Protein AF-A0AAV7C5L0-F1 (afdb_monomer)

Solvent-accessible surface area (backbone atoms only — not comparable to full-atom values): 34296 Å² total; per-residue (Å²): 134,89,84,82,89,88,91,85,91,87,83,90,82,90,89,85,90,82,88,92,82,82,78,80,75,79,73,50,72,71,56,56,51,50,52,49,52,52,53,50,51,52,50,52,51,54,50,50,52,51,52,50,52,52,50,54,51,51,48,54,53,49,52,53,52,52,49,55,50,49,54,52,52,52,50,52,51,50,52,54,48,50,55,49,48,52,50,50,48,52,51,46,48,54,52,48,50,60,56,43,76,73,73,70,88,85,82,88,86,84,89,83,89,82,80,91,88,85,83,82,86,85,86,84,81,93,80,91,86,88,83,89,88,83,82,90,79,90,81,90,81,83,87,90,85,91,89,83,92,78,81,96,67,82,75,75,75,50,64,67,57,56,49,50,49,53,51,51,49,51,52,50,52,51,50,55,50,52,53,50,52,51,50,52,52,52,52,50,51,51,49,52,50,54,51,48,52,52,51,52,51,54,50,53,54,50,51,51,52,52,48,54,50,51,52,52,51,52,51,51,50,52,53,50,59,56,49,64,70,60,64,84,78,76,87,88,86,82,89,75,92,78,80,87,76,85,63,92,59,53,66,62,52,49,52,52,52,49,51,53,51,52,50,50,52,51,51,53,51,51,50,53,50,52,51,50,51,54,50,49,52,52,49,52,54,50,52,53,51,50,51,53,49,54,52,51,49,52,52,50,52,53,50,51,54,51,50,52,50,51,49,51,55,52,49,53,51,49,54,50,51,52,51,52,50,51,52,51,50,52,51,51,50,51,53,49,51,55,49,50,52,54,43,53,50,50,50,49,52,43,44,52,52,36,51,52,40,46,50,56,23,55,79,64,76,43,84,65,60,64,70,53,53,50,49,41,51,48,47,52,48,57,64,34,64,77,61,78,85,85,88,85,89,92,78,87,82,81,90,82,84,85,83,88,80,89,86,86,86,90,86,89,85,85,89,84,87,85,88,88,85,89,80,90,84,86,91,84,88,84,86,84,88,89,88,84,89,82,91,81,82,86,81,82,82,79,83,82,80,84,87,82,84,83,95,81,76,100,71,86,72,79,78,48,64,71,56,48,52,53,49,42,55,50,52,49,54,55,35,50,54,52,50,54,50,47,50,51,52,50,51,51,53,50,54,51,60,64,47,48,64,53,55,52,49,52,50,51,52,53,49,51,49,52,51,52,51,52,50,52,49,49,53,50,52,48,51,49,51,51,49,50,49,51,50,52,51,50,55,62,70,72,61,78,134

pLDDT: mean 71.71, std 26.03, range [23.72, 98.44]

Sequence (545 aa):
MRKRMPLAARRVSRNSVSCHEGRRCRRGPGQVEYEGLKHEIKRFEEETVLLNSQLEDAIRLKEIAEHQLEEALDTLKNEREQKNNLRKELSQYININDSMYNNHINIAVDGLKFTEDGESNNEDKMNGHIHPPIVKLNGDYRTVPAVRKGESLHPVSDLFSELNISEMQKLKQQLIQVEREKAILLTNLQESQTQLEHTKGALTEQHERVHRLTEHVNTMRRLHTSKELECDKAKVSGEESHDYEVDINGLEILECKYKVAVTEVIDLKAELKALKEKYNKHIESYTEEKSKLDSRIQMYDEQVTCLERASTESGEKLLLMEKELHIMTAIANETHNTLNSAQDELVTFSEELAQLYHHVCLCNNETPNRVMLDYYRQSKVTRSGSLKGPDDPRGLLSPRLARRGMASPVEARSPCEPVPKDSIDSSKEASPQKPVSDTVSPVITAPPSSPVSDSSDIRKEPMNIYNLNAIIRDQIKHLQKAVDRSLQLSRQRAAARELVPMIDKDKEALMEEILKLKSLLSTKREQIATLRAVLKANKQVISPM

Mean predicted aligned error: 24.5 Å

InterPro domains:
  IPR018477 Bicaudal-D protein [PF09730] (31-541)
  IPR018477 Bicaudal-D protein [PTHR31233] (31-541)

Organism: Engystomops pustulosus (NCBI:txid76066)

Radius of gyration: 64.17 Å; Cα contacts (8 Å, |Δi|>4): 57; chains: 1; bounding box: 158×102×227 Å

Structure (mmCIF, N/CA/C/O backbone):
data_AF-A0AAV7C5L0-F1
#
_entry.id   AF-A0AAV7C5L0-F1
#
loop_
_atom_site.group_PDB
_atom_site.id
_atom_site.type_symbol
_atom_site.label_atom_id
_atom_site.label_alt_id
_atom_site.label_comp_id
_atom_site.label_asym_id
_atom_site.label_entity_id
_atom_site.label_seq_id
_atom_site.pdbx_PDB_ins_code
_atom_site.Cartn_x
_atom_site.Cartn_y
_atom_site.Cartn_z
_atom_site.occupancy
_atom_site.B_iso_or_equiv
_atom_site.auth_seq_id
_atom_site.auth_comp_id
_atom_site.auth_asym_id
_atom_site.auth_atom_id
_atom_site.pdbx_PDB_model_num
ATOM 1 N N . MET A 1 1 ? -76.491 46.043 35.716 1.00 37.28 1 MET A N 1
ATOM 2 C CA . MET A 1 1 ? -77.335 46.114 36.933 1.00 37.28 1 MET A CA 1
ATOM 3 C C . MET A 1 1 ? -76.477 45.852 38.173 1.00 37.28 1 MET A C 1
ATOM 5 O O . MET A 1 1 ? -75.451 45.199 38.064 1.00 37.28 1 MET A O 1
ATOM 9 N N . ARG A 1 2 ? -76.851 46.482 39.293 1.00 35.12 2 ARG A N 1
ATOM 10 C CA . ARG A 1 2 ? -76.133 46.724 40.573 1.00 35.12 2 ARG A CA 1
ATOM 11 C C . ARG A 1 2 ? -75.546 45.444 41.218 1.00 35.12 2 ARG A C 1
ATOM 13 O O . ARG A 1 2 ? -76.222 44.431 41.229 1.00 35.12 2 ARG A O 1
ATOM 20 N N . LYS A 1 3 ? -74.245 45.381 41.554 1.00 34.94 3 LYS A N 1
ATOM 21 C CA . LYS A 1 3 ? -73.492 45.834 42.768 1.00 34.94 3 LYS A CA 1
ATOM 22 C C . LYS A 1 3 ? -73.710 45.007 44.067 1.00 34.94 3 LYS A C 1
ATOM 24 O O . LYS A 1 3 ? -74.700 45.203 44.750 1.00 34.94 3 LYS A O 1
ATOM 29 N N . ARG A 1 4 ? -72.693 44.171 44.369 1.00 34.44 4 ARG A N 1
ATOM 30 C CA . ARG A 1 4 ? -71.947 43.898 45.638 1.00 34.44 4 ARG A CA 1
ATOM 31 C C . ARG A 1 4 ? -72.686 43.846 47.005 1.00 34.44 4 ARG A C 1
ATOM 33 O O . ARG A 1 4 ? -73.199 44.869 47.427 1.00 34.44 4 ARG A O 1
ATOM 40 N N . MET A 1 5 ? -72.600 42.675 47.682 1.00 31.56 5 MET A N 1
ATOM 41 C CA . MET A 1 5 ? -71.899 42.325 48.969 1.00 31.56 5 MET A CA 1
ATOM 42 C C . MET A 1 5 ? -71.792 43.365 50.126 1.00 31.56 5 MET A C 1
ATOM 44 O O . MET A 1 5 ? -71.825 44.550 49.815 1.00 31.56 5 MET A O 1
ATOM 48 N N . PRO A 1 6 ? -71.393 43.027 51.394 1.00 55.66 6 PRO A N 1
ATOM 49 C CA . PRO A 1 6 ? -71.388 41.778 52.217 1.00 55.66 6 PRO A CA 1
ATOM 50 C C . PRO A 1 6 ? -71.710 42.008 53.749 1.00 55.66 6 PRO A C 1
ATOM 52 O O . PRO A 1 6 ? -72.102 43.106 54.124 1.00 55.66 6 PRO A O 1
ATOM 55 N N . LEU A 1 7 ? -71.450 40.993 54.615 1.00 35.12 7 LEU A N 1
ATOM 56 C CA . LEU A 1 7 ? -70.804 41.031 55.972 1.00 35.12 7 LEU A CA 1
ATOM 57 C C . LEU A 1 7 ? -71.540 40.540 57.257 1.00 35.12 7 LEU A C 1
ATOM 59 O O . LEU A 1 7 ? -72.581 41.050 57.646 1.00 35.12 7 LEU A O 1
ATOM 63 N N . ALA A 1 8 ? -70.788 39.683 57.982 1.00 34.66 8 ALA A N 1
ATOM 64 C CA . ALA A 1 8 ? -70.477 39.676 59.434 1.00 34.66 8 ALA A CA 1
ATOM 65 C C . ALA A 1 8 ? -71.251 38.790 60.456 1.00 34.66 8 ALA A C 1
ATOM 67 O O . ALA A 1 8 ? -72.272 39.168 61.011 1.00 34.66 8 ALA A O 1
ATOM 68 N N . ALA A 1 9 ? -70.623 37.648 60.787 1.00 34.16 9 ALA A N 1
ATOM 69 C CA . ALA A 1 9 ? -70.111 37.178 62.097 1.00 34.16 9 ALA A CA 1
ATOM 70 C C . ALA A 1 9 ? -70.795 37.509 63.454 1.00 34.16 9 ALA A C 1
ATOM 72 O O . ALA A 1 9 ? -70.923 38.674 63.819 1.00 34.16 9 ALA A O 1
ATOM 73 N N . ARG A 1 10 ? -70.979 36.457 64.290 1.00 35.72 10 ARG A N 1
ATOM 74 C CA . ARG A 1 10 ? -70.722 36.304 65.764 1.00 35.72 10 ARG A CA 1
ATOM 75 C C . ARG A 1 10 ? -71.442 35.016 66.267 1.00 35.72 10 ARG A C 1
ATOM 77 O O . ARG A 1 10 ? -72.481 34.708 65.715 1.00 35.72 10 ARG A O 1
ATOM 84 N N . ARG A 1 11 ? -71.085 34.241 67.310 1.00 36.06 11 ARG A N 1
ATOM 85 C CA . ARG A 1 11 ? -69.929 34.030 68.221 1.00 36.06 11 ARG A CA 1
ATOM 86 C C . ARG A 1 11 ? -70.372 32.953 69.266 1.00 36.06 11 ARG A C 1
ATOM 88 O O . ARG A 1 11 ? -71.559 32.906 69.556 1.00 36.06 11 ARG A O 1
ATOM 95 N N . VAL A 1 12 ? -69.416 32.266 69.924 1.00 34.94 12 VAL A N 1
ATOM 96 C CA . VAL A 1 12 ? -69.506 31.555 71.248 1.00 34.94 12 VAL A CA 1
ATOM 97 C C . VAL A 1 12 ? -70.168 30.154 71.251 1.00 34.94 12 VAL A C 1
ATOM 99 O O . VAL A 1 12 ? -71.155 29.971 70.564 1.00 34.94 12 VAL A O 1
ATOM 102 N N . SER A 1 13 ? -69.840 29.137 72.066 1.00 33.97 13 SER A N 1
ATOM 103 C CA . SER A 1 13 ? -68.668 28.567 72.780 1.00 33.97 13 SER A CA 1
ATOM 104 C C . SER A 1 13 ? -69.242 27.527 73.775 1.00 33.97 13 SER A C 1
ATOM 106 O O . SER A 1 13 ? -70.252 27.827 74.403 1.00 33.97 13 SER A O 1
ATOM 108 N N . ARG A 1 14 ? -68.533 26.401 73.994 1.00 36.94 14 ARG A N 1
ATOM 109 C CA . ARG A 1 14 ? -68.543 25.514 75.193 1.00 36.94 14 ARG A CA 1
ATOM 110 C C . ARG A 1 14 ? -69.749 24.595 75.487 1.00 36.94 14 ARG A C 1
ATOM 112 O O . ARG A 1 14 ? -70.761 25.044 76.001 1.00 36.94 14 ARG A O 1
ATOM 119 N N . ASN A 1 15 ? -69.547 23.276 75.339 1.00 30.73 15 ASN A N 1
ATOM 120 C CA . ASN A 1 15 ? -69.232 22.314 76.426 1.00 30.73 15 ASN A CA 1
ATOM 121 C C . ASN A 1 15 ? -69.765 20.899 76.124 1.00 30.73 15 ASN A C 1
ATOM 123 O O . ASN A 1 15 ? -70.971 20.699 76.149 1.00 30.73 15 ASN A O 1
ATOM 127 N N . SER A 1 16 ? -68.868 19.916 75.975 1.00 31.84 16 SER A N 1
ATOM 128 C CA . SER A 1 16 ? -68.960 18.604 76.649 1.00 31.84 16 SER A CA 1
ATOM 129 C C . SER A 1 16 ? -67.762 17.733 76.257 1.00 31.84 16 SER A C 1
ATOM 131 O O . SER A 1 16 ? -67.703 17.172 75.164 1.00 31.84 16 SER A O 1
ATOM 133 N N . VAL A 1 17 ? -66.795 17.649 77.165 1.00 40.50 17 VAL A N 1
ATOM 134 C CA . VAL A 1 17 ? -65.739 16.633 77.189 1.00 40.50 17 VAL A CA 1
ATOM 135 C C . VAL A 1 17 ? -66.325 15.392 77.859 1.00 40.50 17 VAL A C 1
ATOM 137 O O . VAL A 1 17 ? -66.831 15.521 78.968 1.00 40.50 17 VAL A O 1
ATOM 140 N N . SER A 1 18 ? -66.264 14.228 77.209 1.00 38.09 18 SER A N 1
ATOM 141 C CA . SER A 1 18 ? -65.942 12.922 77.818 1.00 38.09 18 SER A CA 1
ATOM 142 C C . SER A 1 18 ? -66.137 11.799 76.787 1.00 38.09 18 SER A C 1
ATOM 144 O O . SER A 1 18 ? -67.023 11.886 75.942 1.00 38.09 18 SER A O 1
ATOM 146 N N . CYS A 1 19 ? -65.328 10.743 76.896 1.00 36.12 19 CYS A N 1
ATOM 147 C CA . CYS A 1 19 ? -65.342 9.491 76.122 1.00 36.12 19 CYS A CA 1
ATOM 148 C C . CYS A 1 19 ? -64.531 9.459 74.814 1.00 36.12 19 CYS A C 1
ATOM 150 O O . CYS A 1 19 ? -65.056 9.051 73.780 1.00 36.12 19 CYS A O 1
ATOM 152 N N . HIS A 1 20 ? -63.234 9.787 74.846 1.00 36.81 20 HIS A N 1
ATOM 153 C CA . HIS A 1 20 ? -62.278 9.392 73.790 1.00 36.81 20 HIS A CA 1
ATOM 154 C C . HIS A 1 20 ? -61.008 8.738 74.358 1.00 36.81 20 HIS A C 1
ATOM 156 O O . HIS A 1 20 ? -59.897 8.983 73.906 1.00 36.81 20 HIS A O 1
ATOM 162 N N . GLU A 1 21 ? -61.183 7.838 75.324 1.00 42.81 21 GLU A N 1
ATOM 163 C CA . GLU A 1 21 ? -60.109 6.975 75.814 1.00 42.81 21 GLU A CA 1
ATOM 164 C C . GLU A 1 21 ? -60.630 5.537 75.790 1.00 42.81 21 GLU A C 1
ATOM 166 O O . GLU A 1 21 ? -61.416 5.126 76.636 1.00 42.81 21 GLU A O 1
ATOM 171 N N . GLY A 1 22 ? -60.321 4.804 74.714 1.00 36.84 22 GLY A N 1
ATOM 172 C CA . GLY A 1 22 ? -60.839 3.440 74.537 1.00 36.84 22 GLY A CA 1
ATOM 173 C C . GLY A 1 22 ? -60.864 2.873 73.118 1.00 36.84 22 GLY A C 1
ATOM 174 O O . GLY A 1 22 ? -61.233 1.718 72.945 1.00 36.84 22 GLY A O 1
ATOM 175 N N . ARG A 1 23 ? -60.447 3.614 72.082 1.00 39.50 23 ARG A N 1
ATOM 176 C CA . ARG A 1 23 ? -60.241 3.039 70.739 1.00 39.50 23 ARG A CA 1
ATOM 177 C C . ARG A 1 23 ? -58.757 2.962 70.419 1.00 39.50 23 ARG A C 1
ATOM 179 O O . ARG A 1 23 ? -58.259 3.666 69.548 1.00 39.50 23 ARG A O 1
ATOM 186 N N . ARG A 1 24 ? -58.040 2.088 71.130 1.00 42.59 24 ARG A N 1
ATOM 187 C CA . ARG A 1 24 ? -56.759 1.590 70.623 1.00 42.59 24 ARG A CA 1
ATOM 188 C C . ARG A 1 24 ? -57.088 0.755 69.384 1.00 42.59 24 ARG A C 1
ATOM 190 O O . ARG A 1 24 ? -57.798 -0.243 69.458 1.00 42.59 24 ARG A O 1
ATOM 197 N N . CYS A 1 25 ? -56.678 1.287 68.243 1.00 44.62 25 CYS A N 1
ATOM 198 C CA . CYS A 1 25 ? -57.004 0.869 66.893 1.00 44.62 25 CYS A CA 1
ATOM 199 C C . CYS A 1 25 ? -56.887 -0.651 66.689 1.00 44.62 25 CYS A C 1
ATOM 201 O O . CYS A 1 25 ? -55.784 -1.171 66.546 1.00 44.62 25 CYS A O 1
ATOM 203 N N . ARG A 1 26 ? -58.019 -1.353 66.548 1.00 49.94 26 ARG A N 1
ATOM 204 C CA . ARG A 1 26 ? -58.056 -2.503 65.639 1.00 49.94 26 ARG A CA 1
ATOM 205 C C . ARG A 1 26 ? -57.890 -1.924 64.233 1.00 49.94 26 ARG A C 1
ATOM 207 O O . ARG A 1 26 ? -58.871 -1.477 63.646 1.00 49.94 26 ARG A O 1
ATOM 214 N N . ARG A 1 27 ? -56.654 -1.842 63.724 1.00 53.56 27 ARG A N 1
ATOM 215 C CA . ARG A 1 27 ? -56.438 -1.655 62.282 1.00 53.56 27 ARG A CA 1
ATOM 216 C C . ARG A 1 27 ? -57.059 -2.884 61.621 1.00 53.56 27 ARG A C 1
ATOM 218 O O . ARG A 1 27 ? -56.610 -3.996 61.876 1.00 53.56 27 ARG A O 1
ATOM 225 N N . GLY A 1 28 ? -58.166 -2.706 60.902 1.00 50.88 28 GLY A N 1
ATOM 226 C CA . GLY A 1 28 ? -58.816 -3.815 60.203 1.00 50.88 28 GLY A CA 1
ATOM 227 C C . GLY A 1 28 ? -57.873 -4.404 59.144 1.00 50.88 28 GLY A C 1
ATOM 228 O O . GLY A 1 28 ? -57.014 -3.666 58.659 1.00 50.88 28 GLY A O 1
ATOM 229 N N . PRO A 1 29 ? -58.018 -5.686 58.764 1.00 59.47 29 PRO A N 1
ATOM 230 C CA . PRO A 1 29 ? -57.175 -6.328 57.746 1.00 59.47 29 PRO A CA 1
ATOM 231 C C . PRO A 1 29 ? -57.056 -5.494 56.456 1.00 59.47 29 PRO A C 1
ATOM 233 O O . PRO A 1 29 ? -55.951 -5.285 55.963 1.00 59.47 29 PRO A O 1
ATOM 236 N N . GLY A 1 30 ? -58.143 -4.843 56.023 1.00 73.44 30 GLY A N 1
ATOM 237 C CA . GLY A 1 30 ? -58.124 -3.937 54.867 1.00 73.44 30 GLY A CA 1
ATOM 238 C C . GLY A 1 30 ? -57.249 -2.679 55.017 1.00 73.44 30 GLY A C 1
ATOM 239 O O . GLY A 1 30 ? -56.827 -2.112 54.018 1.00 73.44 30 GLY A O 1
ATOM 240 N N . GLN A 1 31 ? -56.927 -2.227 56.237 1.00 75.00 31 GLN A N 1
ATOM 241 C CA . GLN A 1 31 ? -56.014 -1.094 56.449 1.00 75.00 31 GLN A CA 1
ATOM 242 C C . GLN A 1 31 ? -54.543 -1.507 56.304 1.00 75.00 31 GLN A C 1
ATOM 244 O O . GLN A 1 31 ? -53.726 -0.702 55.865 1.00 75.00 31 GLN A O 1
ATOM 249 N N . VAL A 1 32 ? -54.201 -2.744 56.670 1.00 82.06 32 VAL A N 1
ATOM 250 C CA . VAL A 1 32 ? -52.849 -3.288 56.469 1.00 82.06 32 VAL A CA 1
ATOM 251 C C . VAL A 1 32 ? -52.629 -3.591 54.988 1.00 82.06 32 VAL A C 1
ATOM 253 O O . VAL A 1 32 ? -51.595 -3.214 54.447 1.00 82.06 32 VAL A O 1
ATOM 256 N N . GLU A 1 33 ? -53.628 -4.165 54.314 1.00 83.75 33 GLU A N 1
ATOM 257 C CA . GLU A 1 33 ? -53.615 -4.378 52.860 1.00 83.75 33 GLU A CA 1
ATOM 258 C C . GLU A 1 33 ? -53.508 -3.057 52.084 1.00 83.75 33 GLU A C 1
ATOM 260 O O . GLU A 1 33 ? -52.699 -2.948 51.166 1.00 83.75 33 GLU A O 1
ATOM 265 N N . TYR A 1 34 ? -54.251 -2.021 52.487 1.00 86.56 34 TYR A N 1
ATOM 266 C CA . TYR A 1 34 ? -54.168 -0.694 51.870 1.00 86.56 34 TYR A CA 1
ATOM 267 C C . TYR A 1 34 ? -52.783 -0.051 52.028 1.00 86.56 34 TYR A C 1
ATOM 269 O O . TYR A 1 34 ? -52.244 0.504 51.072 1.00 86.56 34 TYR A O 1
ATOM 277 N N . GLU A 1 35 ? -52.177 -0.134 53.218 1.00 90.44 35 GLU A N 1
ATOM 278 C CA . GLU A 1 35 ? -50.805 0.348 53.408 1.00 90.44 35 GLU A CA 1
ATOM 279 C C . GLU A 1 35 ? -49.802 -0.502 52.611 1.00 90.44 35 GLU A C 1
ATOM 281 O O . GLU A 1 35 ? -48.869 0.060 52.047 1.00 90.44 35 GLU A O 1
ATOM 286 N N . GLY A 1 36 ? -50.002 -1.818 52.487 1.00 90.06 36 GLY A N 1
ATOM 287 C CA . GLY A 1 36 ? -49.173 -2.693 51.649 1.00 90.06 36 GLY A CA 1
ATOM 288 C C . GLY A 1 36 ? -49.200 -2.293 50.172 1.00 90.06 36 GLY A C 1
ATOM 289 O O . GLY A 1 36 ? -48.151 -2.011 49.592 1.00 90.06 36 GLY A O 1
ATOM 290 N N . LEU A 1 37 ? -50.400 -2.152 49.600 1.00 90.81 37 LEU A N 1
ATOM 291 C CA . LEU A 1 37 ? -50.594 -1.693 48.220 1.00 90.81 37 LEU A CA 1
ATOM 292 C C . LEU A 1 37 ? -50.000 -0.300 47.991 1.00 90.81 37 LEU A C 1
ATOM 294 O O . LEU A 1 37 ? -49.409 -0.040 46.950 1.00 90.81 37 LEU A O 1
ATOM 298 N N . LYS A 1 38 ? -50.091 0.597 48.973 1.00 93.69 38 LYS A N 1
ATOM 299 C CA . LYS A 1 38 ? -49.488 1.932 48.894 1.00 93.69 38 LYS A CA 1
ATOM 300 C C . LYS A 1 38 ? -47.958 1.888 48.833 1.00 93.69 38 LYS A C 1
ATOM 302 O O . LYS A 1 38 ? -47.365 2.666 48.090 1.00 93.69 38 LYS A O 1
ATOM 307 N N . HIS A 1 39 ? -47.310 1.004 49.595 1.00 92.50 39 HIS A N 1
ATOM 308 C CA . HIS A 1 39 ? -45.856 0.821 49.497 1.00 92.50 39 HIS A CA 1
ATOM 309 C C . HIS A 1 39 ? -45.468 0.193 48.160 1.00 92.50 39 HIS A C 1
ATOM 311 O O . HIS A 1 39 ? -44.452 0.566 47.586 1.00 92.50 39 HIS A O 1
ATOM 317 N N . GLU A 1 40 ? -46.278 -0.729 47.648 1.00 93.12 40 GLU A N 1
ATOM 318 C CA . GLU A 1 40 ? -46.040 -1.367 46.357 1.00 93.12 40 GLU A CA 1
ATOM 319 C C . GLU A 1 40 ? -46.188 -0.384 45.187 1.00 93.12 40 GLU A C 1
ATOM 321 O O . GLU A 1 40 ? -45.291 -0.311 44.352 1.00 93.12 40 GLU A O 1
ATOM 326 N N . ILE A 1 41 ? -47.225 0.460 45.199 1.00 91.31 41 ILE A N 1
ATOM 327 C CA . ILE A 1 41 ? -47.380 1.584 44.261 1.00 91.31 41 ILE A CA 1
ATOM 328 C C . ILE A 1 41 ? -46.159 2.502 44.332 1.00 91.31 41 ILE A C 1
ATOM 330 O O . ILE A 1 41 ? -45.576 2.817 43.301 1.00 91.31 41 ILE A O 1
ATOM 334 N N . LYS A 1 42 ? -45.716 2.868 45.540 1.00 94.88 42 LYS A N 1
ATOM 335 C CA . LYS A 1 42 ? -44.544 3.731 45.711 1.00 94.88 42 LYS A CA 1
ATOM 336 C C . LYS A 1 42 ? -43.261 3.094 45.160 1.00 94.88 42 LYS A C 1
ATOM 338 O O . LYS A 1 42 ? -42.459 3.782 44.541 1.00 94.88 42 LYS A O 1
ATOM 343 N N . ARG A 1 43 ? -43.073 1.781 45.337 1.00 96.19 43 ARG A N 1
ATOM 344 C CA . ARG A 1 43 ? -41.935 1.066 44.737 1.00 96.19 43 ARG A CA 1
ATOM 345 C C . ARG A 1 43 ? -42.002 1.060 43.212 1.00 96.19 43 ARG A C 1
ATOM 347 O O . ARG A 1 43 ? -40.978 1.284 42.580 1.00 96.19 43 ARG A O 1
ATOM 354 N N . PHE A 1 44 ? -43.178 0.837 42.627 1.00 94.56 44 PHE A N 1
ATOM 355 C CA . PHE A 1 44 ? -43.341 0.905 41.173 1.00 94.56 44 PHE A CA 1
ATOM 356 C C . PHE A 1 44 ? -43.127 2.320 40.628 1.00 94.56 44 PHE A C 1
ATOM 358 O O . PHE A 1 44 ? -42.565 2.478 39.547 1.00 94.56 44 PHE A O 1
ATOM 365 N N . GLU A 1 45 ? -43.521 3.357 41.368 1.00 94.69 45 GLU A N 1
ATOM 366 C CA . GLU A 1 45 ? -43.212 4.749 41.025 1.00 94.69 45 GLU A CA 1
ATOM 367 C C . GLU A 1 45 ? -41.697 5.002 41.043 1.00 94.69 45 GLU A C 1
ATOM 369 O O . GLU A 1 45 ? -41.161 5.564 40.091 1.00 94.69 45 GLU A O 1
ATOM 374 N N . GLU A 1 46 ? -40.990 4.539 42.078 1.00 95.62 46 GLU A N 1
ATOM 375 C CA . GLU A 1 46 ? -39.527 4.639 42.180 1.00 95.62 46 GLU A CA 1
ATOM 376 C C . GLU A 1 46 ? -38.818 3.877 41.041 1.00 95.62 46 GLU A C 1
ATOM 378 O O . GLU A 1 46 ? -37.889 4.406 40.429 1.00 95.62 46 GLU A O 1
ATOM 383 N N . GLU A 1 47 ? -39.290 2.676 40.696 1.00 95.81 47 GLU A N 1
ATOM 384 C CA . GLU A 1 47 ? -38.785 1.881 39.568 1.00 95.81 47 GLU A CA 1
ATOM 385 C C . GLU A 1 47 ? -39.053 2.560 38.217 1.00 95.81 47 GLU A C 1
ATOM 387 O O . GLU A 1 47 ? -38.172 2.609 37.361 1.00 95.81 47 GLU A O 1
ATOM 392 N N . THR A 1 48 ? -40.230 3.167 38.043 1.00 92.44 48 THR A N 1
ATOM 393 C CA . THR A 1 48 ? -40.580 3.934 36.837 1.00 92.44 48 THR A CA 1
ATOM 394 C C . THR A 1 48 ? -39.681 5.160 36.680 1.00 92.44 48 THR A C 1
ATOM 396 O O . THR A 1 48 ? -39.226 5.459 35.577 1.00 92.44 48 THR A O 1
ATOM 399 N N . VAL A 1 49 ? -39.388 5.867 37.776 1.00 95.94 49 VAL A N 1
ATOM 400 C CA . VAL A 1 49 ? -38.461 7.009 37.770 1.00 95.94 49 VAL A CA 1
ATOM 401 C C . VAL A 1 49 ? -37.042 6.557 37.420 1.00 95.94 49 VAL A C 1
ATOM 403 O O . VAL A 1 49 ? -36.378 7.215 36.621 1.00 95.94 49 VAL A O 1
ATOM 406 N N . LEU A 1 50 ? -36.590 5.421 37.958 1.00 95.94 50 LEU A N 1
ATOM 407 C CA . LEU A 1 50 ? -35.278 4.861 37.633 1.00 95.94 50 LEU A CA 1
ATOM 408 C C . LEU A 1 50 ? -35.181 4.461 36.153 1.00 95.94 50 LEU A C 1
ATOM 410 O O . LEU A 1 50 ? -34.212 4.830 35.491 1.00 95.94 50 LEU A O 1
ATOM 414 N N . LEU A 1 51 ? -36.185 3.753 35.621 1.00 94.56 51 LEU A N 1
ATOM 415 C CA . LEU A 1 51 ? -36.231 3.382 34.204 1.00 94.56 51 LEU A CA 1
ATOM 416 C C . LEU A 1 51 ? -36.255 4.615 33.296 1.00 94.56 51 LEU A C 1
ATOM 418 O O . LEU A 1 51 ? -35.550 4.639 32.291 1.00 94.56 51 LEU A O 1
ATOM 422 N N . ASN A 1 52 ? -37.022 5.649 33.652 1.00 94.19 52 ASN A N 1
ATOM 423 C CA . ASN A 1 52 ? -37.038 6.901 32.895 1.00 94.19 52 ASN A CA 1
ATOM 424 C C . ASN A 1 52 ? -35.667 7.588 32.905 1.00 94.19 52 ASN A C 1
ATOM 426 O O . ASN A 1 52 ? -35.210 8.024 31.854 1.00 94.19 52 ASN A O 1
ATOM 430 N N . SER A 1 53 ? -34.969 7.613 34.045 1.00 94.94 53 SER A N 1
ATOM 431 C CA . SER A 1 53 ? -33.598 8.140 34.111 1.00 94.94 53 SER A CA 1
ATOM 432 C C . SER A 1 53 ? -32.646 7.368 33.192 1.00 94.94 53 SER A C 1
ATOM 434 O O . SER A 1 53 ? -31.864 7.978 32.469 1.00 94.94 53 SER A O 1
ATOM 436 N N . GLN A 1 54 ? -32.726 6.034 33.185 1.00 94.25 54 GLN A N 1
ATOM 437 C CA . GLN A 1 54 ? -31.900 5.192 32.312 1.00 94.25 54 GLN A CA 1
ATOM 438 C C . GLN A 1 54 ? -32.231 5.393 30.829 1.00 94.25 54 GLN A C 1
ATOM 440 O O . GLN A 1 54 ? -31.332 5.393 29.990 1.00 94.25 54 GLN A O 1
ATOM 445 N N . LEU A 1 55 ? -33.510 5.585 30.497 1.00 95.81 55 LEU A N 1
ATOM 446 C CA . LEU A 1 55 ? -33.948 5.898 29.141 1.00 95.81 55 LEU A CA 1
ATOM 447 C C . LEU A 1 55 ? -33.407 7.258 28.682 1.00 95.81 55 LEU A C 1
ATOM 449 O O . LEU A 1 55 ? -32.905 7.365 27.567 1.00 95.81 55 LEU A O 1
ATOM 453 N N . GLU A 1 56 ? -33.462 8.280 29.536 1.00 97.31 56 GLU A N 1
ATOM 454 C CA . GLU A 1 56 ? -32.887 9.596 29.245 1.00 97.31 56 GLU A CA 1
ATOM 455 C C . GLU A 1 56 ? -31.364 9.531 29.052 1.00 97.31 56 GLU A C 1
ATOM 457 O O . GLU A 1 56 ? -30.841 10.143 28.121 1.00 97.31 56 GLU A O 1
ATOM 462 N N . ASP A 1 57 ? -30.648 8.761 29.878 1.00 96.69 57 ASP A N 1
ATOM 463 C CA . ASP A 1 57 ? -29.211 8.512 29.704 1.00 96.69 57 ASP A CA 1
ATOM 464 C C . ASP A 1 57 ? -28.907 7.799 28.379 1.00 96.69 57 ASP A C 1
ATOM 466 O O . ASP A 1 57 ? -27.978 8.181 27.663 1.00 96.69 57 ASP A O 1
ATOM 470 N N . ALA A 1 58 ? -29.711 6.798 28.012 1.00 93.94 58 ALA A N 1
ATOM 471 C CA . ALA A 1 58 ? -29.571 6.088 26.745 1.00 93.94 58 ALA A CA 1
ATOM 472 C C . ALA A 1 58 ? -29.830 7.000 25.534 1.00 93.94 58 ALA A C 1
ATOM 474 O O . ALA A 1 58 ? -29.112 6.910 24.538 1.00 93.94 58 ALA A O 1
ATOM 475 N N . ILE A 1 59 ? -30.812 7.905 25.620 1.00 96.69 59 ILE A N 1
ATOM 476 C CA . ILE A 1 59 ? -31.084 8.909 24.580 1.00 96.69 59 ILE A CA 1
ATOM 477 C C . ILE A 1 59 ? -29.901 9.871 24.447 1.00 96.69 59 ILE A C 1
ATOM 479 O O . ILE A 1 59 ? -29.422 10.077 23.336 1.00 96.69 59 ILE A O 1
ATOM 483 N N . ARG A 1 60 ? -29.362 10.383 25.561 1.00 97.88 60 ARG A N 1
ATOM 484 C CA . ARG A 1 60 ? -28.175 11.255 25.538 1.00 97.88 60 ARG A CA 1
ATOM 485 C C . ARG A 1 60 ? -26.970 10.572 24.891 1.00 97.88 60 ARG A C 1
ATOM 487 O O . ARG A 1 60 ? -26.282 11.172 24.071 1.00 97.88 60 ARG A O 1
ATOM 494 N N . LEU A 1 61 ? -26.713 9.307 25.229 1.00 97.12 61 LEU A N 1
ATOM 495 C CA . LEU A 1 61 ? -25.624 8.536 24.619 1.00 97.12 61 LEU A CA 1
ATOM 496 C C . LEU A 1 61 ? -25.848 8.305 23.119 1.00 97.12 61 LEU A C 1
ATOM 498 O O . LEU A 1 61 ? -24.895 8.390 22.344 1.00 97.12 61 LEU A O 1
ATOM 502 N N . 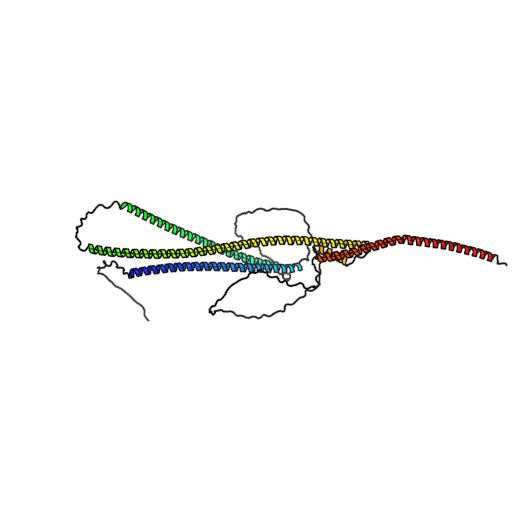LYS A 1 62 ? -27.095 8.050 22.706 1.00 96.75 62 LYS A N 1
ATOM 503 C CA . LYS A 1 62 ? -27.469 7.935 21.293 1.00 96.75 62 LYS A CA 1
ATOM 504 C C . LYS A 1 62 ? -27.196 9.236 20.537 1.00 96.75 62 LYS A C 1
ATOM 506 O O . LYS A 1 62 ? -26.581 9.182 19.479 1.00 96.75 62 LYS A O 1
ATOM 511 N N . GLU A 1 63 ? -27.591 10.381 21.086 1.00 97.62 63 GLU A N 1
ATOM 512 C CA . GLU A 1 63 ? -27.352 11.699 20.479 1.00 97.62 63 GLU A CA 1
ATOM 513 C C . GLU A 1 63 ? -25.853 11.993 20.318 1.00 97.62 63 GLU A C 1
ATOM 515 O O . GLU A 1 63 ? -25.423 12.456 19.264 1.00 97.62 63 GLU A O 1
ATOM 520 N N . ILE A 1 64 ? -25.034 11.660 21.325 1.00 96.69 64 ILE A N 1
ATOM 521 C CA . ILE A 1 64 ? -23.572 11.811 21.246 1.00 96.69 64 ILE A CA 1
ATOM 522 C C . ILE A 1 64 ? -22.990 10.923 20.140 1.00 96.69 64 ILE A C 1
ATOM 524 O O . ILE A 1 64 ? -22.162 11.384 19.356 1.00 96.69 64 ILE A O 1
ATOM 528 N N . ALA A 1 65 ? -23.418 9.661 20.057 1.00 91.06 65 ALA A N 1
ATOM 529 C CA . ALA A 1 65 ? -22.941 8.739 19.029 1.00 91.06 65 ALA A CA 1
ATOM 530 C C . ALA A 1 65 ? -23.356 9.183 17.614 1.00 91.06 65 ALA A C 1
ATOM 532 O O . ALA A 1 65 ? -22.562 9.083 16.679 1.00 91.06 65 ALA A O 1
ATOM 533 N N . GLU A 1 66 ? -24.578 9.701 17.454 1.00 93.44 66 GLU A N 1
ATOM 534 C CA . GLU A 1 66 ? -25.068 10.261 16.189 1.00 93.44 66 GLU A CA 1
ATOM 535 C C . GLU A 1 66 ? -24.258 11.496 15.774 1.00 93.44 66 GLU A C 1
ATOM 537 O O . GLU A 1 66 ? -23.825 11.575 14.625 1.00 93.44 66 GLU A O 1
ATOM 542 N N . HIS A 1 67 ? -23.960 12.399 16.711 1.00 97.38 67 HIS A N 1
ATOM 543 C CA . HIS A 1 67 ? -23.123 13.570 16.448 1.00 97.38 67 HIS A CA 1
ATOM 544 C C . HIS A 1 67 ? -21.696 13.184 16.037 1.00 97.38 67 HIS A C 1
ATOM 546 O O . HIS A 1 67 ? -21.166 13.701 15.058 1.00 97.38 67 HIS A O 1
ATOM 552 N N . GLN A 1 68 ? -21.080 12.228 16.739 1.00 92.69 68 GLN A N 1
ATOM 553 C CA . GLN A 1 68 ? -19.739 11.735 16.401 1.00 92.69 68 GLN A CA 1
ATOM 554 C C . GLN A 1 68 ? -19.693 11.093 15.008 1.00 92.69 68 GLN A C 1
ATOM 556 O O . GLN A 1 68 ? -18.714 11.251 14.275 1.00 92.69 68 GLN A O 1
ATOM 561 N N . LEU A 1 69 ? -20.750 10.372 14.623 1.00 92.81 69 LEU A N 1
ATOM 562 C CA . LEU A 1 69 ? -20.876 9.818 13.279 1.00 92.81 69 LEU A CA 1
ATOM 563 C C . LEU A 1 69 ? -21.000 10.928 12.226 1.00 92.81 69 LEU A C 1
ATOM 565 O O . LEU A 1 69 ? -20.363 10.841 11.175 1.00 92.81 69 LEU A O 1
ATOM 569 N N . GLU A 1 70 ? -21.791 11.966 12.498 1.00 96.19 70 GLU A N 1
ATOM 570 C CA . GLU A 1 70 ? -21.971 13.108 11.598 1.00 96.19 70 GLU A CA 1
ATOM 571 C C . GLU A 1 70 ? -20.656 13.877 11.384 1.00 96.19 70 GLU A C 1
ATOM 573 O O . GLU A 1 70 ? -20.257 14.100 10.240 1.00 96.19 70 GLU A O 1
ATOM 578 N N . GLU A 1 71 ? -19.905 14.160 12.453 1.00 93.50 71 GLU A N 1
ATOM 579 C CA . GLU A 1 71 ? -18.582 14.799 12.379 1.00 93.50 71 GLU A CA 1
ATOM 580 C C . GLU A 1 71 ? -17.570 13.973 11.567 1.00 93.50 71 GLU A C 1
ATOM 582 O O . GLU A 1 71 ? -16.804 14.518 10.761 1.00 93.50 71 GLU A O 1
ATOM 587 N N . ALA A 1 72 ? -17.572 12.647 11.733 1.00 93.56 72 ALA A N 1
ATOM 588 C CA . ALA A 1 72 ? -16.706 11.755 10.966 1.00 93.56 72 ALA A CA 1
ATOM 589 C C . ALA A 1 72 ? -17.058 11.764 9.467 1.00 93.56 72 ALA A C 1
ATOM 591 O O . ALA A 1 72 ? -16.167 11.803 8.610 1.00 93.56 72 ALA A O 1
ATOM 592 N N . LEU A 1 73 ? -18.353 11.764 9.137 1.00 91.88 73 LEU A N 1
ATOM 593 C CA . LEU A 1 73 ? -18.827 11.828 7.754 1.00 91.88 73 LEU A CA 1
ATOM 594 C C . LEU A 1 73 ? -18.491 13.170 7.092 1.00 91.88 73 LEU A C 1
ATOM 596 O O . LEU A 1 73 ? -18.038 13.181 5.942 1.00 91.88 73 LEU A O 1
ATOM 600 N N . ASP A 1 74 ? -18.653 14.283 7.807 1.00 95.19 74 ASP A N 1
ATOM 601 C CA . ASP A 1 74 ? -18.286 15.610 7.311 1.00 95.19 74 ASP A CA 1
ATOM 602 C C . ASP A 1 74 ? -16.772 15.752 7.117 1.00 95.19 74 ASP A C 1
ATOM 604 O O . ASP A 1 74 ? -16.324 16.292 6.101 1.00 95.19 74 ASP A O 1
ATOM 608 N N . THR A 1 75 ? -15.966 15.182 8.016 1.00 94.88 75 THR A N 1
ATOM 609 C CA . THR A 1 75 ? -14.504 15.135 7.863 1.00 94.88 75 THR A CA 1
ATOM 610 C C . THR A 1 75 ? -14.110 14.381 6.592 1.00 94.88 75 THR A C 1
ATOM 612 O O . THR A 1 75 ? -13.358 14.902 5.766 1.00 94.88 75 THR A O 1
ATOM 615 N N . LEU A 1 76 ? -14.689 13.199 6.356 1.00 90.81 76 LEU A N 1
ATOM 616 C CA . LEU A 1 76 ? -14.414 12.395 5.160 1.00 90.81 76 LEU A CA 1
ATOM 617 C C . LEU A 1 76 ? -14.851 13.116 3.877 1.00 90.81 76 LEU A C 1
ATOM 619 O O . LEU A 1 76 ? -14.152 13.091 2.857 1.00 90.81 76 LEU A O 1
ATOM 623 N N . LYS A 1 77 ? -16.003 13.792 3.910 1.00 95.88 77 LYS A N 1
ATOM 624 C CA . LYS A 1 77 ? -16.487 14.614 2.796 1.00 95.88 77 LYS A CA 1
ATOM 625 C C . LYS A 1 77 ? -15.511 15.752 2.482 1.00 95.88 77 LYS A C 1
ATOM 627 O O . LYS A 1 77 ? -15.180 15.940 1.308 1.00 95.88 77 LYS A O 1
ATOM 632 N N . ASN A 1 78 ? -15.007 16.440 3.504 1.00 91.50 78 ASN A N 1
ATOM 633 C CA . ASN A 1 78 ? -14.018 17.506 3.359 1.00 91.50 78 ASN A CA 1
ATOM 634 C C . ASN A 1 78 ? -12.689 16.979 2.801 1.00 91.50 78 ASN A C 1
ATOM 636 O O . ASN A 1 78 ? -12.156 17.564 1.860 1.00 91.50 78 ASN A O 1
ATOM 640 N N . GLU A 1 79 ? -12.181 15.842 3.284 1.00 93.56 79 GLU A N 1
ATOM 641 C CA . GLU A 1 79 ? -10.973 15.208 2.735 1.00 93.56 79 GLU A CA 1
ATOM 642 C C . GLU A 1 79 ? -11.151 14.792 1.268 1.00 93.56 79 GLU A C 1
ATOM 644 O O . GLU A 1 79 ? -10.262 14.991 0.433 1.00 93.56 79 GLU A O 1
ATOM 649 N N . ARG A 1 80 ? -12.323 14.249 0.908 1.00 91.75 80 ARG A N 1
ATOM 650 C CA . ARG A 1 80 ? -12.647 13.904 -0.483 1.00 91.75 80 ARG A CA 1
ATOM 651 C C . ARG A 1 80 ? -12.665 15.145 -1.372 1.00 91.75 80 ARG A C 1
ATOM 653 O O . ARG A 1 80 ? -12.183 15.081 -2.506 1.00 91.75 80 ARG A O 1
ATOM 660 N N . GLU A 1 81 ? -13.220 16.250 -0.886 1.00 93.56 81 GLU A N 1
ATOM 661 C CA . GLU A 1 81 ? -13.238 17.521 -1.603 1.00 93.56 81 GLU A CA 1
ATOM 662 C C . GLU A 1 81 ? -11.830 18.111 -1.741 1.00 93.56 81 GLU A C 1
ATOM 664 O O . GLU A 1 81 ? -11.439 18.464 -2.853 1.00 93.56 81 GLU A O 1
ATOM 669 N N . GLN A 1 82 ? -11.028 18.115 -0.674 1.00 90.94 82 GLN A N 1
ATOM 670 C CA . GLN A 1 82 ? -9.623 18.534 -0.704 1.00 90.94 82 GLN A CA 1
ATOM 671 C C . GLN A 1 82 ? -8.811 17.704 -1.702 1.00 90.94 82 GLN A C 1
ATOM 673 O O . GLN A 1 82 ? -8.144 18.263 -2.568 1.00 90.94 82 GLN A O 1
ATOM 678 N N . LYS A 1 83 ? -8.933 16.371 -1.674 1.00 92.81 83 LYS A N 1
ATOM 679 C CA . LYS A 1 83 ? -8.275 15.476 -2.638 1.00 92.81 83 LYS A CA 1
ATOM 680 C C . LYS A 1 83 ? -8.715 15.753 -4.074 1.00 92.81 83 LYS A C 1
ATOM 682 O O . LYS A 1 83 ? -7.912 15.646 -5.000 1.00 92.81 83 LYS A O 1
ATOM 687 N N . ASN A 1 84 ? -9.986 16.089 -4.287 1.00 89.38 84 ASN A N 1
ATOM 688 C CA . ASN A 1 84 ? -10.490 16.455 -5.607 1.00 89.38 84 ASN A CA 1
ATOM 689 C C . ASN A 1 84 ? -9.955 17.822 -6.060 1.00 89.38 84 ASN A C 1
ATOM 691 O O . ASN A 1 84 ? -9.584 17.972 -7.220 1.00 89.38 84 ASN A O 1
ATOM 695 N N . ASN A 1 85 ? -9.864 18.794 -5.153 1.00 90.38 85 ASN A N 1
ATOM 696 C CA . ASN A 1 85 ? -9.300 20.112 -5.430 1.00 90.38 85 ASN A CA 1
ATOM 697 C C . ASN A 1 85 ? -7.807 20.018 -5.744 1.00 90.38 85 ASN A C 1
ATOM 699 O O . ASN A 1 85 ? -7.411 20.491 -6.798 1.00 90.38 85 ASN A O 1
ATOM 703 N N . LEU A 1 86 ? -7.020 19.277 -4.960 1.00 90.88 86 LEU A N 1
ATOM 704 C CA . LEU A 1 86 ? -5.608 19.011 -5.257 1.00 90.88 86 LEU A CA 1
ATOM 705 C C . LEU A 1 86 ? -5.422 18.281 -6.592 1.00 90.88 86 LEU A C 1
ATOM 707 O O . LEU A 1 86 ? -4.492 18.568 -7.333 1.00 90.88 86 LEU A O 1
ATOM 711 N N . ARG A 1 87 ? -6.321 17.354 -6.951 1.00 90.19 87 ARG A N 1
ATOM 712 C CA . ARG A 1 87 ? -6.305 16.725 -8.284 1.00 90.19 87 ARG A CA 1
ATOM 713 C C . ARG A 1 87 ? -6.604 17.721 -9.399 1.00 90.19 87 ARG A C 1
ATOM 715 O O . ARG A 1 87 ? -5.978 17.637 -10.454 1.00 90.19 87 ARG A O 1
ATOM 722 N N . LYS A 1 88 ? -7.557 18.633 -9.194 1.00 92.81 88 LYS A N 1
ATOM 723 C CA . LYS A 1 88 ? -7.872 19.700 -10.153 1.00 92.81 88 LYS A CA 1
ATOM 724 C C . LYS A 1 88 ? -6.719 20.686 -10.272 1.00 92.81 88 LYS A C 1
ATOM 726 O O . LYS A 1 88 ? -6.357 20.997 -11.394 1.00 92.81 88 LYS A O 1
ATOM 731 N N . GLU A 1 89 ? -6.122 21.103 -9.162 1.00 86.06 89 GLU A N 1
ATOM 732 C CA . GLU A 1 89 ? -4.946 21.970 -9.120 1.00 86.06 89 GLU A CA 1
ATOM 733 C C . GLU A 1 89 ? -3.759 21.292 -9.784 1.00 86.06 89 GLU A C 1
ATOM 735 O O . GLU A 1 89 ? -3.168 21.889 -10.662 1.00 86.06 89 GLU A O 1
ATOM 740 N N . LEU A 1 90 ? -3.460 20.026 -9.487 1.00 83.00 90 LEU A N 1
ATOM 741 C CA . LEU A 1 90 ? -2.397 19.281 -10.165 1.00 83.00 90 LEU A CA 1
ATOM 742 C C . LEU A 1 90 ? -2.661 19.171 -11.672 1.00 83.00 90 LEU A C 1
ATOM 744 O O . LEU A 1 90 ? -1.759 19.385 -12.474 1.00 83.00 90 LEU A O 1
ATOM 748 N N . SER A 1 91 ? -3.906 18.901 -12.072 1.00 86.81 91 SER A N 1
ATOM 749 C CA . SER A 1 91 ? -4.296 18.883 -13.489 1.00 86.81 91 SER A CA 1
ATOM 750 C C . SER A 1 91 ? -4.183 20.270 -14.128 1.00 86.81 91 SER A C 1
ATOM 752 O O . SER A 1 91 ? -3.800 20.390 -15.286 1.00 86.81 91 SER A O 1
ATOM 754 N N . GLN A 1 92 ? -4.499 21.324 -13.378 1.00 84.94 92 GLN A N 1
ATOM 755 C CA . GLN A 1 92 ? -4.396 22.712 -13.803 1.00 84.94 92 GLN A CA 1
ATOM 756 C C . GLN A 1 92 ? -2.937 23.164 -13.861 1.00 84.94 92 GLN A C 1
ATOM 758 O O . GLN A 1 92 ? -2.593 23.860 -14.800 1.00 84.94 92 GLN A O 1
ATOM 763 N N . TYR A 1 93 ? -2.070 22.727 -12.949 1.00 77.31 93 TYR A N 1
ATOM 764 C CA . TYR A 1 93 ? -0.628 22.932 -12.999 1.00 77.31 93 TYR A CA 1
ATOM 765 C C . TYR A 1 93 ? -0.047 22.213 -14.199 1.00 77.31 93 TYR A C 1
ATOM 767 O O . TYR A 1 93 ? 0.689 22.838 -14.935 1.00 77.31 93 TYR A O 1
ATOM 775 N N . ILE A 1 94 ? -0.427 20.966 -14.477 1.00 79.88 94 ILE A N 1
ATOM 776 C CA . ILE A 1 94 ? 0.001 20.268 -15.697 1.00 79.88 94 ILE A CA 1
ATOM 777 C C . ILE A 1 94 ? -0.447 21.050 -16.944 1.00 79.88 94 ILE A C 1
ATOM 779 O O . ILE A 1 94 ? 0.362 21.305 -17.826 1.00 79.88 94 ILE A O 1
ATOM 783 N N . ASN A 1 95 ? -1.692 21.531 -16.977 1.00 77.31 95 ASN A N 1
ATOM 784 C CA . ASN A 1 95 ? -2.247 22.268 -18.117 1.00 77.31 95 ASN A CA 1
ATOM 785 C C . ASN A 1 95 ? -1.665 23.696 -18.278 1.00 77.31 95 ASN A C 1
ATOM 787 O O . ASN A 1 95 ? -1.403 24.147 -19.389 1.00 77.31 95 ASN A O 1
ATOM 791 N N . ILE A 1 96 ? -1.425 24.420 -17.179 1.00 74.69 96 ILE A N 1
ATOM 792 C CA . ILE A 1 96 ? -0.783 25.745 -17.164 1.00 74.69 96 ILE A CA 1
ATOM 793 C C . ILE A 1 96 ? 0.705 25.604 -17.461 1.00 74.69 96 ILE A C 1
ATOM 795 O O . ILE A 1 96 ? 1.239 26.423 -18.194 1.00 74.69 96 ILE A O 1
ATOM 799 N N . ASN A 1 97 ? 1.369 24.568 -16.952 1.00 65.06 97 ASN A N 1
ATOM 800 C CA . ASN A 1 97 ? 2.767 24.277 -17.241 1.00 65.06 97 ASN A CA 1
ATOM 801 C C . ASN A 1 97 ? 2.939 23.935 -18.726 1.00 65.06 97 ASN A C 1
ATOM 803 O O . ASN A 1 97 ? 3.791 24.526 -19.383 1.00 65.06 97 ASN A O 1
ATOM 807 N N . ASP A 1 98 ? 2.046 23.122 -19.295 1.00 62.19 98 ASP A N 1
ATOM 808 C CA . ASP A 1 98 ? 1.980 22.897 -20.743 1.00 62.19 98 ASP A CA 1
ATOM 809 C C . ASP A 1 98 ? 1.690 24.199 -21.520 1.00 62.19 98 ASP A C 1
ATOM 811 O O . ASP A 1 98 ? 2.252 24.420 -22.592 1.00 62.19 98 ASP A O 1
ATOM 815 N N . SER A 1 99 ? 0.883 25.122 -20.984 1.00 61.94 99 SER A N 1
ATOM 816 C CA . SER A 1 99 ? 0.580 26.415 -21.626 1.00 61.94 99 SER A CA 1
ATOM 817 C C . SER A 1 99 ? 1.677 27.488 -21.459 1.00 61.94 99 SER A C 1
ATOM 819 O O . SER A 1 99 ? 1.791 28.379 -22.308 1.00 61.94 99 SER A O 1
ATOM 821 N N . MET A 1 100 ? 2.475 27.431 -20.388 1.00 54.44 100 MET A N 1
ATOM 822 C CA . MET A 1 100 ? 3.507 28.411 -20.012 1.00 54.44 100 MET A CA 1
ATOM 823 C C . MET A 1 100 ? 4.871 28.046 -20.614 1.00 54.44 100 MET A C 1
ATOM 825 O O . MET A 1 100 ? 5.569 28.930 -21.115 1.00 54.44 100 MET A O 1
ATOM 829 N N . TYR A 1 101 ? 5.199 26.749 -20.701 1.00 51.84 101 TYR A N 1
ATOM 830 C CA . TYR A 1 101 ? 6.375 26.265 -21.439 1.00 51.84 101 TYR A CA 1
ATOM 831 C C . TYR A 1 101 ? 6.262 26.459 -22.960 1.00 51.84 101 TYR A C 1
ATOM 833 O O . TYR A 1 101 ? 7.277 26.425 -23.650 1.00 51.84 101 TYR A O 1
ATOM 841 N N . ASN A 1 102 ? 5.064 26.744 -23.482 1.00 51.44 102 ASN A N 1
ATOM 842 C CA . ASN A 1 102 ? 4.869 27.126 -24.883 1.00 51.44 102 ASN A CA 1
ATOM 843 C C . ASN A 1 102 ? 4.961 28.647 -25.145 1.00 51.44 102 ASN A C 1
ATOM 845 O O . ASN A 1 102 ? 4.986 29.036 -26.308 1.00 51.44 102 ASN A O 1
ATOM 849 N N . ASN A 1 103 ? 5.025 29.519 -24.122 1.00 49.84 103 ASN A N 1
ATOM 850 C CA . ASN A 1 103 ? 4.937 30.980 -24.324 1.00 49.84 103 ASN A CA 1
ATOM 851 C C . ASN A 1 103 ? 5.972 31.852 -23.574 1.00 49.84 103 ASN A C 1
ATOM 853 O O . ASN A 1 103 ? 5.928 33.075 -23.733 1.00 49.84 103 ASN A O 1
ATOM 857 N N . HIS A 1 104 ? 6.897 31.303 -22.770 1.00 41.25 104 HIS A N 1
ATOM 858 C CA . HIS A 1 104 ? 7.766 32.148 -21.924 1.00 41.25 104 HIS A CA 1
ATOM 859 C C . HIS A 1 104 ? 9.241 31.736 -21.775 1.00 41.25 104 HIS A C 1
ATOM 861 O O . HIS A 1 104 ? 9.818 31.900 -20.707 1.00 41.25 104 HIS A O 1
ATOM 867 N N . ILE A 1 105 ? 9.903 31.263 -22.839 1.00 44.50 105 ILE A N 1
ATOM 868 C CA . ILE A 1 105 ? 11.384 31.224 -22.883 1.00 44.50 105 ILE A CA 1
ATOM 869 C C . ILE A 1 105 ? 11.883 31.758 -24.231 1.00 44.50 105 ILE A C 1
ATOM 871 O O . ILE A 1 105 ? 12.498 31.064 -25.027 1.00 44.50 105 ILE A O 1
ATOM 875 N N . ASN A 1 106 ? 11.586 33.030 -24.485 1.00 43.12 106 ASN A N 1
ATOM 876 C CA . ASN A 1 106 ? 12.331 33.882 -25.406 1.00 43.12 106 ASN A CA 1
ATOM 877 C C . ASN A 1 106 ? 12.282 35.299 -24.831 1.00 43.12 106 ASN A C 1
ATOM 879 O O . ASN A 1 106 ? 11.377 36.050 -25.164 1.00 43.12 106 ASN A O 1
ATOM 883 N N . ILE A 1 107 ? 13.195 35.626 -23.912 1.00 38.56 107 ILE A N 1
ATOM 884 C CA . ILE A 1 107 ? 13.809 36.953 -23.727 1.00 38.56 107 ILE A CA 1
ATOM 885 C C . ILE A 1 107 ? 14.967 36.787 -22.730 1.00 38.56 107 ILE A C 1
ATOM 887 O O . ILE A 1 107 ? 14.835 36.197 -21.662 1.00 38.56 107 ILE A O 1
ATOM 891 N N . ALA A 1 108 ? 16.126 37.250 -23.180 1.00 44.53 108 ALA A N 1
ATOM 892 C CA . ALA A 1 108 ? 17.459 37.058 -22.641 1.00 44.53 108 ALA A CA 1
ATOM 893 C C . ALA A 1 108 ? 17.729 37.783 -21.316 1.00 44.53 108 ALA A C 1
ATOM 895 O O . ALA A 1 108 ? 17.264 38.904 -21.151 1.00 44.53 108 ALA A O 1
ATOM 896 N N . VAL A 1 109 ? 18.627 37.223 -20.493 1.00 34.19 109 VAL A N 1
ATOM 897 C CA . VAL A 1 109 ? 19.712 37.983 -19.845 1.00 34.19 109 VAL A CA 1
ATOM 898 C C . VAL A 1 109 ? 20.941 37.078 -19.746 1.00 34.19 109 VAL A C 1
ATOM 900 O O . VAL A 1 109 ? 20.953 36.080 -19.031 1.00 34.19 109 VAL A O 1
ATOM 903 N N . ASP A 1 110 ? 21.955 37.446 -20.518 1.00 38.50 110 ASP A N 1
ATOM 904 C CA . ASP A 1 110 ? 23.314 36.922 -20.500 1.00 38.50 110 ASP A CA 1
ATOM 905 C C . ASP A 1 110 ? 24.165 37.768 -19.533 1.00 38.50 110 ASP A C 1
ATOM 907 O O . ASP A 1 110 ? 23.999 38.987 -19.467 1.00 38.50 110 ASP A O 1
ATOM 911 N N . GLY A 1 111 ? 25.093 37.119 -18.827 1.00 39.28 111 GLY A N 1
ATOM 912 C CA . GLY A 1 111 ? 26.239 37.761 -18.179 1.00 39.28 111 GLY A CA 1
ATOM 913 C C . GLY A 1 111 ? 26.092 38.196 -16.715 1.00 39.28 111 GLY A C 1
ATOM 914 O O . GLY A 1 111 ? 25.669 39.311 -16.439 1.00 39.28 111 GLY A O 1
ATOM 915 N N . LEU A 1 112 ? 26.615 37.376 -15.790 1.00 31.80 112 LEU A N 1
ATOM 916 C CA . LEU A 1 112 ? 27.554 37.803 -14.735 1.00 31.80 112 LEU A CA 1
ATOM 917 C C . LEU A 1 112 ? 28.166 36.575 -14.029 1.00 31.80 112 LEU A C 1
ATOM 919 O O . LEU A 1 112 ? 27.474 35.760 -13.429 1.00 31.80 112 LEU A O 1
ATOM 923 N N . LYS A 1 113 ? 29.493 36.446 -14.141 1.00 40.84 113 LYS A N 1
ATOM 924 C CA . LYS A 1 113 ? 30.348 35.523 -13.378 1.00 40.84 113 LYS A CA 1
ATOM 925 C C . LYS A 1 113 ? 30.459 36.007 -11.930 1.00 40.84 113 LYS A C 1
ATOM 927 O O . LYS A 1 113 ? 30.649 37.204 -11.787 1.00 40.84 113 LYS A O 1
ATOM 932 N N . PHE A 1 114 ? 30.492 35.109 -10.938 1.00 29.55 114 PHE A N 1
ATOM 933 C CA . PHE A 1 114 ? 31.371 35.174 -9.750 1.00 29.55 114 PHE A CA 1
ATOM 934 C C . PHE A 1 114 ? 31.435 33.796 -9.034 1.00 29.55 114 PHE A C 1
ATOM 936 O O . PHE A 1 114 ? 30.412 33.252 -8.640 1.00 29.55 114 PHE A O 1
ATOM 943 N N . THR A 1 115 ? 32.657 33.241 -8.991 1.00 31.14 115 THR A N 1
ATOM 944 C CA . THR A 1 115 ? 33.372 32.517 -7.903 1.00 31.14 115 THR A CA 1
ATOM 945 C C . THR A 1 115 ? 32.650 31.562 -6.935 1.00 31.14 115 THR A C 1
ATOM 947 O O . THR A 1 115 ? 31.836 31.985 -6.125 1.00 31.14 115 THR A O 1
ATOM 950 N N . GLU A 1 116 ? 33.045 30.283 -7.019 1.00 33.69 116 GLU A N 1
ATOM 951 C CA . GLU A 1 116 ? 33.840 29.522 -6.022 1.00 33.69 116 GLU A CA 1
ATOM 952 C C . GLU A 1 116 ? 33.595 29.796 -4.521 1.00 33.69 116 GLU A C 1
ATOM 954 O O . GLU A 1 116 ? 33.865 30.894 -4.045 1.00 33.69 116 GLU A O 1
ATOM 959 N N . ASP A 1 117 ? 33.111 28.760 -3.815 1.00 32.91 117 ASP A N 1
ATOM 960 C CA . ASP A 1 117 ? 33.610 28.184 -2.543 1.00 32.91 117 ASP A CA 1
ATOM 961 C C . ASP A 1 117 ? 32.493 27.735 -1.584 1.00 32.91 117 ASP A C 1
ATOM 963 O O . ASP A 1 117 ? 31.499 28.431 -1.380 1.00 32.91 117 ASP A O 1
ATOM 967 N N . GLY A 1 118 ? 32.726 26.597 -0.915 1.00 33.22 118 GLY A N 1
ATOM 968 C CA . GLY A 1 118 ? 32.213 26.367 0.441 1.00 33.22 118 GLY A CA 1
ATOM 969 C C . GLY A 1 118 ? 31.385 25.104 0.657 1.00 33.22 118 GLY A C 1
ATOM 970 O O . GLY A 1 118 ? 30.168 25.106 0.515 1.00 33.22 118 GLY A O 1
ATOM 971 N N . GLU A 1 119 ? 32.063 24.040 1.074 1.00 31.19 119 GLU A N 1
ATOM 972 C CA . GLU A 1 119 ? 31.519 22.765 1.536 1.00 31.19 119 GLU A CA 1
ATOM 973 C C . GLU A 1 119 ? 30.672 22.852 2.829 1.00 31.19 119 GLU A C 1
ATOM 975 O O . GLU A 1 119 ? 30.806 23.765 3.640 1.00 31.19 119 GLU A O 1
ATOM 980 N N . SER A 1 120 ? 29.984 21.735 3.103 1.00 30.53 120 SER A N 1
ATOM 981 C CA . SER A 1 120 ? 29.889 21.069 4.417 1.00 30.53 120 SER A CA 1
ATOM 982 C C . SER A 1 120 ? 28.858 21.538 5.470 1.00 30.53 120 SER A C 1
ATOM 984 O O . SER A 1 120 ? 29.005 22.545 6.144 1.00 30.53 120 SER A O 1
ATOM 986 N N . ASN A 1 121 ? 27.888 20.640 5.688 1.00 29.41 121 ASN A N 1
ATOM 987 C CA . ASN A 1 121 ? 27.733 19.834 6.909 1.00 29.41 121 ASN A CA 1
ATOM 988 C C . ASN A 1 121 ? 27.117 20.442 8.194 1.00 29.41 121 ASN A C 1
ATOM 990 O O . ASN A 1 121 ? 27.526 21.478 8.704 1.00 29.41 121 ASN A O 1
ATOM 994 N N . ASN A 1 122 ? 26.272 19.590 8.785 1.00 36.09 122 ASN A N 1
ATOM 995 C CA . ASN A 1 122 ? 25.853 19.458 10.183 1.00 36.09 122 ASN A CA 1
ATOM 996 C C . ASN A 1 122 ? 24.647 20.223 10.747 1.00 36.09 122 ASN A C 1
ATOM 998 O O . ASN A 1 122 ? 24.503 21.441 10.691 1.00 36.09 122 ASN A O 1
ATOM 1002 N N . GLU A 1 123 ? 23.835 19.384 11.389 1.00 42.09 123 GLU A N 1
ATOM 1003 C CA . GLU A 1 123 ? 22.779 19.621 12.360 1.00 42.09 123 GLU A CA 1
ATOM 1004 C C . GLU A 1 123 ? 23.270 20.399 13.588 1.00 42.09 123 GLU A C 1
ATOM 1006 O O . GLU A 1 123 ? 24.406 20.196 14.012 1.00 42.09 123 GLU A O 1
ATOM 1011 N N . ASP A 1 124 ? 22.398 21.209 14.205 1.00 36.81 124 ASP A N 1
ATOM 1012 C CA . ASP A 1 124 ? 22.103 21.109 15.644 1.00 36.81 124 ASP A CA 1
ATOM 1013 C C . ASP A 1 124 ? 21.130 22.194 16.162 1.00 36.81 124 ASP A C 1
ATOM 1015 O O . ASP A 1 124 ? 21.228 23.372 15.826 1.00 36.81 124 ASP A O 1
ATOM 1019 N N . LYS A 1 125 ? 20.318 21.769 17.139 1.00 39.00 125 LYS A N 1
ATOM 1020 C CA . LYS A 1 125 ? 19.860 22.515 18.335 1.00 39.00 125 LYS A CA 1
ATOM 1021 C C . LYS A 1 125 ? 18.665 23.481 18.274 1.00 39.00 125 LYS A C 1
ATOM 1023 O O . LYS A 1 125 ? 18.746 24.685 18.061 1.00 39.00 125 LYS A O 1
ATOM 1028 N N . MET A 1 126 ? 17.569 22.888 18.735 1.00 34.06 126 MET A N 1
ATOM 1029 C CA . MET A 1 126 ? 16.569 23.384 19.683 1.00 34.06 126 MET A CA 1
ATOM 1030 C C . MET A 1 126 ? 17.059 24.375 20.771 1.00 34.06 126 MET A C 1
ATOM 1032 O O . MET A 1 126 ? 17.995 24.070 21.509 1.00 34.06 126 MET A O 1
ATOM 1036 N N . ASN A 1 127 ? 16.352 25.509 20.904 1.00 35.06 127 ASN A N 1
ATOM 1037 C CA . ASN A 1 127 ? 15.911 26.240 22.121 1.00 35.06 127 ASN A CA 1
ATOM 1038 C C . ASN A 1 127 ? 15.565 27.687 21.700 1.00 35.06 127 ASN A C 1
ATOM 1040 O O . ASN A 1 127 ? 16.340 28.335 21.015 1.00 35.06 127 ASN A O 1
ATOM 1044 N N . GLY A 1 128 ? 14.411 28.278 22.013 1.00 32.59 128 GLY A N 1
ATOM 1045 C CA . GLY A 1 128 ? 13.787 28.332 23.330 1.00 32.59 128 GLY A CA 1
ATOM 1046 C C . GLY A 1 128 ? 14.220 29.620 24.042 1.00 32.59 128 GLY A C 1
ATOM 1047 O O . GLY A 1 128 ? 15.121 29.581 24.876 1.00 32.59 128 GLY A O 1
ATOM 1048 N N . HIS A 1 129 ? 13.601 30.762 23.714 1.00 36.19 129 HIS A N 1
ATOM 1049 C CA . HIS A 1 129 ? 13.698 31.977 24.531 1.00 36.19 129 HIS A CA 1
ATOM 1050 C C . HIS A 1 129 ? 12.348 32.695 24.655 1.00 36.19 129 HIS A C 1
ATOM 1052 O O . HIS A 1 129 ? 11.705 33.063 23.677 1.00 36.19 129 HIS A O 1
ATOM 1058 N N . ILE A 1 130 ? 11.949 32.834 25.915 1.00 37.78 130 ILE A N 1
ATOM 1059 C CA . ILE A 1 130 ? 10.762 33.472 26.492 1.00 37.78 130 ILE A CA 1
ATOM 1060 C C . ILE A 1 130 ? 11.194 34.927 26.821 1.00 37.78 130 ILE A C 1
ATOM 1062 O O . ILE A 1 130 ? 12.339 35.113 27.215 1.00 37.78 130 ILE A O 1
ATOM 1066 N N . HIS A 1 131 ? 10.456 36.027 26.626 1.00 37.66 131 HIS A N 1
ATOM 1067 C CA . HIS A 1 131 ? 9.201 36.461 27.261 1.00 37.66 131 HIS A CA 1
ATOM 1068 C C . HIS A 1 131 ? 8.738 37.839 26.666 1.00 37.66 131 HIS A C 1
ATOM 1070 O O . HIS A 1 131 ? 9.525 38.498 25.988 1.00 37.66 131 HIS A O 1
ATOM 1076 N N . PRO A 1 132 ? 7.481 38.282 26.923 1.00 41.38 132 PRO A N 1
ATOM 1077 C CA . PRO A 1 132 ? 6.758 39.443 26.348 1.00 41.38 132 PRO A CA 1
ATOM 1078 C C . PRO A 1 132 ? 6.845 40.685 27.288 1.00 41.38 132 PRO A C 1
ATOM 1080 O O . PRO A 1 132 ? 7.707 40.655 28.167 1.00 41.38 132 PRO A O 1
ATOM 1083 N N . PRO A 1 133 ? 5.933 41.701 27.310 1.00 53.00 133 PRO A N 1
ATOM 1084 C CA . PRO A 1 133 ? 4.975 42.298 26.342 1.00 53.00 133 PRO A CA 1
ATOM 1085 C C . PRO A 1 133 ? 5.161 43.844 26.193 1.00 53.00 133 PRO A C 1
ATOM 1087 O O . PRO A 1 133 ? 5.797 44.440 27.047 1.00 53.00 133 PRO A O 1
ATOM 1090 N N . ILE A 1 134 ? 4.553 44.533 25.204 1.00 34.72 134 ILE A N 1
ATOM 1091 C CA . ILE A 1 134 ? 4.199 45.990 25.252 1.00 34.72 134 ILE A CA 1
ATOM 1092 C C . ILE A 1 134 ? 3.350 46.351 24.010 1.00 34.72 134 ILE A C 1
ATOM 1094 O O . ILE A 1 134 ? 3.756 46.123 22.879 1.00 34.72 134 ILE A O 1
ATOM 1098 N N . VAL A 1 135 ? 2.043 46.574 24.189 1.00 32.84 135 VAL A N 1
ATOM 1099 C CA . VAL A 1 135 ? 1.336 47.877 24.167 1.00 32.84 135 VAL A CA 1
ATOM 1100 C C . VAL A 1 135 ? 1.357 48.614 22.815 1.00 32.84 135 VAL A C 1
ATOM 1102 O O . VAL A 1 135 ? 2.377 49.098 22.344 1.00 32.84 135 VAL A O 1
ATOM 1105 N N . LYS A 1 136 ? 0.138 48.732 22.267 1.00 43.53 136 LYS A N 1
ATOM 1106 C CA . LYS A 1 136 ? -0.378 49.683 21.269 1.00 43.53 136 LYS A CA 1
ATOM 1107 C C . LYS A 1 136 ? 0.447 50.966 21.091 1.00 43.53 136 LYS A C 1
ATOM 1109 O O . LYS A 1 136 ? 0.615 51.715 22.050 1.00 43.53 136 LYS A O 1
ATOM 1114 N N . LEU A 1 137 ? 0.732 51.321 19.837 1.00 37.00 137 LEU A N 1
ATOM 1115 C CA . LEU A 1 137 ? 0.809 52.720 19.412 1.00 37.00 137 LEU A CA 1
ATOM 1116 C C . LEU A 1 137 ? 0.496 52.864 17.914 1.00 37.00 137 LEU A C 1
ATOM 1118 O O . LEU A 1 137 ? 1.113 52.227 17.065 1.00 37.00 137 LEU A O 1
ATOM 1122 N N . ASN A 1 138 ? -0.505 53.703 17.641 1.00 34.97 138 ASN A N 1
ATOM 1123 C CA . ASN A 1 138 ? -0.863 54.254 16.338 1.00 34.97 138 ASN A CA 1
ATOM 1124 C C . ASN A 1 138 ? 0.309 55.042 15.728 1.00 34.97 138 ASN A C 1
ATOM 1126 O O . ASN A 1 138 ? 1.091 55.648 16.459 1.00 34.97 138 ASN A O 1
ATOM 1130 N N . GLY A 1 139 ? 0.349 55.140 14.398 1.00 30.88 139 GLY A N 1
ATOM 1131 C CA . GLY A 1 139 ? 1.276 56.022 13.688 1.00 30.88 139 GLY A CA 1
ATOM 1132 C C . GLY A 1 139 ? 0.853 56.271 12.243 1.00 30.88 139 GLY A C 1
ATOM 1133 O O . GLY A 1 139 ? 1.336 55.605 11.333 1.00 30.88 139 GLY A O 1
ATOM 1134 N N . ASP A 1 140 ? -0.048 57.234 12.050 1.00 38.78 140 ASP A N 1
ATOM 1135 C CA . ASP A 1 140 ? -0.401 57.822 10.757 1.00 38.78 140 ASP A CA 1
ATOM 1136 C C . ASP A 1 140 ? 0.818 58.478 10.083 1.00 38.78 140 ASP A C 1
ATOM 1138 O O . ASP A 1 140 ? 1.503 59.292 10.704 1.00 38.78 140 ASP A O 1
ATOM 1142 N N . TYR A 1 141 ? 1.027 58.236 8.784 1.00 37.28 141 TYR A N 1
ATOM 1143 C CA . TYR A 1 141 ? 1.879 59.088 7.946 1.00 37.28 141 TYR A CA 1
ATOM 1144 C C . TYR A 1 141 ? 1.182 59.508 6.642 1.00 37.28 141 TYR A C 1
ATOM 1146 O O . TYR A 1 141 ? 1.057 58.752 5.688 1.00 37.28 141 TYR A O 1
ATOM 1154 N N . ARG A 1 142 ? 0.762 60.780 6.677 1.00 35.31 142 ARG A N 1
ATOM 1155 C CA . ARG A 1 142 ? 0.700 61.832 5.643 1.00 35.31 142 ARG A CA 1
ATOM 1156 C C . ARG A 1 142 ? 0.214 61.536 4.214 1.00 35.31 142 ARG A C 1
ATOM 1158 O O . ARG A 1 142 ? 0.877 60.928 3.385 1.00 35.31 142 ARG A O 1
ATOM 1165 N N . THR A 1 143 ? -0.855 62.262 3.906 1.00 38.88 143 THR A N 1
ATOM 1166 C CA . THR A 1 143 ? -1.354 62.728 2.607 1.00 38.88 143 THR A CA 1
ATOM 1167 C C . THR A 1 143 ? -0.473 63.836 1.969 1.00 38.88 143 THR A C 1
ATOM 1169 O O . THR A 1 143 ? 0.292 64.503 2.671 1.00 38.88 143 THR A O 1
ATOM 1172 N N . VAL A 1 144 ? -0.772 64.116 0.681 1.00 37.31 144 VAL A N 1
ATOM 1173 C CA . VAL A 1 144 ? -0.594 65.343 -0.162 1.00 37.31 144 VAL A CA 1
ATOM 1174 C C . VAL A 1 144 ? 0.586 65.275 -1.200 1.00 37.31 144 VAL A C 1
ATOM 1176 O O . VAL A 1 144 ? 1.659 64.818 -0.830 1.00 37.31 144 VAL A O 1
ATOM 1179 N N . PRO A 1 145 ? 0.488 65.774 -2.471 1.00 50.00 145 PRO A N 1
ATOM 1180 C CA . PRO A 1 145 ? -0.386 65.347 -3.589 1.00 50.00 145 PRO A CA 1
ATOM 1181 C C . PRO A 1 145 ? 0.215 65.492 -5.045 1.00 50.00 145 PRO A C 1
ATOM 1183 O O . PRO A 1 145 ? 1.104 66.288 -5.317 1.00 50.00 145 PRO A O 1
ATOM 1186 N N . ALA A 1 146 ? -0.434 64.823 -6.007 1.00 36.28 146 ALA A N 1
ATOM 1187 C CA . ALA A 1 146 ? -0.838 65.280 -7.359 1.00 36.28 146 ALA A CA 1
ATOM 1188 C C . ALA A 1 146 ? 0.127 65.540 -8.566 1.00 36.28 146 ALA A C 1
ATOM 1190 O O . ALA A 1 146 ? 1.057 66.337 -8.546 1.00 36.28 146 ALA A O 1
ATOM 1191 N N . VAL A 1 147 ? -0.369 65.003 -9.702 1.00 36.59 147 VAL A N 1
ATOM 1192 C CA . VAL A 1 147 ? -0.296 65.420 -11.128 1.00 36.59 147 VAL A CA 1
ATOM 1193 C C . VAL A 1 147 ? 0.834 64.863 -12.011 1.00 36.59 147 VAL A C 1
ATOM 1195 O O . VAL A 1 147 ? 1.931 65.408 -12.057 1.00 36.59 147 VAL A O 1
ATOM 1198 N N . ARG A 1 148 ? 0.475 63.912 -12.895 1.00 36.19 148 ARG A N 1
ATOM 1199 C CA . ARG A 1 148 ? 0.333 64.137 -14.356 1.00 36.19 148 ARG A CA 1
ATOM 1200 C C . ARG A 1 148 ? -0.457 63.004 -15.042 1.00 36.19 148 ARG A C 1
ATOM 1202 O O . ARG A 1 148 ? -0.288 61.837 -14.721 1.00 36.19 148 ARG A O 1
ATOM 1209 N N . LYS A 1 149 ? -1.351 63.403 -15.958 1.00 41.34 149 LYS A N 1
ATOM 1210 C CA . LYS A 1 149 ? -2.194 62.569 -16.838 1.00 41.34 149 LYS A CA 1
ATOM 1211 C C . LYS A 1 149 ? -1.352 61.817 -17.879 1.00 41.34 149 LYS A C 1
ATOM 1213 O O . LYS A 1 149 ? -0.442 62.418 -18.441 1.00 41.34 149 LYS A O 1
ATOM 1218 N N . GLY A 1 150 ? -1.769 60.598 -18.220 1.00 30.59 150 GLY A N 1
ATOM 1219 C CA . GLY A 1 150 ? -1.321 59.859 -19.403 1.00 30.59 150 GLY A CA 1
ATOM 1220 C C . GLY A 1 150 ? -2.098 58.553 -19.580 1.00 30.59 150 GLY A C 1
ATOM 1221 O O . GLY A 1 150 ? -1.838 57.601 -18.866 1.00 30.59 150 GLY A O 1
ATOM 1222 N N . GLU A 1 151 ? -3.077 58.599 -20.484 1.00 31.09 151 GLU A N 1
ATOM 1223 C CA . GLU A 1 151 ? -3.627 57.534 -21.342 1.00 31.09 151 GLU A CA 1
ATOM 1224 C C . GLU A 1 151 ? -4.006 56.146 -20.789 1.00 31.09 151 GLU A C 1
ATOM 1226 O O . GLU A 1 151 ? -3.251 55.408 -20.169 1.00 31.09 151 GLU A O 1
ATOM 1231 N N . SER A 1 152 ? -5.237 55.774 -21.140 1.00 43.25 152 SER A N 1
ATOM 1232 C CA . SER A 1 152 ? -5.851 54.466 -20.979 1.00 43.25 152 SER A CA 1
ATOM 1233 C C . SER A 1 152 ? -5.060 53.361 -21.679 1.00 43.25 152 SER A C 1
ATOM 1235 O O . SER A 1 152 ? -5.167 53.203 -22.893 1.00 43.25 152 SER A O 1
ATOM 1237 N N . LEU A 1 153 ? -4.396 52.520 -20.896 1.00 35.91 153 LEU A N 1
ATOM 1238 C CA . LEU A 1 153 ? -4.331 51.086 -21.144 1.00 35.91 153 LEU A CA 1
ATOM 1239 C C . LEU A 1 153 ? -4.540 50.393 -19.798 1.00 35.91 153 LEU A C 1
ATOM 1241 O O . LEU A 1 153 ? -3.842 50.671 -18.826 1.00 35.91 153 LEU A O 1
ATOM 1245 N N . HIS A 1 154 ? -5.569 49.550 -19.746 1.00 38.94 154 HIS A N 1
ATOM 1246 C CA . HIS A 1 154 ? -5.826 48.591 -18.676 1.00 38.94 154 HIS A CA 1
ATOM 1247 C C . HIS A 1 154 ? -4.497 47.986 -18.190 1.00 38.94 154 HIS A C 1
ATOM 1249 O O . HIS A 1 154 ? -3.815 47.368 -19.015 1.00 38.94 154 HIS A O 1
ATOM 1255 N N . PRO A 1 155 ? -4.120 48.077 -16.900 1.00 50.62 155 PRO A N 1
ATOM 1256 C CA . PRO A 1 155 ? -3.217 47.072 -16.391 1.00 50.62 155 PRO A CA 1
ATOM 1257 C C . PRO A 1 155 ? -4.040 45.788 -16.450 1.00 50.62 155 PRO A C 1
ATOM 1259 O O . PRO A 1 155 ? -5.105 45.684 -15.839 1.00 50.62 155 PRO A O 1
ATOM 1262 N N . VAL A 1 156 ? -3.613 44.846 -17.284 1.00 45.41 156 VAL A N 1
ATOM 1263 C CA . VAL A 1 156 ? -3.982 43.449 -17.089 1.00 45.41 156 VAL A CA 1
ATOM 1264 C C . VAL A 1 156 ? -3.655 43.191 -15.623 1.00 45.41 156 VAL A C 1
ATOM 1266 O O . VAL A 1 156 ? -2.479 43.245 -15.265 1.00 45.41 156 VAL A O 1
ATOM 1269 N N . SER A 1 157 ? -4.680 43.077 -14.768 1.00 44.75 157 SER A N 1
ATOM 1270 C CA . SER A 1 157 ? -4.499 42.607 -13.399 1.00 44.75 157 SER A CA 1
ATOM 1271 C C . SER A 1 157 ? -3.685 41.341 -13.538 1.00 44.75 157 SER A C 1
ATOM 1273 O O . SER A 1 157 ? -4.140 40.375 -14.151 1.00 44.75 157 SER A O 1
ATOM 1275 N N . ASP A 1 158 ? -2.439 41.404 -13.090 1.00 49.62 158 ASP A N 1
ATOM 1276 C CA . ASP A 1 158 ? -1.559 40.261 -13.098 1.00 49.62 158 ASP A CA 1
ATOM 1277 C C . ASP A 1 158 ? -2.306 39.146 -12.362 1.00 49.62 158 ASP A C 1
ATOM 1279 O O . ASP A 1 158 ? -2.661 39.295 -11.190 1.00 49.62 158 ASP A O 1
ATOM 1283 N N . LEU A 1 159 ? -2.648 38.075 -13.082 1.00 57.81 159 LEU A N 1
ATOM 1284 C CA . LEU A 1 159 ? -3.467 36.971 -12.580 1.00 57.81 159 LEU A CA 1
ATOM 1285 C C . LEU A 1 159 ? -2.832 36.373 -11.317 1.00 57.81 159 LEU A C 1
ATOM 1287 O O . LEU A 1 159 ? -3.531 35.850 -10.458 1.00 57.81 159 LEU A O 1
ATOM 1291 N N . PHE A 1 160 ? -1.513 36.527 -11.171 1.00 50.47 160 PHE A N 1
ATOM 1292 C CA . PHE A 1 160 ? -0.754 36.179 -9.981 1.00 50.47 160 PHE A CA 1
ATOM 1293 C C . PHE A 1 160 ? -1.101 37.069 -8.778 1.00 50.47 160 PHE A C 1
ATOM 1295 O O . PHE A 1 160 ? -1.246 36.581 -7.664 1.00 50.47 160 PHE A O 1
ATOM 1302 N N . SER A 1 161 ? -1.305 38.367 -8.990 1.00 58.22 161 SER A N 1
ATOM 1303 C CA . SER A 1 161 ? -1.756 39.314 -7.966 1.00 58.22 161 SER A CA 1
ATOM 1304 C C . SER A 1 161 ? -3.222 39.085 -7.582 1.00 58.22 161 SER A C 1
ATOM 1306 O O . SER A 1 161 ? -3.543 39.100 -6.399 1.00 58.22 161 SER A O 1
ATOM 1308 N N . GLU A 1 162 ? -4.113 38.814 -8.543 1.00 61.19 162 GLU A N 1
ATOM 1309 C CA . GLU A 1 162 ? -5.523 38.489 -8.257 1.00 61.19 162 GLU A CA 1
ATOM 1310 C C . GLU A 1 162 ? -5.685 37.135 -7.550 1.00 61.19 162 GLU A C 1
ATOM 1312 O O . GLU A 1 162 ? -6.433 37.039 -6.572 1.00 61.19 162 GLU A O 1
ATOM 1317 N N . LEU A 1 163 ? -4.936 36.112 -7.976 1.00 62.28 163 LEU A N 1
ATOM 1318 C CA . LEU A 1 163 ? -4.925 34.803 -7.325 1.00 62.28 163 LEU A CA 1
ATOM 1319 C C . LEU A 1 163 ? -4.357 34.919 -5.905 1.00 62.28 163 LEU A C 1
ATOM 1321 O O . LEU A 1 163 ? -5.037 34.527 -4.959 1.00 62.28 163 LEU A O 1
ATOM 1325 N N . ASN A 1 164 ? -3.201 35.572 -5.734 1.00 64.19 164 ASN A N 1
ATOM 1326 C CA . ASN A 1 164 ? -2.589 35.776 -4.420 1.00 64.19 164 ASN A CA 1
ATOM 1327 C C . ASN A 1 164 ? -3.452 36.643 -3.492 1.00 64.19 164 ASN A C 1
ATOM 1329 O O . ASN A 1 164 ? -3.477 36.396 -2.291 1.00 64.19 164 ASN A O 1
ATOM 1333 N N . ILE A 1 165 ? -4.188 37.641 -3.999 1.00 76.56 165 ILE A N 1
ATOM 1334 C CA . ILE A 1 165 ? -5.122 38.435 -3.181 1.00 76.56 165 ILE A CA 1
ATOM 1335 C C . ILE A 1 165 ? -6.311 37.577 -2.743 1.00 76.56 165 ILE A C 1
ATOM 1337 O O . ILE A 1 165 ? -6.684 37.628 -1.572 1.00 76.56 165 ILE A O 1
ATOM 1341 N N . SER A 1 166 ? -6.891 36.778 -3.643 1.00 78.94 166 SER A N 1
ATOM 1342 C CA . SER A 1 166 ? -8.036 35.917 -3.320 1.00 78.94 166 SER A CA 1
ATOM 1343 C C . SER A 1 166 ? -7.668 34.791 -2.345 1.00 78.94 166 SER A C 1
ATOM 1345 O O . SER A 1 166 ? -8.394 34.535 -1.383 1.00 78.94 166 SER A O 1
ATOM 1347 N N . GLU A 1 167 ? -6.496 34.181 -2.521 1.00 83.69 167 GLU A N 1
ATOM 1348 C CA . GLU A 1 167 ? -5.956 33.155 -1.635 1.00 83.69 167 GLU A CA 1
ATOM 1349 C C . GLU A 1 167 ? -5.578 33.748 -0.275 1.00 83.69 167 GLU A C 1
ATOM 1351 O O . GLU A 1 167 ? -5.984 33.230 0.763 1.00 83.69 167 GLU A O 1
ATOM 1356 N N . MET A 1 168 ? -4.918 34.908 -0.253 1.00 85.62 168 MET A N 1
ATOM 1357 C CA . MET A 1 168 ? -4.609 35.626 0.985 1.00 85.62 168 MET A CA 1
ATOM 1358 C C . MET A 1 168 ? -5.873 36.070 1.729 1.00 85.62 168 MET A C 1
ATOM 1360 O O . MET A 1 168 ? -5.906 36.032 2.959 1.00 85.62 168 MET A O 1
ATOM 1364 N N . GLN A 1 169 ? -6.925 36.486 1.022 1.00 87.81 169 GLN A N 1
ATOM 1365 C CA . GLN A 1 169 ? -8.221 36.799 1.629 1.00 87.81 169 GLN A CA 1
ATOM 1366 C C . GLN A 1 169 ? -8.880 35.546 2.212 1.00 87.81 169 GLN A C 1
ATOM 1368 O O . GLN A 1 169 ? -9.387 35.600 3.332 1.00 87.81 169 GLN A O 1
ATOM 1373 N N . LYS A 1 170 ? -8.814 34.408 1.513 1.00 88.50 170 LYS A N 1
ATOM 1374 C CA . LYS A 1 170 ? -9.321 33.121 2.005 1.00 88.50 170 LYS A CA 1
ATOM 1375 C C . LYS A 1 170 ? -8.557 32.643 3.243 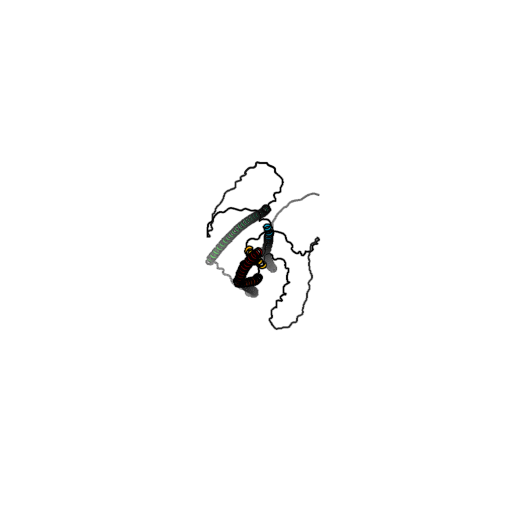1.00 88.50 170 LYS A C 1
ATOM 1377 O O . LYS A 1 170 ? -9.188 32.255 4.222 1.00 88.50 170 LYS A O 1
ATOM 1382 N N . LEU A 1 171 ? -7.229 32.749 3.247 1.00 87.50 171 LEU A N 1
ATOM 1383 C CA . LEU A 1 171 ? -6.388 32.425 4.404 1.00 87.50 171 LEU A CA 1
ATOM 1384 C C . LEU A 1 171 ? -6.664 33.363 5.588 1.00 87.50 171 LEU A C 1
ATOM 1386 O O . LEU A 1 171 ? -6.768 32.903 6.720 1.00 87.50 171 LEU A O 1
ATOM 1390 N N . LYS A 1 172 ? -6.875 34.664 5.348 1.00 88.06 172 LYS A N 1
ATOM 1391 C CA . LYS A 1 172 ? -7.313 35.611 6.392 1.00 88.06 172 LYS A CA 1
ATOM 1392 C C . LYS A 1 172 ? -8.688 35.249 6.954 1.00 88.06 172 LYS A C 1
ATOM 1394 O O . LYS A 1 172 ? -8.887 35.327 8.161 1.00 88.06 172 LYS A O 1
ATOM 1399 N N . GLN A 1 173 ? -9.625 34.837 6.102 1.00 93.12 173 GLN A N 1
ATOM 1400 C CA . GLN A 1 173 ? -10.956 34.398 6.524 1.00 93.12 173 GLN A CA 1
ATOM 1401 C C . GLN A 1 173 ? -10.874 33.129 7.386 1.00 93.12 173 GLN A C 1
ATOM 1403 O O . GLN A 1 173 ? -11.528 33.061 8.425 1.00 93.12 173 GLN A O 1
ATOM 1408 N N . GLN A 1 174 ? -10.047 32.159 6.982 1.00 89.81 174 GLN A N 1
ATOM 1409 C CA . GLN A 1 174 ? -9.787 30.939 7.749 1.00 89.81 174 GLN A CA 1
ATOM 1410 C C . GLN A 1 174 ? -9.109 31.247 9.087 1.00 89.81 174 GLN A C 1
ATOM 1412 O O . GLN A 1 174 ? -9.523 30.711 10.109 1.00 89.81 174 GLN A O 1
ATOM 1417 N N . LEU A 1 175 ? -8.140 32.165 9.112 1.00 92.31 175 LEU A N 1
ATOM 1418 C CA . LEU A 1 175 ? -7.492 32.597 10.348 1.00 92.31 175 LEU A CA 1
ATOM 1419 C C . LEU A 1 175 ? -8.496 33.235 11.319 1.00 92.31 175 LEU A C 1
ATOM 1421 O O . LEU A 1 175 ? -8.548 32.840 12.477 1.00 92.31 175 LEU A O 1
ATOM 1425 N N . ILE A 1 176 ? -9.347 34.151 10.843 1.00 93.75 176 ILE A N 1
ATOM 1426 C CA . ILE A 1 176 ? -10.402 34.773 11.663 1.00 93.75 176 ILE A CA 1
ATOM 1427 C C . ILE A 1 176 ? -11.388 33.720 12.187 1.00 93.75 176 ILE A C 1
ATOM 1429 O O . ILE A 1 176 ? -11.872 33.829 13.313 1.00 93.75 176 ILE A O 1
ATOM 1433 N N . GLN A 1 177 ? -11.708 32.706 11.381 1.00 93.31 177 GLN A N 1
ATOM 1434 C CA . GLN A 1 177 ? -12.593 31.621 11.794 1.00 93.31 177 GLN A CA 1
ATOM 1435 C C . GLN A 1 177 ? -11.963 30.781 12.914 1.00 93.31 177 GLN A C 1
ATOM 1437 O O . GLN A 1 177 ? -12.593 30.590 13.952 1.00 93.31 177 GLN A O 1
ATOM 1442 N N . VAL A 1 178 ? -10.698 30.384 12.763 1.00 93.69 178 VAL A N 1
ATOM 1443 C CA . VAL A 1 178 ? -9.949 29.655 13.798 1.00 93.69 178 VAL A CA 1
ATOM 1444 C C . VAL A 1 178 ? -9.782 30.500 15.065 1.00 93.69 178 VAL A C 1
ATOM 1446 O O . VAL A 1 178 ? -9.881 29.983 16.175 1.00 93.69 178 VAL A O 1
ATOM 1449 N N . GLU A 1 179 ? -9.579 31.813 14.941 1.00 93.75 179 GLU A N 1
ATOM 1450 C CA . GLU A 1 179 ? -9.525 32.724 16.091 1.00 93.75 179 GLU A CA 1
ATOM 1451 C C . GLU A 1 179 ? -10.860 32.791 16.848 1.00 93.75 179 GLU A C 1
ATOM 1453 O O . GLU A 1 179 ? -10.863 32.830 18.081 1.00 93.75 179 GLU A O 1
ATOM 1458 N N . ARG A 1 180 ? -11.995 32.753 16.137 1.00 95.81 180 ARG A N 1
ATOM 1459 C CA . ARG A 1 180 ? -13.333 32.688 16.751 1.00 95.81 180 ARG A CA 1
ATOM 1460 C C . ARG A 1 180 ? -13.575 31.352 17.440 1.00 95.81 180 ARG A C 1
ATOM 1462 O O . ARG A 1 180 ? -14.025 31.343 18.581 1.00 95.81 180 ARG A O 1
ATOM 1469 N N . GLU A 1 181 ? -13.249 30.244 16.784 1.00 94.50 181 GLU A N 1
ATOM 1470 C CA . GLU A 1 181 ? -13.371 28.899 17.360 1.00 94.50 181 GLU A CA 1
ATOM 1471 C C . GLU A 1 181 ? -12.493 28.752 18.603 1.00 94.50 181 GLU A C 1
ATOM 1473 O O . GLU A 1 181 ? -12.965 28.304 19.645 1.00 94.50 181 GLU A O 1
ATOM 1478 N N . LYS A 1 182 ? -11.250 29.244 18.553 1.00 95.62 182 LYS A N 1
ATOM 1479 C CA . LYS A 1 182 ? -10.363 29.311 19.719 1.00 95.62 182 LYS A CA 1
ATOM 1480 C C . LYS A 1 182 ? -10.980 30.122 20.858 1.00 95.62 182 LYS A C 1
ATOM 1482 O O . LYS A 1 182 ? -10.877 29.706 22.010 1.00 95.62 182 LYS A O 1
ATOM 1487 N N . ALA A 1 183 ? -11.602 31.265 20.570 1.00 95.69 183 ALA A N 1
ATOM 1488 C CA . ALA A 1 183 ? -12.260 32.073 21.595 1.00 95.69 183 ALA A CA 1
ATOM 1489 C C . ALA A 1 183 ? -13.438 31.327 22.245 1.00 95.69 183 ALA A C 1
ATOM 1491 O O . ALA A 1 183 ? -13.547 31.338 23.469 1.00 95.69 183 ALA A O 1
ATOM 1492 N N . ILE A 1 184 ? -14.257 30.630 21.450 1.00 96.50 184 ILE A N 1
ATOM 1493 C CA . ILE A 1 184 ? -15.383 29.814 21.937 1.00 96.50 184 ILE A CA 1
ATOM 1494 C C . ILE A 1 184 ? -14.881 28.634 22.782 1.00 96.50 184 ILE A C 1
ATOM 1496 O O . ILE A 1 184 ? -15.399 28.368 23.866 1.00 96.50 184 ILE A O 1
ATOM 1500 N N . LEU A 1 185 ? -13.833 27.943 22.332 1.00 96.00 185 LEU A N 1
ATOM 1501 C CA . LEU A 1 185 ? -13.235 26.843 23.089 1.00 96.00 185 LEU A CA 1
ATOM 1502 C C . LEU A 1 185 ? -12.643 27.325 24.417 1.00 96.00 185 LEU A C 1
ATOM 1504 O O . LEU A 1 185 ? -12.785 26.643 25.427 1.00 96.00 185 LEU A O 1
ATOM 1508 N N . LEU A 1 186 ? -12.028 28.511 24.448 1.00 96.06 186 LEU A N 1
ATOM 1509 C CA . LEU A 1 186 ? -11.534 29.106 25.690 1.00 96.06 186 LEU A CA 1
ATOM 1510 C C . LEU A 1 186 ? -12.671 29.467 26.652 1.00 96.06 186 LEU A C 1
ATOM 1512 O O . LEU A 1 186 ? -12.535 29.220 27.850 1.00 96.06 186 LEU A O 1
ATOM 1516 N N . THR A 1 187 ? -13.795 30.001 26.162 1.00 95.56 187 THR A N 1
ATOM 1517 C CA . THR A 1 187 ? -14.960 30.265 27.021 1.00 95.56 187 THR A CA 1
ATOM 1518 C C . THR A 1 187 ? -15.577 28.975 27.553 1.00 95.56 187 THR A C 1
ATOM 1520 O O . THR A 1 187 ? -15.867 28.905 28.744 1.00 95.56 187 THR A O 1
ATOM 1523 N N . ASN A 1 188 ? -15.685 27.930 26.727 1.00 96.06 188 ASN A N 1
ATOM 1524 C CA . ASN A 1 188 ? -16.212 26.628 27.150 1.00 96.06 188 ASN A CA 1
ATOM 1525 C C . ASN A 1 188 ? -15.282 25.941 28.159 1.00 96.06 188 ASN A C 1
ATOM 1527 O O . ASN A 1 188 ? -15.743 25.340 29.127 1.00 96.06 188 ASN A O 1
ATOM 1531 N N . LEU A 1 189 ? -13.963 26.055 27.969 1.00 95.75 189 LEU A N 1
ATOM 1532 C CA . LEU A 1 189 ? -12.978 25.557 28.927 1.00 95.75 189 LEU A CA 1
ATOM 1533 C C . LEU A 1 189 ? -13.108 26.281 30.271 1.00 95.75 189 LEU A C 1
ATOM 1535 O O . LEU A 1 189 ? -13.103 25.629 31.314 1.00 95.75 189 LEU A O 1
ATOM 1539 N N . GLN A 1 190 ? -13.252 27.609 30.255 1.00 97.69 190 GLN A N 1
ATOM 1540 C CA . GLN A 1 190 ? -13.471 28.401 31.464 1.00 97.69 190 GLN A CA 1
ATOM 1541 C C . GLN A 1 190 ? -14.779 27.995 32.162 1.00 97.69 190 GLN A C 1
ATOM 1543 O O . GLN A 1 190 ? -14.784 27.789 33.374 1.00 97.69 190 GLN A O 1
ATOM 1548 N N . GLU A 1 191 ? -15.875 27.835 31.419 1.00 96.06 191 GLU A N 1
ATOM 1549 C CA . GLU A 1 191 ? -17.166 27.400 31.962 1.00 96.06 191 GLU A CA 1
ATOM 1550 C C . GLU A 1 191 ? -17.061 26.006 32.597 1.00 96.06 191 GLU A C 1
ATOM 1552 O O . GLU A 1 191 ? -17.418 25.829 33.765 1.00 96.06 191 GLU A O 1
ATOM 1557 N N . SER A 1 192 ? -16.453 25.047 31.895 1.00 91.00 192 SER A N 1
ATOM 1558 C CA . SER A 1 192 ? -16.198 23.699 32.415 1.00 91.00 192 SER A CA 1
ATOM 1559 C C . SER A 1 192 ? -15.338 23.721 33.685 1.00 91.00 192 SER A C 1
ATOM 1561 O O . SER A 1 192 ? -15.660 23.049 34.665 1.00 91.00 192 SER A O 1
ATOM 1563 N N . GLN A 1 193 ? -14.292 24.556 33.730 1.00 96.31 193 GLN A N 1
ATOM 1564 C CA . GLN A 1 193 ? -13.479 24.756 34.933 1.00 96.31 193 GLN A CA 1
ATOM 1565 C C . GLN A 1 193 ? -14.303 25.326 36.094 1.00 96.31 193 GLN A C 1
ATOM 1567 O O . GLN A 1 193 ? -14.199 24.829 37.214 1.00 96.31 193 GLN A O 1
ATOM 1572 N N . THR A 1 194 ? -15.159 26.323 35.852 1.00 96.06 194 THR A N 1
ATOM 1573 C CA . THR A 1 194 ? -16.028 26.868 36.909 1.00 96.06 194 THR A CA 1
ATOM 1574 C C . THR A 1 194 ? -17.039 25.843 37.418 1.00 96.06 194 THR A C 1
ATOM 1576 O O . THR A 1 194 ? -17.283 25.762 38.623 1.00 96.06 194 THR A O 1
ATOM 1579 N N . GLN A 1 195 ? -17.579 25.005 36.532 1.00 95.06 195 GLN A N 1
ATOM 1580 C CA . GLN A 1 195 ? -18.510 23.941 36.894 1.00 95.06 195 GLN A CA 1
ATOM 1581 C C . GLN A 1 195 ? -17.812 22.834 37.697 1.00 95.06 195 GLN A C 1
ATOM 1583 O O . GLN A 1 195 ? -18.366 22.321 38.674 1.00 95.06 195 GLN A O 1
ATOM 1588 N N . LEU A 1 196 ? -16.564 22.511 37.352 1.00 95.75 196 LEU A N 1
ATOM 1589 C CA . LEU A 1 196 ? -15.726 21.598 38.122 1.00 95.75 196 LEU A CA 1
ATOM 1590 C C . LEU A 1 196 ? -15.447 22.136 39.534 1.00 95.75 196 LEU A C 1
ATOM 1592 O O . LEU A 1 196 ? -15.578 21.398 40.507 1.00 95.75 196 LEU A O 1
ATOM 1596 N N . GLU A 1 197 ? -15.102 23.414 39.680 1.00 96.69 197 GLU A N 1
ATOM 1597 C CA . GLU A 1 197 ? -14.880 24.005 41.007 1.00 96.69 197 GLU A CA 1
ATOM 1598 C C . GLU A 1 197 ? -16.169 24.045 41.842 1.00 96.69 197 GLU A C 1
ATOM 1600 O O . GLU A 1 197 ? -16.152 23.708 43.027 1.00 96.69 197 GLU A O 1
ATOM 1605 N N . HIS A 1 198 ? -17.314 24.346 41.224 1.00 97.31 198 HIS A N 1
ATOM 1606 C CA . HIS A 1 198 ? -18.609 24.284 41.904 1.00 97.31 198 HIS A CA 1
ATOM 1607 C C . HIS A 1 198 ? -18.953 22.860 42.378 1.00 97.31 198 HIS A C 1
ATOM 1609 O O . HIS A 1 198 ? -19.375 22.665 43.520 1.00 97.31 198 HIS A O 1
ATOM 1615 N N . THR A 1 199 ? -18.750 21.844 41.531 1.00 94.69 199 THR A N 1
ATOM 1616 C CA . THR A 1 199 ? -19.018 20.437 41.890 1.00 94.69 199 THR A CA 1
ATOM 1617 C C . THR A 1 199 ? -18.061 19.917 42.961 1.00 94.69 199 THR A C 1
ATOM 1619 O O . THR A 1 199 ? -18.513 19.251 43.894 1.00 94.69 199 THR A O 1
ATOM 1622 N N . LYS A 1 200 ? -16.772 20.279 42.909 1.00 96.38 200 LYS A N 1
ATOM 1623 C CA . LYS A 1 200 ? -15.819 20.019 44.001 1.00 96.38 200 LYS A CA 1
ATOM 1624 C C . LYS A 1 200 ? -16.279 20.663 45.308 1.00 96.38 200 LYS A C 1
ATOM 1626 O O . LYS A 1 200 ? -16.297 19.986 46.333 1.00 96.38 200 LYS A O 1
ATOM 1631 N N . GLY A 1 201 ? -16.704 21.928 45.274 1.00 96.44 201 GLY A N 1
ATOM 1632 C CA . GLY A 1 201 ? -17.240 22.632 46.441 1.00 96.44 201 GLY A CA 1
ATOM 1633 C C . GLY A 1 201 ? -18.449 21.914 47.050 1.00 96.44 201 GLY A C 1
ATOM 1634 O O . GLY A 1 201 ? -18.447 21.587 48.238 1.00 96.44 201 GLY A O 1
ATOM 1635 N N . ALA A 1 202 ? -19.441 21.559 46.230 1.00 96.56 202 ALA A N 1
ATOM 1636 C CA . ALA A 1 202 ? -20.609 20.799 46.678 1.00 96.56 202 ALA A CA 1
ATOM 1637 C C . ALA A 1 202 ? -20.220 19.437 47.282 1.00 96.56 202 ALA A C 1
ATOM 1639 O O . ALA A 1 202 ? -20.743 19.046 48.327 1.00 96.56 202 ALA A O 1
ATOM 1640 N N . LEU A 1 203 ? -19.263 18.732 46.670 1.00 95.31 203 LEU A N 1
ATOM 1641 C CA . LEU A 1 203 ? -18.758 17.459 47.179 1.00 95.31 203 LEU A CA 1
ATOM 1642 C C . LEU A 1 203 ? -18.085 17.619 48.547 1.00 95.31 203 LEU A C 1
ATOM 1644 O O . LEU A 1 203 ? -18.340 16.812 49.442 1.00 95.31 203 LEU A O 1
ATOM 1648 N N . THR A 1 204 ? -17.255 18.649 48.738 1.00 95.00 204 THR A N 1
ATOM 1649 C CA . THR A 1 204 ? -16.632 18.924 50.044 1.00 95.00 204 THR A CA 1
ATOM 1650 C C . THR A 1 204 ? -17.676 19.220 51.120 1.00 95.00 204 THR A C 1
ATOM 1652 O O . THR A 1 204 ? -17.596 18.679 52.221 1.00 95.00 204 THR A O 1
ATOM 1655 N N . GLU A 1 205 ? -18.728 19.967 50.785 1.00 96.19 205 GLU A N 1
ATOM 1656 C CA . GLU A 1 205 ? -19.815 20.270 51.717 1.00 96.19 205 GLU A CA 1
ATOM 1657 C C . GLU A 1 205 ? -20.606 19.006 52.111 1.00 96.19 205 GLU A C 1
ATOM 1659 O O . GLU A 1 205 ? -20.987 18.835 53.274 1.00 96.19 205 GLU A O 1
ATOM 1664 N N . GLN A 1 206 ? -20.831 18.082 51.167 1.00 94.12 206 GLN A N 1
ATOM 1665 C CA . GLN A 1 206 ? -21.427 16.776 51.472 1.00 94.12 206 GLN A CA 1
ATOM 1666 C C . GLN A 1 206 ? -20.524 15.934 52.377 1.00 94.12 206 GLN A C 1
ATOM 1668 O O . GLN A 1 206 ? -21.017 15.350 53.344 1.00 94.12 206 GLN A O 1
ATOM 1673 N N . HIS A 1 207 ? -19.210 15.917 52.131 1.00 95.06 207 HIS A N 1
ATOM 1674 C CA . HIS A 1 207 ? -18.257 15.227 53.005 1.00 95.06 207 HIS A CA 1
ATOM 1675 C C . HIS A 1 207 ? -18.302 15.774 54.434 1.00 95.06 207 HIS A C 1
ATOM 1677 O O . HIS A 1 207 ? -18.360 14.992 55.382 1.00 95.06 207 HIS A O 1
ATOM 1683 N N . GLU A 1 208 ? -18.362 17.095 54.615 1.00 96.06 208 GLU A N 1
ATOM 1684 C CA . GLU A 1 208 ? -18.506 17.688 55.945 1.00 96.06 208 GLU A CA 1
ATOM 1685 C C . GLU A 1 208 ? -19.831 17.321 56.623 1.00 96.06 208 GLU A C 1
ATOM 1687 O O . GLU A 1 208 ? -19.860 17.059 57.828 1.00 96.06 208 GLU A O 1
ATOM 1692 N N . ARG A 1 209 ? -20.947 17.288 55.879 1.00 96.06 209 ARG A N 1
ATOM 1693 C CA . ARG A 1 209 ? -22.247 16.851 56.421 1.00 96.06 209 ARG A CA 1
ATOM 1694 C C . ARG A 1 209 ? -22.193 15.403 56.898 1.00 96.06 209 ARG A C 1
ATOM 1696 O O . ARG A 1 209 ? -22.643 15.120 58.008 1.00 96.06 209 ARG A O 1
ATOM 1703 N N . VAL A 1 210 ? -21.620 14.510 56.093 1.00 95.38 210 VAL A N 1
ATOM 1704 C CA . VAL A 1 210 ? -21.426 13.098 56.454 1.00 95.38 210 VAL A CA 1
ATOM 1705 C C . VAL A 1 210 ? -20.504 12.974 57.662 1.00 95.38 210 VAL A C 1
ATOM 1707 O O . VAL A 1 210 ? -20.793 12.196 58.572 1.00 95.38 210 VAL A O 1
ATOM 1710 N N . HIS A 1 211 ? -19.435 13.769 57.723 1.00 95.62 211 HIS A N 1
ATOM 1711 C CA . HIS A 1 211 ? -18.518 13.777 58.856 1.00 95.62 211 HIS A CA 1
ATOM 1712 C C . HIS A 1 211 ? -19.224 14.197 60.153 1.00 95.62 211 HIS A C 1
ATOM 1714 O O . HIS A 1 211 ? -19.191 13.449 61.129 1.00 95.62 211 HIS A O 1
ATOM 1720 N N . ARG A 1 212 ? -19.979 15.307 60.136 1.00 96.56 212 ARG A N 1
ATOM 1721 C CA . ARG A 1 212 ? -20.792 15.761 61.282 1.00 96.56 212 ARG A CA 1
ATOM 1722 C C . ARG A 1 212 ? -21.811 14.707 61.728 1.00 96.56 212 ARG A C 1
ATOM 1724 O O . ARG A 1 212 ? -21.981 14.473 62.924 1.00 96.56 212 ARG A O 1
ATOM 1731 N N . LEU A 1 213 ? -22.478 14.040 60.783 1.00 95.06 213 LEU A N 1
ATOM 1732 C CA . LEU A 1 213 ? -23.416 12.959 61.099 1.00 95.06 213 LEU A CA 1
ATOM 1733 C C . LEU A 1 213 ? -22.698 11.754 61.724 1.00 95.06 213 LEU A C 1
ATOM 1735 O O . LEU A 1 213 ? -23.184 11.180 62.697 1.00 95.06 213 LEU A O 1
ATOM 1739 N N . THR A 1 214 ? -21.522 11.405 61.205 1.00 94.25 214 THR A N 1
ATOM 1740 C CA . THR A 1 214 ? -20.677 10.324 61.730 1.00 94.25 214 THR A CA 1
ATOM 1741 C C . THR A 1 214 ? -20.241 10.617 63.167 1.00 94.25 214 THR A C 1
ATOM 1743 O O . THR A 1 214 ? -20.330 9.743 64.030 1.00 94.25 214 THR A O 1
ATOM 1746 N N . GLU A 1 215 ? -19.837 11.854 63.469 1.00 93.25 215 GLU A N 1
ATOM 1747 C CA . GLU A 1 215 ? -19.525 12.285 64.835 1.00 93.25 215 GLU A CA 1
ATOM 1748 C C . GLU A 1 215 ? -20.736 12.171 65.767 1.00 93.25 215 GLU A C 1
ATOM 1750 O O . GLU A 1 215 ? -20.602 11.648 66.876 1.00 93.25 215 GLU A O 1
ATOM 1755 N N . HIS A 1 216 ? -21.923 12.585 65.312 1.00 93.94 216 HIS A N 1
ATOM 1756 C CA . HIS A 1 216 ? -23.162 12.483 66.085 1.00 93.94 216 HIS A CA 1
ATOM 1757 C C . HIS A 1 216 ? -23.569 11.025 66.367 1.00 93.94 216 HIS A C 1
ATOM 1759 O O . HIS A 1 216 ? -23.962 10.677 67.479 1.00 93.94 216 HIS A O 1
ATOM 1765 N N . VAL A 1 217 ? -23.421 10.128 65.390 1.00 92.56 217 VAL A N 1
ATOM 1766 C CA . VAL A 1 217 ? -23.650 8.688 65.599 1.00 92.56 217 VAL A CA 1
ATOM 1767 C C . VAL A 1 217 ? -22.637 8.115 66.593 1.00 92.56 217 VAL A C 1
ATOM 1769 O O . VAL A 1 217 ? -22.999 7.321 67.463 1.00 92.56 217 VAL A O 1
ATOM 1772 N N . ASN A 1 218 ? -21.376 8.543 66.519 1.00 89.31 218 ASN A N 1
ATOM 1773 C CA . ASN A 1 218 ? -20.335 8.098 67.439 1.00 89.31 218 ASN A CA 1
ATOM 1774 C C . ASN A 1 218 ? -20.552 8.606 68.876 1.00 89.31 218 ASN A C 1
ATOM 1776 O O . ASN A 1 218 ? -20.281 7.863 69.821 1.00 89.31 218 ASN A O 1
ATOM 1780 N N . THR A 1 219 ? -21.065 9.827 69.078 1.00 91.88 219 THR A N 1
ATOM 1781 C CA . THR A 1 219 ? -21.444 10.310 70.419 1.00 91.88 219 THR A CA 1
ATOM 1782 C C . THR A 1 219 ? -22.630 9.525 70.976 1.00 91.88 219 THR A C 1
ATOM 1784 O O . THR A 1 219 ? -22.553 9.070 72.117 1.00 91.88 219 THR A O 1
ATOM 1787 N N . MET A 1 220 ? -23.674 9.276 70.174 1.00 84.56 220 MET A N 1
ATOM 1788 C CA . MET A 1 220 ? -24.815 8.442 70.579 1.00 84.56 220 MET A CA 1
ATOM 1789 C C . MET A 1 220 ? -24.386 7.020 70.956 1.00 84.56 220 MET A C 1
ATOM 1791 O O . MET A 1 220 ? -24.817 6.501 71.984 1.00 84.56 220 MET A O 1
ATOM 1795 N N . ARG A 1 221 ? -23.487 6.407 70.175 1.00 87.50 221 ARG A N 1
ATOM 1796 C CA . ARG A 1 221 ? -22.942 5.074 70.466 1.00 87.50 221 ARG A CA 1
ATOM 1797 C C . ARG A 1 221 ? -22.198 5.042 71.804 1.00 87.50 221 ARG A C 1
ATOM 1799 O O . ARG A 1 221 ? -22.452 4.151 72.605 1.00 87.50 221 ARG A O 1
ATOM 1806 N N . ARG A 1 222 ? -21.336 6.030 72.086 1.00 85.75 222 ARG A N 1
ATOM 1807 C CA . ARG A 1 222 ? -20.620 6.128 73.376 1.00 85.75 222 ARG A CA 1
ATOM 1808 C C . ARG A 1 222 ? -21.569 6.300 74.563 1.00 85.75 222 ARG A C 1
ATOM 1810 O O . ARG A 1 222 ? -21.349 5.688 75.603 1.00 85.75 222 ARG A O 1
ATOM 1817 N N . LEU A 1 223 ? -22.631 7.094 74.404 1.00 79.75 223 LEU A N 1
ATOM 1818 C CA . LEU A 1 223 ? -23.658 7.257 75.436 1.00 79.75 223 LEU A CA 1
ATOM 1819 C C . LEU A 1 223 ? -24.443 5.959 75.675 1.00 79.75 223 LEU A C 1
ATOM 1821 O O . LEU A 1 223 ? -24.734 5.647 76.824 1.00 79.75 223 LEU A O 1
ATOM 1825 N N . HIS A 1 224 ? -24.739 5.183 74.627 1.00 73.25 224 HIS A N 1
ATOM 1826 C CA . HIS A 1 224 ? -25.391 3.874 74.754 1.00 73.25 224 HIS A CA 1
ATOM 1827 C C . HIS A 1 224 ? -24.520 2.876 75.529 1.00 73.25 224 HIS A C 1
ATOM 1829 O O . HIS A 1 224 ? -24.967 2.315 76.525 1.00 73.25 224 HIS A O 1
ATOM 1835 N N . THR A 1 225 ? -23.249 2.730 75.143 1.00 70.69 225 THR A N 1
ATOM 1836 C CA . THR A 1 225 ? -22.297 1.834 75.820 1.00 70.69 225 THR A CA 1
ATOM 1837 C C . THR A 1 225 ? -22.031 2.254 77.273 1.00 70.69 225 THR A C 1
ATOM 1839 O O . THR A 1 225 ? -21.874 1.404 78.143 1.00 70.69 225 THR A O 1
ATOM 1842 N N . SER A 1 226 ? -22.030 3.559 77.576 1.00 58.03 226 SER A N 1
ATOM 1843 C CA . SER A 1 226 ? -21.891 4.055 78.955 1.00 58.03 226 SER A CA 1
ATOM 1844 C C . SER A 1 226 ? -23.124 3.775 79.820 1.00 58.03 226 SER A C 1
ATOM 1846 O O . SER A 1 226 ? -22.983 3.605 81.027 1.00 58.03 226 SER A O 1
ATOM 1848 N N . LYS A 1 227 ? -24.326 3.737 79.230 1.00 58.91 227 LYS A N 1
ATOM 1849 C CA . LYS A 1 227 ? -25.588 3.508 79.952 1.00 58.91 227 LYS A CA 1
ATOM 1850 C C . LYS A 1 227 ? -25.836 2.024 80.235 1.00 58.91 227 LYS A C 1
ATOM 1852 O O . LYS A 1 227 ? -26.420 1.697 81.262 1.00 58.91 227 LYS A O 1
ATOM 1857 N N . GLU A 1 228 ? -25.341 1.138 79.370 1.00 56.19 228 GLU A N 1
ATOM 1858 C CA . GLU A 1 228 ? -25.315 -0.310 79.626 1.00 56.19 228 GLU A CA 1
ATOM 1859 C C . GLU A 1 228 ? -24.433 -0.667 80.836 1.00 56.19 228 GLU A C 1
ATOM 1861 O O . GLU A 1 228 ? -24.793 -1.556 81.596 1.00 56.19 228 GLU A O 1
ATOM 1866 N N . LEU A 1 229 ? -23.353 0.082 81.100 1.00 56.03 229 LEU A N 1
ATOM 1867 C CA . LEU A 1 229 ? -22.477 -0.136 82.264 1.00 56.03 229 LEU A CA 1
ATOM 1868 C C . LEU A 1 229 ? -23.041 0.394 83.601 1.00 56.03 229 LEU A C 1
ATOM 1870 O O . LEU A 1 229 ? -22.578 -0.026 84.660 1.00 56.03 229 LEU A O 1
ATOM 1874 N N . GLU A 1 230 ? -24.036 1.292 83.586 1.00 51.75 230 GLU A N 1
ATOM 1875 C CA . GLU A 1 230 ? -24.691 1.797 84.809 1.00 51.75 230 GLU A CA 1
ATOM 1876 C C . GLU A 1 230 ? -25.953 1.007 85.210 1.00 51.75 230 GLU A C 1
ATOM 1878 O O . GLU A 1 230 ? -26.413 1.117 86.348 1.00 51.75 230 GLU A O 1
ATOM 1883 N N . CYS A 1 231 ? -26.508 0.174 84.321 1.00 46.34 231 CYS A N 1
ATOM 1884 C CA . CYS A 1 231 ? -27.753 -0.557 84.588 1.00 46.34 231 CYS A CA 1
ATOM 1885 C C . CYS A 1 231 ? -27.571 -1.803 85.486 1.00 46.34 231 CYS A C 1
ATOM 1887 O O . CYS A 1 231 ? -28.555 -2.312 86.023 1.00 46.34 231 CYS A O 1
ATOM 1889 N N . ASP A 1 232 ? -26.335 -2.250 85.731 1.00 45.16 232 ASP A N 1
ATOM 1890 C CA . ASP A 1 232 ? -26.039 -3.457 86.523 1.00 45.16 232 ASP A CA 1
ATOM 1891 C C . ASP A 1 232 ? -25.952 -3.223 88.048 1.00 45.16 232 ASP A C 1
ATOM 1893 O O . ASP A 1 232 ? -25.652 -4.146 88.805 1.00 45.16 232 ASP A O 1
ATOM 1897 N N . LYS A 1 233 ? -26.228 -2.006 88.550 1.00 47.09 233 LYS A N 1
ATOM 1898 C CA . LYS A 1 233 ? -26.104 -1.676 89.991 1.00 47.09 233 LYS A CA 1
ATOM 1899 C C . LYS A 1 233 ? -27.339 -1.086 90.675 1.00 47.09 233 LYS A C 1
ATOM 1901 O O . LYS A 1 233 ? -27.235 -0.624 91.809 1.00 47.09 233 LYS A O 1
ATOM 1906 N N . ALA A 1 234 ? -28.518 -1.139 90.061 1.00 48.12 234 ALA A N 1
ATOM 1907 C CA . ALA A 1 234 ? -29.732 -0.612 90.683 1.00 48.12 234 ALA A CA 1
ATOM 1908 C C . ALA A 1 234 ? -30.921 -1.568 90.541 1.00 48.12 234 ALA A C 1
ATOM 1910 O O . ALA A 1 234 ? -31.777 -1.365 89.685 1.00 48.12 234 ALA A O 1
ATOM 1911 N N . LYS A 1 235 ? -30.990 -2.593 91.403 1.00 44.00 235 LYS A N 1
ATOM 1912 C CA . LYS A 1 235 ? -32.257 -3.238 91.804 1.00 44.00 235 LYS A CA 1
ATOM 1913 C C . LYS A 1 235 ? -32.065 -4.175 93.002 1.00 44.00 235 LYS A C 1
ATOM 1915 O O . LYS A 1 235 ? -31.918 -5.381 92.854 1.00 44.00 235 LYS A O 1
ATOM 1920 N N . VAL A 1 236 ? -32.106 -3.601 94.202 1.00 42.19 236 VAL A N 1
ATOM 1921 C CA . VAL A 1 236 ? -32.526 -4.310 95.419 1.00 42.19 236 VAL A CA 1
ATOM 1922 C C . VAL A 1 236 ? -33.428 -3.362 96.203 1.00 42.19 236 VAL A C 1
ATOM 1924 O O . VAL A 1 236 ? -32.932 -2.491 96.909 1.00 42.19 236 VAL A O 1
ATOM 1927 N N . SER A 1 237 ? -34.743 -3.502 96.037 1.00 38.50 237 SER A N 1
ATOM 1928 C CA . SER A 1 237 ? -35.758 -3.228 97.065 1.00 38.50 237 SER A CA 1
ATOM 1929 C C . SER A 1 237 ? -37.159 -3.498 96.508 1.00 38.50 237 SER A C 1
ATOM 1931 O O . SER A 1 237 ? -37.453 -3.154 95.364 1.00 38.50 237 SER A O 1
ATOM 1933 N N . GLY A 1 238 ? -38.016 -4.098 97.336 1.00 36.94 238 GLY A N 1
ATOM 1934 C CA . GLY A 1 238 ? -39.457 -4.190 97.099 1.00 36.94 238 GLY A CA 1
ATOM 1935 C C . GLY A 1 238 ? -40.005 -5.606 97.216 1.00 36.94 238 GLY A C 1
ATOM 1936 O O . GLY A 1 238 ? -40.247 -6.257 96.207 1.00 36.94 238 GLY A O 1
ATOM 1937 N N . GLU A 1 239 ? -40.177 -6.068 98.453 1.00 42.66 239 GLU A N 1
ATOM 1938 C CA . GLU A 1 239 ? -41.033 -7.202 98.803 1.00 42.66 239 GLU A CA 1
ATOM 1939 C C . GLU A 1 239 ? -42.485 -6.916 98.393 1.00 42.66 239 GLU A C 1
ATOM 1941 O O . GLU A 1 239 ? -43.006 -5.851 98.712 1.00 42.66 239 GLU A O 1
ATOM 1946 N N . GLU A 1 240 ? -43.162 -7.879 97.768 1.00 37.50 240 GLU A N 1
ATOM 1947 C CA . GLU A 1 240 ? -44.626 -7.903 97.717 1.00 37.50 240 GLU A CA 1
ATOM 1948 C C . GLU A 1 240 ? -45.122 -9.357 97.705 1.00 37.50 240 GLU A C 1
ATOM 1950 O O . GLU A 1 240 ? -45.120 -10.052 96.688 1.00 37.50 240 GLU A O 1
ATOM 1955 N N . SER A 1 241 ? -45.513 -9.820 98.893 1.00 44.72 241 SER A N 1
ATOM 1956 C CA . SER A 1 241 ? -46.191 -11.091 99.153 1.00 44.72 241 SER A CA 1
ATOM 1957 C C . SER A 1 241 ? -47.510 -11.152 98.378 1.00 44.72 241 SER A C 1
ATOM 1959 O O . SER A 1 241 ? -48.480 -10.514 98.780 1.00 44.72 241 SER A O 1
ATOM 1961 N N . HIS A 1 242 ? -47.549 -11.914 97.283 1.00 47.06 242 HIS A N 1
ATOM 1962 C CA . HIS A 1 242 ? -48.776 -12.175 96.532 1.00 47.06 242 HIS A CA 1
ATOM 1963 C C . HIS A 1 242 ? -49.421 -13.492 96.979 1.00 47.06 242 HIS A C 1
ATOM 1965 O O . HIS A 1 242 ? -48.825 -14.567 96.911 1.00 47.06 242 HIS A O 1
ATOM 1971 N N . ASP A 1 243 ? -50.644 -13.328 97.469 1.00 43.44 243 ASP A N 1
ATOM 1972 C CA . ASP A 1 243 ? -51.628 -14.315 97.889 1.00 43.44 243 ASP A CA 1
ATOM 1973 C C . ASP A 1 243 ? -52.027 -15.238 96.719 1.00 43.44 243 ASP A C 1
ATOM 1975 O O . ASP A 1 243 ? -52.239 -14.776 95.596 1.00 43.44 243 ASP A O 1
ATOM 1979 N N . TYR A 1 244 ? -52.086 -16.551 96.954 1.00 48.97 244 TYR A N 1
ATOM 1980 C CA . TYR A 1 244 ? -52.398 -17.541 95.918 1.00 48.97 244 TYR A CA 1
ATOM 1981 C C . TYR A 1 244 ? -53.915 -17.775 95.839 1.00 48.97 244 TYR A C 1
ATOM 1983 O O . TYR A 1 244 ? -54.442 -18.669 96.502 1.00 48.97 244 TYR A O 1
ATOM 1991 N N . GLU A 1 245 ? -54.621 -17.033 94.982 1.00 51.31 245 GLU A N 1
ATOM 1992 C CA . GLU A 1 245 ? -55.949 -17.447 94.508 1.00 51.31 245 GLU A CA 1
ATOM 1993 C C . GLU A 1 245 ? -55.800 -18.545 93.437 1.00 51.31 245 GLU A C 1
ATOM 1995 O O . GLU A 1 245 ? -55.149 -18.367 92.406 1.00 51.31 245 GLU A O 1
ATOM 2000 N N . VAL A 1 246 ? -56.389 -19.718 93.687 1.00 56.81 246 VAL A N 1
ATOM 2001 C CA . VAL A 1 246 ? -56.419 -20.848 92.745 1.00 56.81 246 VAL A CA 1
ATOM 2002 C C . VAL A 1 246 ? -57.454 -20.552 91.654 1.00 56.81 246 VAL A C 1
ATOM 2004 O O . VAL A 1 246 ? -58.649 -20.773 91.840 1.00 56.81 246 VAL A O 1
ATOM 2007 N N . ASP A 1 247 ? -56.989 -20.032 90.516 1.00 62.59 247 ASP A N 1
ATOM 2008 C CA . ASP A 1 247 ? -57.807 -19.740 89.334 1.00 62.59 247 ASP A CA 1
ATOM 2009 C C . ASP A 1 247 ? -58.267 -21.040 88.642 1.00 62.59 247 ASP A C 1
ATOM 2011 O O . ASP A 1 247 ? -57.490 -21.735 87.982 1.00 62.59 247 ASP A O 1
ATOM 2015 N N . ILE A 1 248 ? -59.551 -21.376 88.797 1.00 61.56 248 ILE A N 1
ATOM 2016 C CA . ILE A 1 248 ? -60.182 -22.605 88.280 1.00 61.56 248 ILE A CA 1
ATOM 2017 C C . ILE A 1 248 ? -60.198 -22.645 86.731 1.00 61.56 248 ILE A C 1
ATOM 2019 O O . ILE A 1 248 ? -60.305 -23.727 86.156 1.00 61.56 248 ILE A O 1
ATOM 2023 N N . ASN A 1 249 ? -59.995 -21.514 86.035 1.00 68.25 249 ASN A N 1
ATOM 2024 C CA . ASN A 1 249 ? -59.975 -21.429 84.563 1.00 68.25 249 ASN A CA 1
ATOM 2025 C C . ASN A 1 249 ? -58.597 -21.092 83.954 1.00 68.25 249 ASN A C 1
ATOM 2027 O O . ASN A 1 249 ? -58.449 -21.078 82.727 1.00 68.25 249 ASN A O 1
ATOM 2031 N N . GLY A 1 250 ? -57.565 -20.861 84.771 1.00 79.31 250 GLY A N 1
ATOM 2032 C CA . GLY A 1 250 ? -56.241 -20.443 84.293 1.00 79.31 250 GLY A CA 1
ATOM 2033 C C . GLY A 1 250 ? -55.551 -21.472 83.386 1.00 79.31 250 GLY A C 1
ATOM 2034 O O . GLY A 1 250 ? -54.855 -21.101 82.435 1.00 79.31 250 GLY A O 1
ATOM 2035 N N . LEU A 1 251 ? -55.789 -22.767 83.628 1.00 83.56 251 LEU A N 1
ATOM 2036 C CA . LEU A 1 251 ? -55.197 -23.862 82.853 1.00 83.56 251 LEU A CA 1
ATOM 2037 C C . LEU A 1 251 ? -55.757 -23.938 81.418 1.00 83.56 251 LEU A C 1
ATOM 2039 O O . LEU A 1 251 ? -54.980 -24.055 80.472 1.00 83.56 251 LEU A O 1
ATOM 2043 N N . GLU A 1 252 ? -57.075 -23.793 81.233 1.00 85.56 252 GLU A N 1
ATOM 2044 C CA . GLU A 1 252 ? -57.726 -23.790 79.907 1.00 85.56 252 GLU A CA 1
ATOM 2045 C C . GLU A 1 252 ? -57.334 -22.560 79.071 1.00 85.56 252 GLU A C 1
ATOM 2047 O O . GLU A 1 252 ? -57.116 -22.650 77.859 1.00 85.56 252 GLU A O 1
ATOM 2052 N N . ILE A 1 253 ? -57.193 -21.394 79.713 1.00 87.25 253 ILE A N 1
ATOM 2053 C CA . ILE A 1 253 ? -56.739 -20.163 79.050 1.00 87.25 253 ILE A CA 1
ATOM 2054 C C . ILE A 1 253 ? -55.289 -20.316 78.582 1.00 87.25 253 ILE A C 1
ATOM 2056 O O . ILE A 1 253 ? -54.945 -19.892 77.473 1.00 87.25 253 ILE A O 1
ATOM 2060 N N . LEU A 1 254 ? -54.432 -20.914 79.411 1.00 89.25 254 LEU A N 1
ATOM 2061 C CA . LEU A 1 254 ? -53.046 -21.186 79.051 1.00 89.25 254 LEU A CA 1
ATOM 2062 C C . LEU A 1 254 ? -52.957 -22.188 77.893 1.00 89.25 254 LEU A C 1
ATOM 2064 O O . LEU A 1 254 ? -52.179 -21.968 76.967 1.00 89.25 254 LEU A O 1
ATOM 2068 N N . GLU A 1 255 ? -53.799 -23.224 77.892 1.00 88.94 255 GLU A N 1
ATOM 2069 C CA . GLU A 1 255 ? -53.904 -24.179 76.785 1.00 88.94 255 GLU A CA 1
ATOM 2070 C C . GLU A 1 255 ? -54.324 -23.487 75.476 1.00 88.94 255 GLU A C 1
ATOM 2072 O O . GLU A 1 255 ? -53.715 -23.717 74.429 1.00 88.94 255 GLU A O 1
ATOM 2077 N N . CYS A 1 256 ? -55.309 -22.583 75.520 1.00 92.88 256 CYS A N 1
ATOM 2078 C CA . CYS A 1 256 ? -55.720 -21.801 74.350 1.00 92.88 256 CYS A CA 1
ATOM 2079 C C . CYS A 1 256 ? -54.592 -20.895 73.834 1.00 92.88 256 CYS A C 1
ATOM 2081 O O . CYS A 1 256 ? -54.328 -20.867 72.632 1.00 92.88 256 CYS A O 1
ATOM 2083 N N . LYS A 1 257 ? -53.887 -20.186 74.728 1.00 92.88 257 LYS A N 1
ATOM 2084 C CA . LYS A 1 257 ? -52.728 -19.350 74.364 1.00 92.88 257 LYS A CA 1
ATOM 2085 C C . LYS A 1 257 ? -51.607 -20.181 73.744 1.00 92.88 257 LYS A C 1
ATOM 2087 O O . LYS A 1 257 ? -51.026 -19.763 72.747 1.00 92.88 257 LYS A O 1
ATOM 2092 N N . TYR A 1 258 ? -51.338 -21.361 74.301 1.00 96.12 258 TYR A N 1
ATOM 2093 C CA . TYR A 1 258 ? -50.353 -22.287 73.756 1.00 96.12 258 TYR A CA 1
ATOM 2094 C C . TYR A 1 258 ? -50.753 -22.769 72.359 1.00 96.12 258 TYR A C 1
ATOM 2096 O O . TYR A 1 258 ? -49.931 -22.714 71.452 1.00 96.12 258 TYR A O 1
ATOM 2104 N N . LYS A 1 259 ? -52.018 -23.154 72.138 1.00 96.38 259 LYS A N 1
ATOM 2105 C CA . LYS A 1 259 ? -52.516 -23.546 70.806 1.00 96.38 259 LYS A CA 1
ATOM 2106 C C . LYS A 1 259 ? -52.345 -22.433 69.770 1.00 96.38 259 LYS A C 1
ATOM 2108 O O . LYS A 1 259 ? -51.834 -22.712 68.691 1.00 96.38 259 LYS A O 1
ATOM 2113 N N . VAL A 1 260 ? -52.702 -21.191 70.112 1.00 97.00 260 VAL A N 1
ATOM 2114 C CA . VAL A 1 260 ? -52.520 -20.023 69.227 1.00 97.00 260 VAL A CA 1
ATOM 2115 C C . VAL A 1 260 ? -51.038 -19.785 68.915 1.00 97.00 260 VAL A C 1
ATOM 2117 O O . VAL A 1 260 ? -50.676 -19.599 67.754 1.00 97.00 260 VAL A O 1
ATOM 2120 N N . ALA A 1 261 ? -50.165 -19.859 69.923 1.00 95.88 261 ALA A N 1
ATOM 2121 C CA . ALA A 1 261 ? -48.725 -19.716 69.725 1.00 95.88 261 ALA A CA 1
ATOM 2122 C C . ALA A 1 261 ? -48.146 -20.842 68.849 1.00 95.88 261 ALA A C 1
ATOM 2124 O O . ALA A 1 261 ? -47.301 -20.595 67.993 1.00 95.88 261 ALA A O 1
ATOM 2125 N N . VAL A 1 262 ? -48.613 -22.083 69.020 1.00 97.75 262 VAL A N 1
ATOM 2126 C CA . VAL A 1 262 ? -48.199 -23.220 68.184 1.00 97.75 262 VAL A CA 1
ATOM 2127 C C . VAL A 1 262 ? -48.636 -23.021 66.732 1.00 97.75 262 VAL A C 1
ATOM 2129 O O . VAL A 1 262 ? -47.826 -23.268 65.839 1.00 97.75 262 VAL A O 1
ATOM 2132 N N . THR A 1 263 ? -49.864 -22.555 66.475 1.00 96.81 263 THR A N 1
ATOM 2133 C CA . THR A 1 263 ? -50.317 -22.247 65.107 1.00 96.81 263 THR A CA 1
ATOM 2134 C C . THR A 1 263 ? -49.495 -21.130 64.473 1.00 96.81 263 THR A C 1
ATOM 2136 O O . THR A 1 263 ? -49.019 -21.301 63.358 1.00 96.81 263 THR A O 1
ATOM 2139 N N . GLU A 1 264 ? -49.206 -20.056 65.210 1.00 97.19 264 GLU A N 1
ATOM 2140 C CA . GLU A 1 264 ? -48.366 -18.958 64.719 1.00 97.19 264 GLU A CA 1
ATOM 2141 C C . GLU A 1 264 ? -46.944 -19.437 64.386 1.00 97.19 264 GLU A C 1
ATOM 2143 O O . GLU A 1 264 ? -46.389 -19.094 63.347 1.00 97.19 264 GLU A O 1
ATOM 2148 N N . VAL A 1 265 ? -46.359 -20.315 65.209 1.00 97.56 265 VAL A N 1
ATOM 2149 C CA . VAL A 1 265 ? -45.055 -20.932 64.913 1.00 97.56 265 VAL A CA 1
ATOM 2150 C C . VAL A 1 265 ? -45.103 -21.802 63.652 1.00 97.56 265 VAL A C 1
ATOM 2152 O O . VAL A 1 265 ? -44.115 -21.858 62.916 1.00 97.56 265 VAL A O 1
ATOM 2155 N N . ILE A 1 266 ? -46.207 -22.509 63.397 1.00 97.81 266 ILE A N 1
ATOM 2156 C CA . ILE A 1 266 ? -46.382 -23.303 62.172 1.00 97.81 266 ILE A CA 1
ATOM 2157 C C . ILE A 1 266 ? -46.470 -22.380 60.952 1.00 97.81 266 ILE A C 1
ATOM 2159 O O . ILE A 1 266 ? -45.761 -22.624 59.973 1.00 97.81 266 ILE A O 1
ATOM 2163 N N . ASP A 1 267 ? -47.257 -21.310 61.035 1.00 97.25 267 ASP A N 1
ATOM 2164 C CA . ASP A 1 267 ? -47.420 -20.333 59.957 1.00 97.25 267 ASP A CA 1
ATOM 2165 C C . ASP A 1 267 ? -46.090 -19.628 59.651 1.00 97.25 267 ASP A C 1
ATOM 2167 O O . ASP A 1 267 ? -45.635 -19.632 58.507 1.00 97.25 267 ASP A O 1
ATOM 2171 N N . LEU A 1 268 ? -45.368 -19.165 60.678 1.00 97.69 268 LEU A N 1
ATOM 2172 C CA . LEU A 1 268 ? -44.033 -18.572 60.530 1.00 97.69 268 LEU A CA 1
ATOM 2173 C C . LEU A 1 268 ? -43.022 -19.548 59.909 1.00 97.69 268 LEU A C 1
ATOM 2175 O O . LEU A 1 268 ? -42.177 -19.150 59.104 1.00 97.69 268 LEU A O 1
ATOM 2179 N N . LYS A 1 269 ? -43.090 -20.844 60.245 1.00 97.81 269 LYS A N 1
ATOM 2180 C CA . LYS A 1 269 ? -42.248 -21.872 59.606 1.00 97.81 269 LYS A CA 1
ATOM 2181 C C . LYS A 1 269 ? -42.603 -22.065 58.132 1.00 97.81 269 LYS A C 1
ATOM 2183 O O . LYS A 1 269 ? -41.696 -22.268 57.321 1.00 97.81 269 LYS A O 1
ATOM 2188 N N . ALA A 1 270 ? -43.886 -22.016 57.780 1.00 97.81 270 ALA A N 1
ATOM 2189 C CA . ALA A 1 270 ? -44.335 -22.100 56.395 1.00 97.81 270 ALA A CA 1
ATOM 2190 C C . ALA A 1 270 ? -43.887 -20.868 55.589 1.00 97.81 270 ALA A C 1
ATOM 2192 O O . ALA A 1 270 ? -43.342 -21.025 54.495 1.00 97.81 270 ALA A O 1
ATOM 2193 N N . GLU A 1 271 ? -44.012 -19.667 56.157 1.00 97.44 271 GLU A N 1
ATOM 2194 C CA . GLU A 1 271 ? -43.532 -18.419 55.556 1.00 97.44 271 GLU A CA 1
ATOM 2195 C C . GLU A 1 271 ? -42.013 -18.420 55.358 1.00 97.44 271 GLU A C 1
ATOM 2197 O O . GLU A 1 271 ? -41.540 -18.108 54.266 1.00 97.44 271 GLU A O 1
ATOM 2202 N N . LEU A 1 272 ? -41.236 -18.852 56.361 1.00 97.25 272 LEU A N 1
ATOM 2203 C CA . LEU A 1 272 ? -39.782 -19.003 56.232 1.00 97.25 272 LEU A CA 1
ATOM 2204 C C . LEU A 1 272 ? -39.402 -19.983 55.119 1.00 97.25 272 LEU A C 1
ATOM 2206 O O . LEU A 1 272 ? -38.458 -19.730 54.368 1.00 97.25 272 LEU A O 1
ATOM 2210 N N . LYS A 1 273 ? -40.132 -21.098 54.989 1.00 98.06 273 LYS A N 1
ATOM 2211 C CA . LYS A 1 273 ? -39.907 -22.073 53.915 1.00 98.06 273 LYS A CA 1
ATOM 2212 C C . LYS A 1 273 ? -40.216 -21.468 52.543 1.00 98.06 273 LYS A C 1
ATOM 2214 O O . LYS A 1 273 ? -39.389 -21.590 51.642 1.00 98.06 273 LYS A O 1
ATOM 2219 N N . ALA A 1 274 ? -41.347 -20.779 52.403 1.00 97.69 274 ALA A N 1
ATOM 2220 C CA . ALA A 1 274 ? -41.735 -20.114 51.160 1.00 97.69 274 ALA A CA 1
ATOM 2221 C C . ALA A 1 274 ? -40.752 -18.994 50.776 1.00 97.69 274 ALA A C 1
ATOM 2223 O O . ALA A 1 274 ? -40.397 -18.850 49.607 1.00 97.69 274 ALA A O 1
ATOM 2224 N N . LEU A 1 275 ? -40.266 -18.222 51.753 1.00 97.62 275 LEU A N 1
ATOM 2225 C CA . LEU A 1 275 ? -39.267 -17.180 51.525 1.00 97.62 275 LEU A CA 1
ATOM 2226 C C . LEU A 1 275 ? -37.925 -17.778 51.086 1.00 97.62 275 LEU A C 1
ATOM 2228 O O . LEU A 1 275 ? -37.310 -17.272 50.149 1.00 97.62 275 LEU A O 1
ATOM 2232 N N . LYS A 1 276 ? -37.496 -18.883 51.707 1.00 97.88 276 LYS A N 1
ATOM 2233 C CA . LYS A 1 276 ? -36.279 -19.607 51.316 1.00 97.88 276 LYS A CA 1
ATOM 2234 C C . LYS A 1 276 ? -36.373 -20.162 49.892 1.00 97.88 276 LYS A C 1
ATOM 2236 O O . LYS A 1 276 ? -35.402 -20.083 49.149 1.00 97.88 276 LYS A O 1
ATOM 2241 N N . GLU A 1 277 ? -37.530 -20.687 49.497 1.00 97.94 277 GLU A N 1
ATOM 2242 C CA . GLU A 1 277 ? -37.768 -21.182 48.137 1.00 97.94 277 GLU A CA 1
ATOM 2243 C C . GLU A 1 277 ? -37.747 -20.046 47.102 1.00 97.94 277 GLU A C 1
ATOM 2245 O O . GLU A 1 277 ? -37.082 -20.165 46.074 1.00 97.94 277 GLU A O 1
ATOM 2250 N N . LYS A 1 278 ? -38.373 -18.899 47.409 1.00 97.81 278 LYS A N 1
ATOM 2251 C CA . LYS A 1 278 ? -38.287 -17.689 46.569 1.00 97.81 278 LYS A CA 1
ATOM 2252 C C . LYS A 1 278 ? -36.848 -17.190 46.423 1.00 97.81 278 LYS A C 1
ATOM 2254 O O . LYS A 1 278 ? -36.438 -16.849 45.318 1.00 97.81 278 LYS A O 1
ATOM 2259 N N . TYR A 1 279 ? -36.087 -17.162 47.518 1.00 97.19 279 TYR A N 1
ATOM 2260 C CA . TYR A 1 279 ? -34.679 -16.764 47.508 1.00 97.19 279 TYR A CA 1
ATOM 2261 C C . TYR A 1 279 ? -33.821 -17.719 46.668 1.00 97.19 279 TYR A C 1
ATOM 2263 O O . TYR A 1 279 ? -33.065 -17.262 45.815 1.00 97.19 279 TYR A O 1
ATOM 2271 N N . ASN A 1 280 ? -33.993 -19.035 46.836 1.00 97.12 280 ASN A N 1
ATOM 2272 C CA . ASN A 1 280 ? -33.295 -20.036 46.027 1.00 97.12 280 ASN A CA 1
ATOM 2273 C C . ASN A 1 280 ? -33.616 -19.891 44.535 1.00 97.12 280 ASN A C 1
ATOM 2275 O O . ASN A 1 280 ? -32.697 -19.874 43.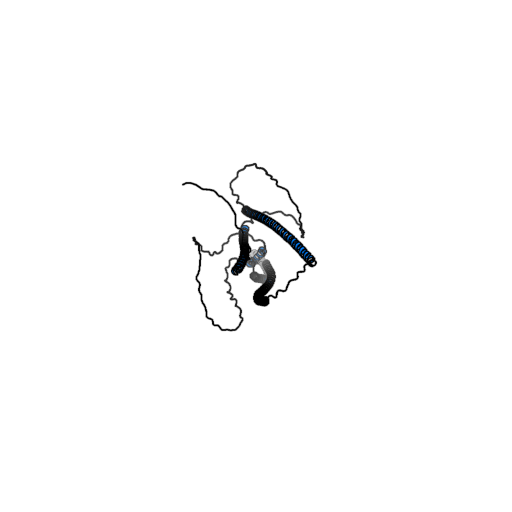725 1.00 97.12 280 ASN A O 1
ATOM 2279 N N . LYS A 1 281 ? -34.888 -19.689 44.174 1.00 98.00 281 LYS A N 1
ATOM 2280 C CA . LYS A 1 281 ? -35.289 -19.454 42.781 1.00 98.00 281 LYS A CA 1
ATOM 2281 C C . LYS A 1 281 ? -34.647 -18.191 42.195 1.00 98.00 281 LYS A C 1
ATOM 2283 O O . LYS A 1 281 ? -34.245 -18.180 41.034 1.00 98.00 281 LYS A O 1
ATOM 2288 N N . HIS A 1 282 ? -34.532 -17.128 42.994 1.00 96.69 282 HIS A N 1
ATOM 2289 C CA . HIS A 1 282 ? -33.826 -15.912 42.586 1.00 96.69 282 HIS A CA 1
ATOM 2290 C C . HIS A 1 282 ? -32.333 -16.163 42.356 1.00 96.69 282 HIS A C 1
ATOM 2292 O O . HIS A 1 282 ? -31.785 -15.656 41.379 1.00 96.69 282 HIS A O 1
ATOM 2298 N N . ILE A 1 283 ? -31.687 -16.955 43.222 1.00 98.00 283 ILE A N 1
ATOM 2299 C CA . ILE A 1 283 ? -30.290 -17.364 43.033 1.00 98.00 283 ILE A CA 1
ATOM 2300 C C . ILE A 1 283 ? -30.142 -18.169 41.745 1.00 98.00 283 ILE A C 1
ATOM 2302 O O . ILE A 1 283 ? -29.273 -17.842 40.948 1.00 98.00 283 ILE A O 1
ATOM 2306 N N . GLU A 1 284 ? -30.978 -19.184 41.523 1.00 97.25 284 GLU A N 1
ATOM 2307 C CA . GLU A 1 284 ? -30.926 -20.028 40.323 1.00 97.25 284 GLU A CA 1
ATOM 2308 C C . GLU A 1 284 ? -31.044 -19.177 39.053 1.00 97.25 284 GLU A C 1
ATOM 2310 O O . GLU A 1 284 ? -30.149 -19.208 38.207 1.00 97.25 284 GLU A O 1
ATOM 2315 N N . SER A 1 285 ? -32.060 -18.308 38.983 1.00 97.06 285 SER A N 1
ATOM 2316 C CA . SER A 1 285 ? -32.247 -17.382 37.858 1.00 97.06 285 SER A CA 1
ATOM 2317 C C . SER A 1 285 ? -31.036 -16.470 37.646 1.00 97.06 285 SER A C 1
ATOM 2319 O O . SER A 1 285 ? -30.594 -16.292 36.513 1.00 97.06 285 SER A O 1
ATOM 2321 N N . TYR A 1 286 ? -30.476 -15.911 38.724 1.00 97.38 286 TYR A N 1
ATOM 2322 C CA . TYR A 1 286 ? -29.279 -15.072 38.650 1.00 97.38 286 TYR A CA 1
ATOM 2323 C C . TYR A 1 286 ? -28.059 -15.860 38.153 1.00 97.38 286 TYR A C 1
ATOM 2325 O O . TYR A 1 286 ? -27.307 -15.373 37.312 1.00 97.38 286 TYR A O 1
ATOM 2333 N N . THR A 1 287 ? -27.856 -17.088 38.639 1.00 96.69 287 THR A N 1
ATOM 2334 C CA . THR A 1 287 ? -26.729 -17.934 38.219 1.00 96.69 287 THR A CA 1
ATOM 2335 C C . THR A 1 287 ? -26.841 -18.370 36.761 1.00 96.69 287 THR A C 1
ATOM 2337 O O . THR A 1 287 ? -25.832 -18.377 36.057 1.00 96.69 287 THR A O 1
ATOM 2340 N N . GLU A 1 288 ? -28.050 -18.667 36.279 1.00 97.38 288 GLU A N 1
ATOM 2341 C CA . GLU A 1 288 ? -28.295 -18.980 34.871 1.00 97.38 288 GLU A CA 1
ATOM 2342 C C . GLU A 1 288 ? -28.043 -17.773 33.967 1.00 97.38 288 GLU A C 1
ATOM 2344 O O . GLU A 1 288 ? -27.396 -17.906 32.928 1.00 97.38 288 GLU A O 1
ATOM 2349 N N . GLU A 1 289 ? -28.538 -16.590 34.341 1.00 97.50 289 GLU A N 1
ATOM 2350 C CA . GLU A 1 289 ? -28.316 -15.362 33.574 1.00 97.50 289 GLU A CA 1
ATOM 2351 C C . GLU A 1 289 ? -26.834 -14.988 33.539 1.00 97.50 289 GLU A C 1
ATOM 2353 O O . GLU A 1 289 ? -26.290 -14.730 32.465 1.00 97.50 289 GLU A O 1
ATOM 2358 N N . LYS A 1 290 ? -26.152 -15.066 34.687 1.00 97.44 290 LYS A N 1
ATOM 2359 C CA . LYS A 1 290 ? -24.705 -14.874 34.769 1.00 97.44 290 LYS A CA 1
ATOM 2360 C C . LYS A 1 290 ? -23.958 -15.849 33.856 1.00 97.44 290 LYS A C 1
ATOM 2362 O O . LYS A 1 290 ? -23.135 -15.414 33.062 1.00 97.44 290 LYS A O 1
ATOM 2367 N N . SER A 1 291 ? -24.291 -17.141 33.893 1.00 97.81 291 SER A N 1
ATOM 2368 C CA . SER A 1 291 ? -23.659 -18.151 33.033 1.00 97.81 291 SER A CA 1
ATOM 2369 C C . SER A 1 291 ? -23.892 -17.889 31.538 1.00 97.81 291 SER A C 1
ATOM 2371 O O . SER A 1 291 ? -22.977 -18.070 30.732 1.00 97.81 291 SER A O 1
ATOM 2373 N N . LYS A 1 292 ? -25.085 -17.415 31.152 1.00 98.19 292 LYS A N 1
ATOM 2374 C CA . LYS A 1 292 ? -25.386 -17.016 29.765 1.00 98.19 292 LYS A CA 1
ATOM 2375 C C . LYS A 1 292 ? -24.560 -15.807 29.332 1.00 98.19 292 LYS A C 1
ATOM 2377 O O . LYS A 1 292 ? -24.053 -15.792 28.211 1.00 98.19 292 LYS A O 1
ATOM 2382 N N . LEU A 1 293 ? -24.424 -14.804 30.201 1.00 97.38 293 LEU A N 1
ATOM 2383 C CA . LEU A 1 293 ? -23.600 -13.627 29.933 1.00 97.38 293 LEU A CA 1
ATOM 2384 C C . LEU A 1 293 ? -22.121 -14.000 29.820 1.00 97.38 293 LEU A C 1
ATOM 2386 O O . LEU A 1 293 ? -21.502 -13.624 28.830 1.00 97.38 293 LEU A O 1
ATOM 2390 N N . ASP A 1 294 ? -21.599 -14.803 30.748 1.00 98.00 294 ASP A N 1
ATOM 2391 C CA . ASP A 1 294 ? -20.216 -15.293 30.725 1.00 98.00 294 ASP A CA 1
ATOM 2392 C C . ASP A 1 294 ? -19.929 -16.084 29.435 1.00 98.00 294 ASP A C 1
ATOM 2394 O O . ASP A 1 294 ? -18.923 -15.848 28.770 1.00 98.00 294 ASP A O 1
ATOM 2398 N N . SER A 1 295 ? -20.859 -16.947 29.005 1.00 98.12 295 SER A N 1
ATOM 2399 C CA . SER A 1 295 ? -20.734 -17.697 27.742 1.00 98.12 295 SER A CA 1
ATOM 2400 C C . SER A 1 295 ? -20.710 -16.775 26.517 1.00 98.12 295 SER A C 1
ATOM 2402 O O . SER A 1 295 ? -19.980 -17.016 25.556 1.00 98.12 295 SER A O 1
ATOM 2404 N N . ARG A 1 296 ? -21.510 -15.702 26.535 1.00 98.38 296 ARG A N 1
ATOM 2405 C CA . ARG A 1 296 ? -21.557 -14.727 25.441 1.00 98.38 296 ARG A CA 1
ATOM 2406 C C . ARG A 1 296 ? -20.300 -13.856 25.401 1.00 98.38 296 ARG A C 1
ATOM 2408 O O . ARG A 1 296 ? -19.832 -13.555 24.309 1.00 98.38 296 ARG A O 1
ATOM 2415 N N . ILE A 1 297 ? -19.757 -13.485 26.561 1.00 97.50 297 ILE A N 1
ATOM 2416 C CA . ILE A 1 297 ? -18.467 -12.794 26.674 1.00 97.50 297 ILE A CA 1
ATOM 2417 C C . ILE A 1 297 ? -17.362 -13.679 26.095 1.00 97.50 297 ILE A C 1
ATOM 2419 O O . ILE A 1 297 ? -16.671 -13.240 25.186 1.00 97.50 297 ILE A O 1
ATOM 2423 N N . GLN A 1 298 ? -17.282 -14.948 26.511 1.00 98.38 298 GLN A N 1
ATOM 2424 C CA . GLN A 1 298 ? -16.283 -15.887 25.995 1.00 98.38 298 GLN A CA 1
ATOM 2425 C C . GLN A 1 298 ? -16.358 -16.043 24.467 1.00 98.38 298 GLN A C 1
ATOM 2427 O O . GLN A 1 298 ? -15.335 -16.012 23.788 1.00 98.38 298 GLN A O 1
ATOM 2432 N N . MET A 1 299 ? -17.564 -16.166 23.907 1.00 98.19 299 MET A N 1
ATOM 2433 C CA . MET A 1 299 ? -17.756 -16.239 22.455 1.00 98.19 299 MET A CA 1
ATOM 2434 C C . MET A 1 299 ? -17.249 -14.976 21.739 1.00 98.19 299 MET A C 1
ATOM 2436 O O . MET A 1 299 ? -16.616 -15.078 20.687 1.00 98.19 299 MET A O 1
ATOM 2440 N N . TYR A 1 300 ? -17.526 -13.787 22.284 1.00 97.75 300 TYR A N 1
ATOM 2441 C CA . TYR A 1 300 ? -17.022 -12.539 21.710 1.00 97.75 300 TYR A CA 1
ATOM 2442 C C . TYR A 1 300 ? -15.502 -12.411 21.849 1.00 97.75 300 TYR A C 1
ATOM 2444 O O . TYR A 1 300 ? -14.862 -11.986 20.892 1.00 97.75 300 TYR A O 1
ATOM 2452 N N . ASP A 1 301 ? -14.913 -12.839 22.967 1.00 97.94 301 ASP A N 1
ATOM 2453 C CA . ASP A 1 301 ? -13.457 -12.860 23.156 1.00 97.94 301 ASP A CA 1
ATOM 2454 C C . ASP A 1 301 ? -12.771 -13.782 22.135 1.00 97.94 301 ASP A C 1
ATOM 2456 O O . ASP A 1 301 ? -11.775 -13.406 21.511 1.00 97.94 301 ASP A O 1
ATOM 2460 N N . GLU A 1 302 ? -13.330 -14.972 21.898 1.00 98.25 302 GLU A N 1
ATOM 2461 C CA . GLU A 1 302 ? -12.847 -15.899 20.869 1.00 98.25 302 GLU A CA 1
ATOM 2462 C C . GLU A 1 302 ? -12.965 -15.285 19.465 1.00 98.25 302 GLU A C 1
ATOM 2464 O O . GLU A 1 302 ? -12.026 -15.370 18.668 1.00 98.25 302 GLU A O 1
ATOM 2469 N N . GLN A 1 303 ? -14.078 -14.604 19.168 1.00 98.44 303 GLN A N 1
ATOM 2470 C CA . GLN A 1 303 ? -14.278 -13.917 17.892 1.00 98.44 303 GLN A CA 1
ATOM 2471 C C . GLN A 1 303 ? -13.270 -12.778 17.684 1.00 98.44 303 GLN A C 1
ATOM 2473 O O . GLN A 1 303 ? -12.680 -12.682 16.606 1.00 98.44 303 GLN A O 1
ATOM 2478 N N . VAL A 1 304 ? -13.049 -11.941 18.701 1.00 97.69 304 VAL A N 1
ATOM 2479 C CA . VAL A 1 304 ? -12.055 -10.857 18.669 1.00 97.69 304 VAL A CA 1
ATOM 2480 C C . VAL A 1 304 ? -10.662 -11.438 18.456 1.00 97.69 304 VAL A C 1
ATOM 2482 O O . VAL A 1 304 ? -9.978 -11.025 17.526 1.00 97.69 304 VAL A O 1
ATOM 2485 N N . THR A 1 305 ? -10.289 -12.477 19.204 1.00 98.06 305 THR A N 1
ATOM 2486 C CA . THR A 1 305 ? -8.983 -13.142 19.066 1.00 98.06 305 THR A CA 1
ATOM 2487 C C . THR A 1 305 ? -8.776 -13.715 17.656 1.00 98.06 305 THR A C 1
ATOM 2489 O O . THR A 1 305 ? -7.685 -13.637 17.087 1.00 98.06 305 THR A O 1
ATOM 2492 N N . CYS A 1 306 ? -9.816 -14.301 17.056 1.00 98.12 306 CYS A N 1
ATOM 2493 C CA . CYS A 1 306 ? -9.769 -14.789 15.677 1.00 98.12 306 CYS A CA 1
ATOM 2494 C C . CYS A 1 306 ? -9.592 -13.653 14.659 1.00 98.12 306 CYS A C 1
ATOM 2496 O O . CYS A 1 306 ? -8.813 -13.804 13.716 1.00 98.12 306 CYS A O 1
ATOM 2498 N N . LEU A 1 307 ? -10.289 -12.528 14.844 1.00 97.44 307 LEU A N 1
ATOM 2499 C CA . LEU A 1 307 ? -10.167 -11.353 13.977 1.00 97.44 307 LEU A CA 1
ATOM 2500 C C . LEU A 1 307 ? -8.799 -10.680 14.112 1.00 97.44 307 LEU A C 1
ATOM 2502 O O . LEU A 1 307 ? -8.204 -10.319 13.098 1.00 97.44 307 LEU A O 1
ATOM 2506 N N . GLU A 1 308 ? -8.273 -10.559 15.329 1.00 98.12 308 GLU A N 1
ATOM 2507 C CA . GLU A 1 308 ? -6.925 -10.051 15.588 1.00 98.12 308 GLU A CA 1
ATOM 2508 C C . GLU A 1 308 ? -5.882 -10.905 14.872 1.00 98.12 308 GLU A C 1
ATOM 2510 O O . GLU A 1 308 ? -5.060 -10.363 14.137 1.00 98.12 308 GLU A O 1
ATOM 2515 N N . ARG A 1 309 ? -5.975 -12.237 14.983 1.00 98.19 309 ARG A N 1
ATOM 2516 C CA . ARG A 1 309 ? -5.058 -13.158 14.296 1.00 98.19 309 ARG A CA 1
ATOM 2517 C C . ARG A 1 309 ? -5.126 -13.020 12.773 1.00 98.19 309 ARG A C 1
ATOM 2519 O O . ARG A 1 309 ? -4.093 -12.914 12.116 1.00 98.19 309 ARG A O 1
ATOM 2526 N N . ALA A 1 310 ? -6.331 -12.974 12.206 1.00 97.31 310 ALA A N 1
ATOM 2527 C CA . ALA A 1 310 ? -6.510 -12.790 10.766 1.00 97.31 310 ALA A CA 1
ATOM 2528 C C . ALA A 1 310 ? -5.974 -11.427 10.288 1.00 97.31 310 ALA A C 1
ATOM 2530 O O . ALA A 1 310 ? -5.370 -11.332 9.219 1.00 97.31 310 ALA A O 1
ATOM 2531 N N . SER A 1 311 ? -6.159 -10.377 11.094 1.00 95.94 311 SER A N 1
ATOM 2532 C CA . SER A 1 311 ? -5.615 -9.043 10.833 1.00 95.94 311 SER A CA 1
ATOM 2533 C C . SER A 1 311 ? -4.084 -9.049 10.857 1.00 95.94 311 SER A C 1
ATOM 2535 O O . SER A 1 311 ? -3.458 -8.546 9.923 1.00 95.94 311 SER A O 1
ATOM 2537 N N . THR A 1 312 ? -3.469 -9.688 11.861 1.00 97.81 312 THR A N 1
ATOM 2538 C CA . THR A 1 312 ? -2.006 -9.812 11.947 1.00 97.81 312 THR A CA 1
ATOM 2539 C C . THR A 1 312 ? -1.433 -10.606 10.777 1.00 97.81 312 THR A C 1
ATOM 2541 O O . THR A 1 312 ? -0.491 -10.143 10.141 1.00 97.81 312 THR A O 1
ATOM 2544 N N . GLU A 1 313 ? -2.042 -11.739 10.410 1.00 97.94 313 GLU A N 1
ATOM 2545 C CA . GLU A 1 313 ? -1.606 -12.559 9.270 1.00 97.94 313 GLU A CA 1
ATOM 2546 C C . GLU A 1 313 ? -1.728 -11.795 7.940 1.00 97.94 313 GLU A C 1
ATOM 2548 O O . GLU A 1 313 ? -0.832 -11.839 7.092 1.00 97.94 313 GLU A O 1
ATOM 2553 N N . SER A 1 314 ? -2.821 -11.046 7.756 1.00 95.12 314 SER A N 1
ATOM 2554 C CA . SER A 1 314 ? -2.997 -10.190 6.581 1.00 95.12 314 SER A CA 1
ATOM 2555 C C . SER A 1 314 ? -1.967 -9.057 6.540 1.00 95.12 314 SER A C 1
ATOM 2557 O O . SER A 1 314 ? -1.458 -8.743 5.462 1.00 95.12 314 SER A O 1
ATOM 2559 N N . GLY A 1 315 ? -1.648 -8.450 7.686 1.00 97.62 315 GLY A N 1
ATOM 2560 C CA . GLY A 1 315 ? -0.624 -7.411 7.806 1.00 97.62 315 GLY A CA 1
ATOM 2561 C C . GLY A 1 315 ? 0.778 -7.928 7.475 1.00 97.62 315 GLY A C 1
ATOM 2562 O O . GLY A 1 315 ? 1.499 -7.302 6.700 1.00 97.62 315 GLY A O 1
ATOM 2563 N N . GLU A 1 316 ? 1.147 -9.107 7.979 1.00 98.06 316 GLU A N 1
ATOM 2564 C CA . GLU A 1 316 ? 2.422 -9.762 7.661 1.00 98.06 316 GLU A CA 1
ATOM 2565 C C . GLU A 1 316 ? 2.540 -10.101 6.171 1.00 98.06 316 GLU A C 1
ATOM 2567 O O . GLU A 1 316 ? 3.576 -9.842 5.553 1.00 98.06 316 GLU A O 1
ATOM 2572 N N . LYS A 1 317 ? 1.468 -10.623 5.562 1.00 98.25 317 LYS A N 1
ATOM 2573 C CA . LYS A 1 317 ? 1.437 -10.909 4.123 1.00 98.25 317 LYS A CA 1
ATOM 2574 C C . LYS A 1 317 ? 1.592 -9.640 3.286 1.00 98.25 317 LYS A C 1
ATOM 2576 O O . LYS A 1 317 ? 2.325 -9.655 2.300 1.00 98.25 317 LYS A O 1
ATOM 2581 N N . LEU A 1 318 ? 0.930 -8.551 3.675 1.00 97.56 318 LEU A N 1
ATOM 2582 C CA . LEU A 1 318 ? 1.058 -7.262 3.001 1.00 97.56 318 LEU A CA 1
ATOM 2583 C C . LEU A 1 318 ? 2.500 -6.744 3.084 1.00 97.56 318 LEU A C 1
ATOM 2585 O O . LEU A 1 318 ? 3.073 -6.414 2.049 1.00 97.56 318 LEU A O 1
ATOM 2589 N N . LEU A 1 319 ? 3.124 -6.791 4.266 1.00 98.19 319 LEU A N 1
ATOM 2590 C CA . LEU A 1 319 ? 4.530 -6.408 4.448 1.00 98.19 319 LEU A CA 1
ATOM 2591 C C . LEU A 1 319 ? 5.492 -7.254 3.601 1.00 98.19 319 LEU A C 1
ATOM 2593 O O . LEU A 1 319 ? 6.490 -6.738 3.097 1.00 98.19 319 LEU A O 1
ATOM 2597 N N . LEU A 1 320 ? 5.229 -8.554 3.446 1.00 98.31 320 LEU A N 1
ATOM 2598 C CA . LEU A 1 320 ? 6.024 -9.414 2.566 1.00 98.31 320 LEU A CA 1
ATOM 2599 C C . LEU A 1 320 ? 5.868 -9.010 1.097 1.00 98.31 320 LEU A C 1
ATOM 2601 O O . LEU A 1 320 ? 6.874 -8.833 0.413 1.00 98.31 320 LEU A O 1
ATOM 2605 N N . MET A 1 321 ? 4.637 -8.793 0.629 1.00 97.56 321 MET A N 1
ATOM 2606 C CA . MET A 1 321 ? 4.388 -8.363 -0.751 1.00 97.56 321 MET A CA 1
ATOM 2607 C C . MET A 1 321 ? 4.984 -6.978 -1.042 1.00 97.56 321 MET A C 1
ATOM 2609 O O . MET A 1 321 ? 5.535 -6.766 -2.118 1.00 97.56 321 MET A O 1
ATOM 2613 N N . GLU A 1 322 ? 4.942 -6.041 -0.092 1.00 97.69 322 GLU A N 1
ATOM 2614 C CA . GLU A 1 322 ? 5.599 -4.733 -0.219 1.00 97.69 322 GLU A CA 1
ATOM 2615 C C . GLU A 1 322 ? 7.119 -4.865 -0.361 1.00 97.69 322 GLU A C 1
ATOM 2617 O O . GLU A 1 322 ? 7.722 -4.216 -1.220 1.00 97.69 322 GLU A O 1
ATOM 2622 N N . LYS A 1 323 ? 7.745 -5.745 0.433 1.00 98.25 323 LYS A N 1
ATOM 2623 C CA . LYS A 1 323 ? 9.180 -6.042 0.316 1.00 98.25 323 LYS A CA 1
ATOM 2624 C C . LYS A 1 323 ? 9.516 -6.654 -1.042 1.00 98.25 323 LYS A C 1
ATOM 2626 O O . LYS A 1 323 ? 10.473 -6.215 -1.678 1.00 98.25 323 LYS A O 1
ATOM 2631 N N . GLU A 1 324 ? 8.732 -7.624 -1.509 1.00 98.12 324 GLU A N 1
ATOM 2632 C CA . GLU A 1 324 ? 8.914 -8.241 -2.830 1.00 98.12 324 GLU A CA 1
ATOM 2633 C C . GLU A 1 324 ? 8.760 -7.221 -3.965 1.00 98.12 324 GLU A C 1
ATOM 2635 O O . GLU A 1 324 ? 9.579 -7.202 -4.884 1.00 98.12 324 GLU A O 1
ATOM 2640 N N . LEU A 1 325 ? 7.773 -6.323 -3.884 1.00 97.62 325 LEU A N 1
ATOM 2641 C CA . LEU A 1 325 ? 7.591 -5.239 -4.853 1.00 97.62 325 LEU A CA 1
ATOM 2642 C C . LEU A 1 325 ? 8.764 -4.260 -4.850 1.00 97.62 325 LEU A C 1
ATOM 2644 O O . LEU A 1 325 ? 9.202 -3.826 -5.917 1.00 97.62 325 LEU A O 1
ATOM 2648 N N . HIS A 1 326 ? 9.295 -3.920 -3.676 1.00 98.19 326 HIS A N 1
ATOM 2649 C CA . HIS A 1 326 ? 10.454 -3.041 -3.574 1.00 98.19 326 HIS A CA 1
ATOM 2650 C C . HIS A 1 326 ? 11.699 -3.677 -4.206 1.00 98.19 326 HIS A C 1
ATOM 2652 O O . HIS A 1 326 ? 12.374 -3.038 -5.013 1.00 98.19 326 HIS A O 1
ATOM 2658 N N . ILE A 1 327 ? 11.951 -4.960 -3.919 1.00 98.38 327 ILE A N 1
ATOM 2659 C CA . ILE A 1 327 ? 13.040 -5.730 -4.534 1.00 98.38 327 ILE A CA 1
ATOM 2660 C C . ILE A 1 327 ? 12.849 -5.811 -6.053 1.00 98.38 327 ILE A C 1
ATOM 2662 O O . ILE A 1 327 ? 13.779 -5.525 -6.803 1.00 98.38 327 ILE A O 1
ATOM 2666 N N . MET A 1 328 ? 11.642 -6.136 -6.522 1.00 97.81 328 MET A N 1
ATOM 2667 C CA . MET A 1 328 ? 11.333 -6.203 -7.952 1.00 97.81 328 MET A CA 1
ATOM 2668 C C . MET A 1 328 ? 11.546 -4.852 -8.642 1.00 97.81 328 MET A C 1
ATOM 2670 O O . MET A 1 328 ? 12.083 -4.804 -9.744 1.00 97.81 328 MET A O 1
ATOM 2674 N N . THR A 1 329 ? 11.177 -3.747 -7.993 1.00 97.44 329 THR A N 1
ATOM 2675 C CA . THR A 1 329 ? 11.400 -2.391 -8.516 1.00 97.44 329 THR A CA 1
ATOM 2676 C C . THR A 1 329 ? 12.890 -2.069 -8.606 1.00 97.44 329 THR A C 1
ATOM 2678 O O . THR A 1 329 ? 13.338 -1.521 -9.611 1.00 97.44 329 THR A O 1
ATOM 2681 N N . ALA A 1 330 ? 13.677 -2.438 -7.591 1.00 98.00 330 ALA A N 1
ATOM 2682 C CA . ALA A 1 330 ? 15.127 -2.267 -7.615 1.00 98.00 330 ALA A CA 1
ATOM 2683 C C . ALA A 1 330 ? 15.770 -3.060 -8.766 1.00 98.00 330 ALA A C 1
ATOM 2685 O O . ALA A 1 330 ? 16.543 -2.491 -9.536 1.00 98.00 330 ALA A O 1
ATOM 2686 N N . ILE A 1 331 ? 15.377 -4.327 -8.944 1.00 98.00 331 ILE A N 1
ATOM 2687 C CA . ILE A 1 331 ? 15.838 -5.171 -10.056 1.00 98.00 331 ILE A CA 1
ATOM 2688 C C . ILE A 1 331 ? 15.406 -4.573 -11.401 1.00 98.00 331 ILE A C 1
ATOM 2690 O O . ILE A 1 331 ? 16.219 -4.467 -12.314 1.00 98.00 331 ILE A O 1
ATOM 2694 N N . ALA A 1 332 ? 14.155 -4.128 -11.540 1.00 96.19 332 ALA A N 1
ATOM 2695 C CA . ALA A 1 332 ? 13.669 -3.498 -12.766 1.00 96.19 332 ALA A CA 1
ATOM 2696 C C . ALA A 1 332 ? 14.488 -2.245 -13.120 1.00 96.19 332 ALA A C 1
ATOM 2698 O O . ALA A 1 332 ? 14.901 -2.088 -14.267 1.00 96.19 332 ALA A O 1
ATOM 2699 N N . ASN A 1 333 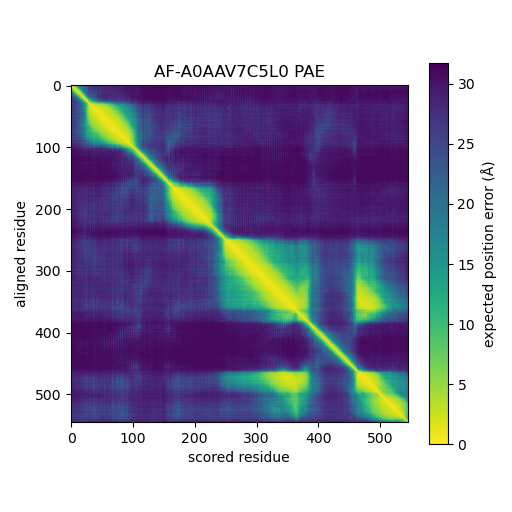? 14.808 -1.403 -12.135 1.00 95.56 333 ASN A N 1
ATOM 2700 C CA . ASN A 1 333 ? 15.655 -0.229 -12.339 1.00 95.56 333 ASN A CA 1
ATOM 2701 C C . ASN A 1 333 ? 17.085 -0.610 -12.748 1.00 95.56 333 ASN A C 1
ATOM 2703 O O . ASN A 1 333 ? 17.632 -0.021 -13.677 1.00 95.56 333 ASN A O 1
ATOM 2707 N N . GLU A 1 334 ? 17.685 -1.615 -12.110 1.00 97.19 334 GLU A N 1
ATOM 2708 C CA . GLU A 1 334 ? 19.013 -2.115 -12.483 1.00 97.19 334 GLU A CA 1
ATOM 2709 C C . GLU A 1 334 ? 19.024 -2.693 -13.909 1.00 97.19 334 GLU A C 1
ATOM 2711 O O . GLU A 1 334 ? 19.897 -2.366 -14.718 1.00 97.19 334 GLU A O 1
ATOM 2716 N N . THR A 1 335 ? 18.010 -3.484 -14.270 1.00 94.88 335 THR A N 1
ATOM 2717 C CA . THR A 1 335 ? 17.862 -4.010 -15.637 1.00 94.88 335 THR A CA 1
ATOM 2718 C C . THR A 1 335 ? 17.626 -2.902 -16.665 1.00 94.88 335 THR A C 1
ATOM 2720 O O . THR A 1 335 ? 18.160 -2.966 -17.768 1.00 94.88 335 THR A O 1
ATOM 2723 N N . HIS A 1 336 ? 16.888 -1.846 -16.314 1.00 92.19 336 HIS A N 1
ATOM 2724 C CA . HIS A 1 336 ? 16.698 -0.693 -17.189 1.00 92.19 336 HIS A CA 1
ATOM 2725 C C . HIS A 1 336 ? 18.001 0.094 -17.382 1.00 92.19 336 HIS A C 1
ATOM 2727 O O . HIS A 1 336 ? 18.340 0.457 -18.505 1.00 92.19 336 HIS A O 1
ATOM 2733 N N . ASN A 1 337 ? 18.776 0.295 -16.314 1.00 92.88 337 ASN A N 1
ATOM 2734 C CA . ASN A 1 337 ? 20.072 0.968 -16.384 1.00 92.88 337 ASN A CA 1
ATOM 2735 C C . ASN A 1 337 ? 21.069 0.189 -17.251 1.00 92.88 337 ASN A C 1
ATOM 2737 O O . ASN A 1 337 ? 21.696 0.772 -18.132 1.00 92.88 337 ASN A O 1
ATOM 2741 N N . THR A 1 338 ? 21.175 -1.128 -17.052 1.00 95.12 338 THR A N 1
ATOM 2742 C CA . THR A 1 338 ? 22.039 -1.989 -17.880 1.00 95.12 338 THR A CA 1
ATOM 2743 C C . THR A 1 338 ? 21.600 -2.009 -19.346 1.00 95.12 338 THR A C 1
ATOM 2745 O O . THR A 1 338 ? 22.449 -1.969 -20.237 1.00 95.12 338 THR A O 1
ATOM 2748 N N . LEU A 1 339 ? 20.290 -1.990 -19.618 1.00 92.31 339 LEU A N 1
ATOM 2749 C CA . LEU A 1 339 ? 19.753 -1.867 -20.974 1.00 92.31 339 LEU A CA 1
ATOM 2750 C C . LEU A 1 339 ? 20.121 -0.525 -21.623 1.00 92.31 339 LEU A C 1
ATOM 2752 O O . LEU A 1 339 ? 20.540 -0.508 -22.779 1.00 92.31 339 LEU A O 1
ATOM 2756 N N . ASN A 1 340 ? 19.994 0.579 -20.884 1.00 88.81 340 ASN A N 1
ATOM 2757 C CA . ASN A 1 340 ? 20.366 1.911 -21.362 1.00 88.81 340 ASN A CA 1
ATOM 2758 C C . ASN A 1 340 ? 21.866 1.981 -21.676 1.00 88.81 340 ASN A C 1
ATOM 2760 O O . ASN A 1 340 ? 22.236 2.441 -22.752 1.00 88.81 340 ASN A O 1
ATOM 2764 N N . SER A 1 341 ? 22.726 1.431 -20.811 1.00 92.94 341 SER A N 1
ATOM 2765 C CA . SER A 1 341 ? 24.165 1.331 -21.093 1.00 92.94 341 SER A CA 1
ATOM 2766 C C . SER A 1 341 ? 24.453 0.517 -22.360 1.00 92.94 341 SER A C 1
ATOM 2768 O O . SER A 1 341 ? 25.222 0.960 -23.210 1.00 92.94 341 SER A O 1
ATOM 2770 N N . ALA A 1 342 ? 23.790 -0.630 -22.548 1.00 91.00 342 ALA A N 1
ATOM 2771 C CA . ALA A 1 342 ? 23.937 -1.425 -23.770 1.00 91.00 342 ALA A CA 1
ATOM 2772 C C . ALA A 1 342 ? 23.458 -0.667 -25.026 1.00 91.00 342 ALA A C 1
ATOM 2774 O O . ALA A 1 342 ? 24.049 -0.793 -26.102 1.00 91.00 342 ALA A O 1
ATOM 2775 N N . GLN A 1 343 ? 22.399 0.138 -24.904 1.00 90.00 343 GLN A N 1
ATOM 2776 C CA . GLN A 1 343 ? 21.911 0.997 -25.981 1.00 90.00 343 GLN A CA 1
ATOM 2777 C C . GLN A 1 343 ? 22.923 2.101 -26.331 1.00 90.00 343 GLN A C 1
ATOM 2779 O O . GLN A 1 343 ? 23.182 2.328 -27.515 1.00 90.00 343 GLN A O 1
ATOM 2784 N N . ASP A 1 344 ? 23.534 2.741 -25.334 1.00 88.69 344 ASP A N 1
ATOM 2785 C CA . ASP A 1 344 ? 24.562 3.770 -25.529 1.00 88.69 344 ASP A CA 1
ATOM 2786 C C . ASP A 1 344 ? 25.828 3.205 -26.196 1.00 88.69 344 ASP A C 1
ATOM 2788 O O . ASP A 1 344 ? 26.407 3.833 -27.094 1.00 88.69 344 ASP A O 1
ATOM 2792 N N . GLU A 1 345 ? 26.238 1.991 -25.822 1.00 93.50 345 GLU A N 1
ATOM 2793 C CA . GLU A 1 345 ? 27.333 1.272 -26.482 1.00 93.50 345 GLU A CA 1
ATOM 2794 C C . GLU A 1 345 ? 27.005 0.970 -27.951 1.00 93.50 345 GLU A C 1
ATOM 2796 O O . GLU A 1 345 ? 27.823 1.234 -28.831 1.00 93.50 345 GLU A O 1
ATOM 2801 N N . LEU A 1 346 ? 25.789 0.502 -28.256 1.00 91.69 346 LEU A N 1
ATOM 2802 C CA . LEU A 1 346 ? 25.331 0.275 -29.635 1.00 91.69 346 LEU A CA 1
ATOM 2803 C C . LEU A 1 346 ? 25.336 1.561 -30.474 1.00 91.69 346 LEU A C 1
ATOM 2805 O O . LEU A 1 346 ? 25.758 1.540 -31.633 1.00 91.69 346 LEU A O 1
ATOM 2809 N N . VAL A 1 347 ? 24.899 2.689 -29.908 1.00 88.12 347 VAL A N 1
ATOM 2810 C CA . VAL A 1 347 ? 24.997 3.997 -30.579 1.00 88.12 347 VAL A CA 1
ATOM 2811 C C . VAL A 1 347 ? 26.460 4.332 -30.866 1.00 88.12 347 VAL A C 1
ATOM 2813 O O . VAL A 1 347 ? 26.786 4.721 -31.987 1.00 88.12 347 VAL A O 1
ATOM 2816 N N . THR A 1 348 ? 27.345 4.117 -29.893 1.00 90.38 348 THR A N 1
ATOM 2817 C CA . THR A 1 348 ? 28.787 4.361 -30.039 1.00 90.38 348 THR A CA 1
ATOM 2818 C C . THR A 1 348 ? 29.403 3.480 -31.132 1.00 90.38 348 THR A C 1
ATOM 2820 O O . THR A 1 348 ? 30.084 3.998 -32.016 1.00 90.38 348 THR A O 1
ATOM 2823 N N . PHE A 1 349 ? 29.083 2.182 -31.178 1.00 92.12 349 PHE A N 1
ATOM 2824 C CA . PHE A 1 349 ? 29.533 1.289 -32.254 1.00 92.12 349 PHE A CA 1
ATOM 2825 C C . PHE A 1 349 ? 29.040 1.737 -33.635 1.00 92.12 349 PHE A C 1
ATOM 2827 O O . PHE A 1 349 ? 29.796 1.694 -34.607 1.00 92.12 349 PHE A O 1
ATOM 2834 N N . SER A 1 350 ? 27.792 2.202 -33.737 1.00 89.62 350 SER A N 1
ATOM 2835 C CA . SER A 1 350 ? 27.256 2.765 -34.983 1.00 89.62 350 SER A CA 1
ATOM 2836 C C . SER A 1 350 ? 28.042 4.003 -35.437 1.00 89.62 350 SER A C 1
ATOM 2838 O O . SER A 1 350 ? 28.339 4.165 -36.624 1.00 89.62 350 SER A O 1
ATOM 2840 N N . GLU A 1 351 ? 28.417 4.878 -34.501 1.00 87.62 351 GLU A N 1
ATOM 2841 C CA . GLU A 1 351 ? 29.222 6.066 -34.795 1.00 87.62 351 GLU A CA 1
ATOM 2842 C C . GLU A 1 351 ? 30.621 5.701 -35.295 1.00 87.62 351 GLU A C 1
ATOM 2844 O O . GLU A 1 351 ? 31.074 6.266 -36.294 1.00 87.62 351 GLU A O 1
ATOM 2849 N N . GLU A 1 352 ? 31.295 4.756 -34.643 1.00 90.69 352 GLU A N 1
ATOM 2850 C CA . GLU A 1 352 ? 32.628 4.287 -35.036 1.00 90.69 352 GLU A CA 1
ATOM 2851 C C . GLU A 1 352 ? 32.617 3.602 -36.409 1.00 90.69 352 GLU A C 1
ATOM 2853 O O . GLU A 1 352 ? 33.465 3.895 -37.258 1.00 90.69 352 GLU A O 1
ATOM 2858 N N . LEU A 1 353 ? 31.620 2.753 -36.684 1.00 92.00 353 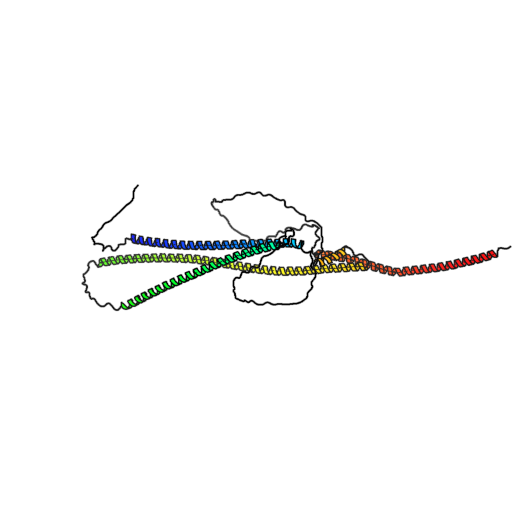LEU A N 1
ATOM 2859 C CA . LEU A 1 353 ? 31.458 2.104 -37.989 1.00 92.00 353 LEU A CA 1
ATOM 2860 C C . LEU A 1 353 ? 31.250 3.120 -39.112 1.00 92.00 353 LEU A C 1
ATOM 2862 O O . LEU A 1 353 ? 31.851 3.001 -40.185 1.00 92.00 353 LEU A O 1
ATOM 2866 N N . ALA A 1 354 ? 30.424 4.138 -38.874 1.00 87.69 354 ALA A N 1
ATOM 2867 C CA . ALA A 1 354 ? 30.189 5.187 -39.854 1.00 87.69 354 ALA A CA 1
ATOM 2868 C C . ALA A 1 354 ? 31.442 6.052 -40.092 1.00 87.69 354 ALA A C 1
ATOM 2870 O O . ALA A 1 354 ? 31.727 6.412 -41.239 1.00 87.69 354 ALA A O 1
ATOM 2871 N N . GLN A 1 355 ? 32.228 6.340 -39.046 1.00 89.00 355 GLN A N 1
ATOM 2872 C CA . GLN A 1 355 ? 33.517 7.033 -39.172 1.00 89.00 355 GLN A CA 1
ATOM 2873 C C . GLN A 1 355 ? 34.521 6.218 -39.988 1.00 89.00 355 GLN A C 1
ATOM 2875 O O . GLN A 1 355 ? 35.140 6.749 -40.914 1.00 89.00 355 GLN A O 1
ATOM 2880 N N . LEU A 1 356 ? 34.645 4.922 -39.695 1.00 91.88 356 LEU A N 1
ATOM 2881 C CA . LEU A 1 356 ? 35.541 4.026 -40.419 1.00 91.88 356 LEU A CA 1
ATOM 2882 C C . LEU A 1 356 ? 35.142 3.917 -41.896 1.00 91.88 356 LEU A C 1
ATOM 2884 O O . LEU A 1 356 ? 35.993 4.033 -42.778 1.00 91.88 356 LEU A O 1
ATOM 2888 N N . TYR A 1 357 ? 33.844 3.781 -42.180 1.00 91.31 357 TYR A N 1
ATOM 2889 C CA . TYR A 1 357 ? 33.322 3.792 -43.548 1.00 91.31 357 TYR A CA 1
ATOM 2890 C C . TYR A 1 357 ? 33.685 5.075 -44.294 1.00 91.31 357 TYR A C 1
ATOM 2892 O O . TYR A 1 357 ? 34.162 5.019 -45.431 1.00 91.31 357 TYR A O 1
ATOM 2900 N N . HIS A 1 358 ? 33.499 6.230 -43.653 1.00 88.06 358 HIS A N 1
ATOM 2901 C CA . HIS A 1 358 ? 33.852 7.516 -44.240 1.00 88.06 358 HIS A CA 1
ATOM 2902 C C . HIS A 1 358 ? 35.349 7.601 -44.564 1.00 88.06 358 HIS A C 1
ATOM 2904 O O . HIS A 1 358 ? 35.710 7.992 -45.674 1.00 88.06 358 HIS A O 1
ATOM 2910 N N . HIS A 1 359 ? 36.215 7.173 -43.641 1.00 90.69 359 HIS A N 1
ATOM 2911 C CA . HIS A 1 359 ? 37.661 7.163 -43.849 1.00 90.69 359 HIS A CA 1
ATOM 2912 C C . HIS A 1 359 ? 38.074 6.281 -45.038 1.00 90.69 359 HIS A C 1
ATOM 2914 O O . HIS A 1 359 ? 38.819 6.730 -45.908 1.00 90.69 359 HIS A O 1
ATOM 2920 N N . VAL A 1 360 ? 37.525 5.064 -45.141 1.00 91.88 360 VAL A N 1
ATOM 2921 C CA . VAL A 1 360 ? 37.787 4.156 -46.273 1.00 91.88 360 VAL A CA 1
ATOM 2922 C C . VAL A 1 360 ? 37.347 4.774 -47.603 1.00 91.88 360 VAL A C 1
ATOM 2924 O O . VAL A 1 360 ? 38.067 4.668 -48.597 1.00 91.88 360 VAL A O 1
ATOM 2927 N N . CYS A 1 361 ? 36.195 5.450 -47.641 1.00 89.56 361 CYS A N 1
ATOM 2928 C CA . CYS A 1 361 ? 35.735 6.145 -48.847 1.00 89.56 361 CYS A CA 1
ATOM 2929 C C . CYS A 1 361 ? 36.698 7.275 -49.246 1.00 89.56 361 CYS A C 1
ATOM 2931 O O . CYS A 1 361 ? 37.101 7.357 -50.409 1.00 89.56 361 CYS A O 1
ATOM 2933 N N . LEU A 1 362 ? 37.133 8.093 -48.279 1.00 88.88 362 LEU A N 1
ATOM 2934 C CA . LEU A 1 362 ? 38.091 9.179 -48.511 1.00 88.88 362 LEU A CA 1
ATOM 2935 C C . LEU A 1 362 ? 39.429 8.665 -49.062 1.00 88.88 362 LEU A C 1
ATOM 2937 O O . LEU A 1 362 ? 39.913 9.193 -50.059 1.00 88.88 362 LEU A O 1
ATOM 2941 N N . CYS A 1 363 ? 40.004 7.604 -48.485 1.00 88.94 363 CYS A N 1
ATOM 2942 C CA . CYS A 1 363 ? 41.265 7.016 -48.964 1.00 88.94 363 CYS A CA 1
ATOM 2943 C C . CYS A 1 363 ? 41.185 6.475 -50.403 1.00 88.94 363 CYS A C 1
ATOM 2945 O O . CYS A 1 363 ? 42.202 6.368 -51.094 1.00 88.94 363 CYS A O 1
ATOM 2947 N N . ASN A 1 364 ? 39.983 6.132 -50.869 1.00 87.50 364 ASN A N 1
ATOM 2948 C CA . ASN A 1 364 ? 39.750 5.629 -52.219 1.00 87.50 364 ASN A CA 1
ATOM 2949 C C . ASN A 1 364 ? 39.276 6.699 -53.209 1.00 87.50 364 ASN A C 1
ATOM 2951 O O . ASN A 1 364 ? 39.112 6.381 -54.385 1.00 87.50 364 ASN A O 1
ATOM 2955 N N . ASN A 1 365 ? 39.142 7.959 -52.774 1.00 86.06 365 ASN A N 1
ATOM 2956 C CA . ASN A 1 365 ? 38.548 9.062 -53.538 1.00 86.06 365 ASN A CA 1
ATOM 2957 C C . ASN A 1 365 ? 37.106 8.768 -53.989 1.00 86.06 365 ASN A C 1
ATOM 2959 O O . ASN A 1 365 ? 36.683 9.179 -55.070 1.00 86.06 365 ASN A O 1
ATOM 2963 N N . GLU A 1 366 ? 36.353 8.041 -53.166 1.00 82.94 366 GLU A N 1
ATOM 2964 C CA . GLU A 1 366 ? 34.955 7.709 -53.419 1.00 82.94 366 GLU A CA 1
ATOM 2965 C C . GLU A 1 366 ? 34.040 8.577 -52.564 1.00 82.94 366 GLU A C 1
ATOM 2967 O O . GLU A 1 366 ? 34.319 8.858 -51.398 1.00 82.94 366 GLU A O 1
ATOM 2972 N N . THR A 1 367 ? 32.916 9.001 -53.136 1.00 82.44 367 THR A N 1
ATOM 2973 C CA . THR A 1 367 ? 31.888 9.717 -52.382 1.00 82.44 367 THR A CA 1
ATOM 2974 C C . THR A 1 367 ? 31.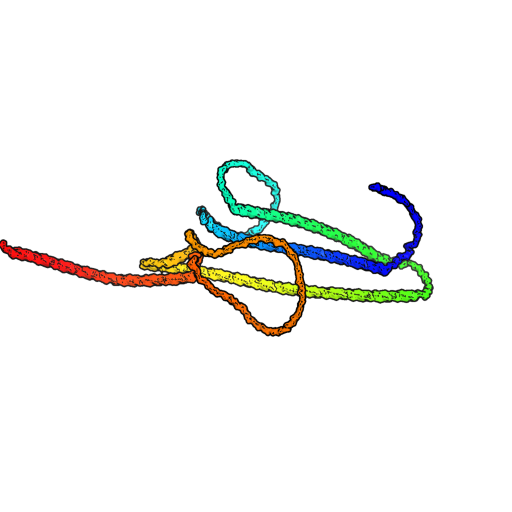145 8.728 -51.478 1.00 82.44 367 THR A C 1
ATOM 2976 O O . THR A 1 367 ? 30.549 7.783 -52.008 1.00 82.44 367 THR A O 1
ATOM 2979 N N . PRO A 1 368 ? 31.137 8.924 -50.145 1.00 81.25 368 PRO A N 1
ATOM 2980 C CA . PRO A 1 368 ? 30.427 8.042 -49.224 1.00 81.25 368 PRO A CA 1
ATOM 2981 C C . PRO A 1 368 ? 28.937 7.954 -49.565 1.00 81.25 368 PRO A C 1
ATOM 2983 O O . PRO A 1 368 ? 28.322 8.948 -49.961 1.00 81.25 368 PRO A O 1
ATOM 2986 N N . ASN A 1 369 ? 28.332 6.781 -49.370 1.00 80.19 369 ASN A N 1
ATOM 2987 C CA . ASN A 1 369 ? 26.899 6.613 -49.590 1.00 80.19 369 ASN A CA 1
ATOM 2988 C C . ASN A 1 369 ? 26.091 7.494 -48.620 1.00 80.19 369 ASN A C 1
ATOM 2990 O O . ASN A 1 369 ? 26.350 7.524 -47.415 1.00 80.19 369 ASN A O 1
ATOM 2994 N N . ARG A 1 370 ? 25.078 8.183 -49.154 1.00 74.94 370 ARG A N 1
ATOM 2995 C CA . ARG A 1 370 ? 24.206 9.105 -48.420 1.00 74.94 370 ARG A CA 1
ATOM 2996 C C . ARG A 1 370 ? 23.511 8.438 -47.229 1.00 74.94 370 ARG A C 1
ATOM 2998 O O . ARG A 1 370 ? 23.444 9.046 -46.171 1.00 74.94 370 ARG A O 1
ATOM 3005 N N . VAL A 1 371 ? 23.108 7.173 -47.371 1.00 73.12 371 VAL A N 1
ATOM 3006 C CA . VAL A 1 371 ? 22.475 6.380 -46.300 1.00 73.12 371 VAL A CA 1
ATOM 3007 C C . VAL A 1 371 ? 23.380 6.275 -45.061 1.00 73.12 371 VAL A C 1
ATOM 3009 O O . VAL A 1 371 ? 22.943 6.517 -43.942 1.00 73.12 371 VAL A O 1
ATOM 3012 N N . MET A 1 372 ? 24.676 6.028 -45.261 1.00 73.44 372 MET A N 1
ATOM 3013 C CA . MET A 1 372 ? 25.663 5.940 -44.176 1.00 73.44 372 MET A CA 1
ATOM 3014 C C . MET A 1 372 ? 25.953 7.293 -43.515 1.00 73.44 372 MET A C 1
ATOM 3016 O O . MET A 1 372 ? 26.184 7.362 -42.309 1.00 73.44 372 MET A O 1
ATOM 3020 N N . LEU A 1 373 ? 25.922 8.380 -44.293 1.00 68.75 373 LEU A N 1
ATOM 3021 C CA . LEU A 1 373 ? 26.064 9.746 -43.777 1.00 68.75 373 LEU A CA 1
ATOM 3022 C C . LEU A 1 373 ? 24.843 10.189 -42.967 1.00 68.75 373 LEU A C 1
ATOM 3024 O O . LEU A 1 373 ? 24.978 10.968 -42.022 1.00 68.75 373 LEU A O 1
ATOM 3028 N N . ASP A 1 374 ? 23.663 9.704 -43.336 1.00 71.62 374 ASP A N 1
ATOM 3029 C CA . ASP A 1 374 ? 22.424 10.001 -42.632 1.00 71.62 374 ASP A CA 1
ATOM 3030 C C . ASP A 1 374 ? 22.359 9.236 -41.304 1.00 71.62 374 ASP A C 1
ATOM 3032 O O . ASP A 1 374 ? 21.986 9.847 -40.306 1.00 71.62 374 ASP A O 1
ATOM 3036 N N . TYR A 1 375 ? 22.876 7.999 -41.231 1.00 72.19 375 TYR A N 1
ATOM 3037 C CA . TYR A 1 375 ? 23.098 7.311 -39.951 1.00 72.19 375 TYR A CA 1
ATOM 3038 C C . TYR A 1 375 ? 24.125 8.022 -39.069 1.00 72.19 375 TYR A C 1
ATOM 3040 O O . TYR A 1 375 ? 23.864 8.230 -37.893 1.00 72.19 375 TYR A O 1
ATOM 3048 N N . TYR A 1 376 ? 25.254 8.477 -39.621 1.00 66.31 376 TYR A N 1
ATOM 3049 C CA . TYR A 1 376 ? 26.241 9.250 -38.855 1.00 66.31 376 TYR A CA 1
ATOM 3050 C C . TYR A 1 376 ? 25.659 10.556 -38.291 1.00 66.31 376 TYR A C 1
ATOM 3052 O O . TYR A 1 376 ? 25.924 10.927 -37.146 1.00 66.31 376 TYR A O 1
ATOM 3060 N N . ARG A 1 377 ? 24.840 11.263 -39.084 1.00 69.12 377 ARG A N 1
ATOM 3061 C CA . ARG A 1 377 ? 24.128 12.466 -38.628 1.00 69.12 377 ARG A CA 1
ATOM 3062 C C . ARG A 1 377 ? 23.040 12.139 -37.611 1.00 69.12 377 ARG A C 1
ATOM 3064 O O . ARG A 1 377 ? 22.935 12.857 -36.625 1.00 69.12 377 ARG A O 1
ATOM 3071 N N . GLN A 1 378 ? 22.269 11.073 -37.812 1.00 67.06 378 GLN A N 1
ATOM 3072 C CA . GLN A 1 378 ? 21.240 10.640 -36.866 1.00 67.06 378 GLN A CA 1
ATOM 3073 C C . GLN A 1 378 ? 21.836 10.170 -35.541 1.00 67.06 378 GLN A C 1
ATOM 3075 O O . GLN A 1 378 ? 21.315 10.569 -34.510 1.00 67.06 378 GLN A O 1
ATOM 3080 N N . SER A 1 379 ? 22.948 9.429 -35.540 1.00 63.09 379 SER A N 1
ATOM 3081 C CA . SER A 1 379 ? 23.637 9.007 -34.313 1.00 63.09 379 SER A CA 1
ATOM 3082 C C . SER A 1 379 ? 24.148 10.203 -33.498 1.00 63.09 379 SER A C 1
ATOM 3084 O O . SER A 1 379 ? 23.889 10.289 -32.295 1.00 63.09 379 SER A O 1
ATOM 3086 N N . LYS A 1 380 ? 24.732 11.212 -34.167 1.00 61.19 380 LYS A N 1
ATOM 3087 C CA . LYS A 1 380 ? 25.091 12.485 -33.517 1.00 61.19 380 LYS A CA 1
ATOM 3088 C C . LYS A 1 380 ? 23.878 13.203 -32.939 1.00 61.19 380 LYS A C 1
ATOM 3090 O O . LYS A 1 380 ? 23.949 13.715 -31.830 1.00 61.19 380 LYS A O 1
ATOM 3095 N N . VAL A 1 381 ? 22.760 13.221 -33.664 1.00 60.91 381 VAL A N 1
ATOM 3096 C CA . VAL A 1 381 ? 21.510 13.832 -33.194 1.00 60.91 381 VAL A CA 1
ATOM 3097 C C . VAL A 1 381 ? 20.875 13.029 -32.058 1.00 60.91 381 VAL A C 1
ATOM 3099 O O . VAL A 1 381 ? 20.248 13.638 -31.207 1.00 60.91 381 VAL A O 1
ATOM 3102 N N . THR A 1 382 ? 21.060 11.709 -31.962 1.00 58.34 382 THR A N 1
ATOM 3103 C CA . THR A 1 382 ? 20.579 10.922 -30.813 1.00 58.34 382 THR A CA 1
ATOM 3104 C C . THR A 1 382 ? 21.433 11.130 -29.562 1.00 58.34 382 THR A C 1
ATOM 3106 O O . THR A 1 382 ? 20.867 11.228 -28.479 1.00 58.34 382 THR A O 1
ATOM 3109 N N . ARG A 1 383 ? 22.758 11.324 -29.691 1.00 53.00 383 ARG A N 1
ATOM 3110 C CA . ARG A 1 383 ? 23.615 11.785 -28.577 1.00 53.00 383 ARG A CA 1
ATOM 3111 C C . ARG A 1 383 ? 23.299 13.230 -28.172 1.00 53.00 383 ARG A C 1
ATOM 3113 O O . ARG A 1 383 ? 23.212 13.538 -26.988 1.00 53.00 383 ARG A O 1
ATOM 3120 N N . SER A 1 384 ? 23.084 14.119 -29.144 1.00 44.09 384 SER A N 1
ATOM 3121 C CA . SER A 1 384 ? 22.691 15.518 -28.902 1.00 44.09 384 SER A CA 1
ATOM 3122 C C . SER A 1 384 ? 21.210 15.677 -28.532 1.00 44.09 384 SER A C 1
ATOM 3124 O O . SER A 1 384 ? 20.809 16.703 -28.005 1.00 44.09 384 SER A O 1
ATOM 3126 N N . GLY A 1 385 ? 20.388 14.652 -28.731 1.00 43.38 385 GLY A N 1
ATOM 3127 C CA . GLY A 1 385 ? 18.988 14.609 -28.314 1.00 43.38 385 GLY A CA 1
ATOM 3128 C C . GLY A 1 385 ? 18.822 14.413 -26.810 1.00 43.38 385 GLY A C 1
ATOM 3129 O O . GLY A 1 385 ? 17.733 14.640 -26.295 1.00 43.38 385 GLY A O 1
ATOM 3130 N N . SER A 1 386 ? 19.906 14.072 -26.102 1.00 48.72 386 SER A N 1
ATOM 3131 C CA . SER A 1 386 ? 19.955 14.140 -24.644 1.00 48.72 386 SER A CA 1
ATOM 3132 C C . SER A 1 386 ? 20.212 15.558 -24.125 1.00 48.72 386 SER A C 1
ATOM 3134 O O . SER A 1 386 ? 19.976 15.788 -22.945 1.00 48.72 386 SER A O 1
ATOM 3136 N N . LEU A 1 387 ? 20.650 16.520 -24.952 1.00 48.25 387 LEU A N 1
ATOM 3137 C CA . LEU A 1 387 ? 20.839 17.922 -24.564 1.00 48.25 387 LEU A CA 1
ATOM 3138 C C . LEU A 1 387 ? 20.761 18.840 -25.807 1.00 48.25 387 LEU A C 1
ATOM 3140 O O . LEU A 1 387 ? 21.731 18.936 -26.554 1.00 48.25 387 LEU A O 1
ATOM 3144 N N . LYS A 1 388 ? 19.656 19.603 -25.938 1.00 44.59 388 LYS A N 1
ATOM 3145 C CA . LYS A 1 388 ? 19.426 20.745 -26.869 1.00 44.59 388 LYS A CA 1
ATOM 3146 C C . LYS A 1 388 ? 18.845 20.393 -28.264 1.00 44.59 388 LYS A C 1
ATOM 3148 O O . LYS A 1 388 ? 19.545 19.931 -29.157 1.00 44.59 388 LYS A O 1
ATOM 3153 N N . GLY A 1 389 ? 17.559 20.697 -28.481 1.00 32.59 389 GLY A N 1
ATOM 3154 C CA . GLY A 1 389 ? 16.896 20.676 -29.799 1.00 32.59 389 GLY A CA 1
ATOM 3155 C C . GLY A 1 389 ? 16.701 22.090 -30.386 1.00 32.59 389 GLY A C 1
ATOM 3156 O O . GLY A 1 389 ? 16.541 23.016 -29.592 1.00 32.59 389 GLY A O 1
ATOM 3157 N N . PRO A 1 390 ? 16.708 22.275 -31.726 1.00 39.38 390 PRO A N 1
ATOM 3158 C CA . PRO A 1 390 ? 16.411 23.552 -32.383 1.00 39.38 390 PRO A CA 1
ATOM 3159 C C . PRO A 1 390 ? 14.975 23.646 -32.952 1.00 39.38 390 PRO A C 1
ATOM 3161 O O . PRO A 1 390 ? 14.396 22.645 -33.384 1.00 39.38 390 PRO A O 1
ATOM 3164 N N . ASP A 1 391 ? 14.461 24.880 -32.950 1.00 33.34 391 ASP A N 1
ATOM 3165 C CA . ASP A 1 391 ? 13.234 25.432 -33.566 1.00 33.34 391 ASP A CA 1
ATOM 3166 C C . ASP A 1 391 ? 13.238 25.246 -35.114 1.00 33.34 391 ASP A C 1
ATOM 3168 O O . ASP A 1 391 ? 14.302 25.053 -35.696 1.00 33.34 391 ASP A O 1
ATOM 3172 N N . ASP A 1 392 ? 12.184 25.274 -35.940 1.00 38.28 392 ASP A N 1
ATOM 3173 C CA . ASP A 1 392 ? 10.828 25.852 -35.950 1.00 38.28 392 ASP A CA 1
ATOM 3174 C C . ASP A 1 392 ? 10.062 25.244 -37.190 1.00 38.28 392 ASP A C 1
ATOM 3176 O O . ASP A 1 392 ? 10.509 24.229 -37.734 1.00 38.28 392 ASP A O 1
ATOM 3180 N N . PRO A 1 393 ? 8.970 25.823 -37.743 1.00 49.41 393 PRO A N 1
ATOM 3181 C CA . PRO A 1 393 ? 7.565 25.425 -37.613 1.00 49.41 393 PRO A CA 1
ATOM 3182 C C . PRO A 1 393 ? 6.972 24.761 -38.879 1.00 49.41 393 PRO A C 1
ATOM 3184 O O . PRO A 1 393 ? 7.508 24.855 -39.979 1.00 49.41 393 PRO A O 1
ATOM 3187 N N . ARG A 1 394 ? 5.723 24.284 -38.753 1.00 41.12 394 ARG A N 1
ATOM 3188 C CA . ARG A 1 394 ? 4.750 23.922 -39.820 1.00 41.12 394 ARG A CA 1
ATOM 3189 C C . ARG A 1 394 ? 4.737 22.446 -40.240 1.00 41.12 394 ARG A C 1
ATOM 3191 O O . ARG A 1 394 ? 5.578 21.960 -40.984 1.00 41.12 394 ARG A O 1
ATOM 3198 N N . GLY A 1 395 ? 3.668 21.769 -39.825 1.00 27.88 395 GLY A N 1
ATOM 3199 C CA . GLY A 1 395 ? 3.256 20.434 -40.266 1.00 27.88 395 GLY A CA 1
ATOM 3200 C C . GLY A 1 395 ? 2.459 19.771 -39.141 1.00 27.88 395 GLY A C 1
ATOM 3201 O O . GLY A 1 395 ? 3.074 19.214 -38.240 1.00 27.88 395 GLY A O 1
ATOM 3202 N N . LEU A 1 396 ? 1.158 20.059 -38.977 1.00 37.66 396 LEU A N 1
ATOM 3203 C CA . LEU A 1 396 ? 0.039 19.373 -39.658 1.00 37.66 396 LEU A CA 1
ATOM 3204 C C . LEU A 1 396 ? 0.103 17.849 -39.403 1.00 37.66 396 LEU A C 1
ATOM 3206 O O . LEU A 1 396 ? 1.097 17.254 -39.779 1.00 37.66 396 LEU A O 1
ATOM 3210 N N . LEU A 1 397 ? -0.854 17.106 -38.840 1.00 35.59 397 LEU A N 1
ATOM 3211 C CA . LEU A 1 397 ? -2.260 17.252 -38.448 1.00 35.59 397 LEU A CA 1
ATOM 3212 C C . LEU A 1 397 ? -2.580 16.026 -37.562 1.00 35.59 397 LEU A C 1
ATOM 3214 O O . LEU A 1 397 ? -2.119 14.930 -37.868 1.00 35.59 397 LEU A O 1
ATOM 3218 N N . SER A 1 398 ? -3.419 16.165 -36.535 1.00 32.41 398 SER A N 1
ATOM 3219 C CA . SER A 1 398 ? -4.024 15.017 -35.837 1.00 32.41 398 SER A CA 1
ATOM 3220 C C . SER A 1 398 ? -5.351 14.628 -36.510 1.00 32.41 398 SER A C 1
ATOM 3222 O O . SER A 1 398 ? -6.171 15.523 -36.754 1.00 32.41 398 SER A O 1
ATOM 3224 N N . PRO A 1 399 ? -5.647 13.338 -36.760 1.00 37.34 399 PRO A N 1
ATOM 3225 C CA . PRO A 1 399 ? -6.989 12.917 -37.146 1.00 37.34 399 PRO A CA 1
ATOM 3226 C C . PRO A 1 399 ? -7.942 13.003 -35.947 1.00 37.34 399 PRO A C 1
ATOM 3228 O O . PRO A 1 399 ? -7.780 12.328 -34.934 1.00 37.34 399 PRO A O 1
ATOM 3231 N N . ARG A 1 400 ? -8.965 13.853 -36.072 1.00 34.19 400 ARG A N 1
ATOM 3232 C CA . ARG A 1 400 ? -10.137 13.876 -35.191 1.00 34.19 400 ARG A CA 1
ATOM 3233 C C . ARG A 1 400 ? -11.092 12.748 -35.575 1.00 34.19 400 ARG A C 1
ATOM 3235 O O . ARG A 1 400 ? -11.451 12.638 -36.744 1.00 34.19 400 ARG A O 1
ATOM 3242 N N . LEU A 1 401 ? -11.646 12.055 -34.580 1.00 33.31 401 LEU A N 1
ATOM 3243 C CA . LEU A 1 401 ? -13.017 11.551 -34.668 1.00 33.31 401 LEU A CA 1
ATOM 3244 C C . LEU A 1 401 ? -13.903 12.300 -33.674 1.00 33.31 401 LEU A C 1
ATOM 3246 O O . LEU A 1 401 ? -13.590 12.458 -32.496 1.00 33.31 401 LEU A O 1
ATOM 3250 N N . ALA A 1 402 ? -14.979 12.845 -34.230 1.00 33.12 402 ALA A N 1
ATOM 3251 C CA . ALA A 1 402 ? -15.880 13.804 -33.626 1.00 33.12 402 ALA A CA 1
ATOM 3252 C C . ALA A 1 402 ? -16.939 13.135 -32.738 1.00 33.12 402 ALA A C 1
ATOM 3254 O O . ALA A 1 402 ? -17.568 12.147 -33.112 1.00 33.12 402 ALA A O 1
ATOM 3255 N N . ARG A 1 403 ? -17.195 13.763 -31.588 1.00 32.28 403 ARG A N 1
ATOM 3256 C CA . ARG A 1 403 ? -18.353 13.530 -30.721 1.00 32.28 403 ARG A CA 1
ATOM 3257 C C . ARG A 1 403 ? -19.520 14.381 -31.235 1.00 32.28 403 ARG A C 1
ATOM 3259 O O . ARG A 1 403 ? -19.444 15.607 -31.216 1.00 32.28 403 ARG A O 1
ATOM 3266 N N . ARG A 1 404 ? -20.591 13.736 -31.708 1.00 33.88 404 ARG A N 1
ATOM 3267 C CA . ARG A 1 404 ? -21.869 14.379 -32.064 1.00 33.88 404 ARG A CA 1
ATOM 3268 C C . ARG A 1 404 ? -22.595 14.805 -30.782 1.00 33.88 404 ARG A C 1
ATOM 3270 O O . ARG A 1 404 ? -22.638 14.043 -29.819 1.00 33.88 404 ARG A O 1
ATOM 3277 N N . GLY A 1 405 ? -23.092 16.039 -30.765 1.00 30.78 405 GLY A N 1
ATOM 3278 C CA . GLY A 1 405 ? -23.627 16.706 -29.581 1.00 30.78 405 GLY A CA 1
ATOM 3279 C C . GLY A 1 405 ? -25.144 16.630 -29.373 1.00 30.78 405 GLY A C 1
ATOM 3280 O O . GLY A 1 405 ? -25.895 16.261 -30.269 1.00 30.78 405 GLY A O 1
ATOM 3281 N N . MET A 1 406 ? -25.489 17.084 -28.160 1.00 34.78 406 MET A N 1
ATOM 3282 C CA . MET A 1 406 ? -26.669 17.835 -27.691 1.00 34.78 406 MET A CA 1
ATOM 3283 C C . MET A 1 406 ? -28.068 17.206 -27.785 1.00 34.78 406 MET A C 1
ATOM 3285 O O . MET A 1 406 ? -28.595 17.012 -28.871 1.00 34.78 406 MET A O 1
ATOM 3289 N N . ALA A 1 407 ? -28.730 17.090 -26.626 1.00 27.86 407 ALA A N 1
ATOM 3290 C CA . ALA A 1 407 ? -29.864 17.954 -26.264 1.00 27.86 407 ALA A CA 1
ATOM 3291 C C . ALA A 1 407 ? -30.267 17.768 -24.783 1.00 27.86 407 ALA A C 1
ATOM 3293 O O . ALA A 1 407 ? -30.344 16.650 -24.285 1.00 27.86 407 ALA A O 1
ATOM 3294 N N . SER A 1 408 ? -30.523 18.889 -24.106 1.00 31.58 408 SER A N 1
ATOM 3295 C CA . SER A 1 408 ? -31.346 19.008 -22.889 1.00 31.58 408 SER A CA 1
ATOM 3296 C C . SER A 1 408 ? -32.786 19.343 -23.326 1.00 31.58 408 SER A C 1
ATOM 3298 O O . SER A 1 408 ? -32.944 19.907 -24.414 1.00 31.58 408 SER A O 1
ATOM 3300 N N . PRO A 1 409 ? -33.826 19.018 -22.534 1.00 40.88 409 PRO A N 1
ATOM 3301 C CA . PRO A 1 409 ? -34.453 20.104 -21.776 1.00 40.88 409 PRO A CA 1
ATOM 3302 C C . PRO A 1 409 ? -34.909 19.751 -20.343 1.00 40.88 409 PRO A C 1
ATOM 3304 O O . PRO A 1 409 ? -35.076 18.601 -19.949 1.00 40.88 409 PRO A O 1
ATOM 3307 N N . VAL A 1 410 ? -35.098 20.846 -19.608 1.00 32.38 410 VAL A N 1
ATOM 3308 C CA . VAL A 1 410 ? -35.629 21.105 -18.258 1.00 32.38 410 VAL A CA 1
ATOM 3309 C C . VAL A 1 410 ? -37.068 20.582 -18.055 1.00 32.38 410 VAL A C 1
ATOM 3311 O O . VAL A 1 410 ? -37.849 20.674 -18.993 1.00 32.38 410 VAL A O 1
ATOM 3314 N N . GLU A 1 411 ? -37.436 20.078 -16.858 1.00 29.55 411 GLU A N 1
ATOM 3315 C CA . GLU A 1 411 ? -38.354 20.717 -15.869 1.00 29.55 411 GLU A CA 1
ATOM 3316 C C . GLU A 1 411 ? -38.784 19.776 -14.706 1.00 29.55 411 GLU A C 1
ATOM 3318 O O . GLU A 1 411 ? -38.621 18.561 -14.747 1.00 29.55 411 GLU A O 1
ATOM 3323 N N . ALA A 1 412 ? -39.263 20.398 -13.626 1.00 30.78 412 ALA A N 1
ATOM 3324 C CA . ALA A 1 412 ? -39.367 19.975 -12.226 1.00 30.78 412 ALA A CA 1
ATOM 3325 C C . ALA A 1 412 ? -40.417 18.905 -11.837 1.00 30.78 412 ALA A C 1
ATOM 3327 O O . ALA A 1 412 ? -41.501 18.864 -12.414 1.00 30.78 412 ALA A O 1
ATOM 3328 N N . ARG A 1 413 ? -40.163 18.182 -10.722 1.00 25.45 413 ARG A N 1
ATOM 3329 C CA . ARG A 1 413 ? -41.023 18.083 -9.503 1.00 25.45 413 ARG A CA 1
ATOM 3330 C C . ARG A 1 413 ? -40.541 16.997 -8.514 1.00 25.45 413 ARG A C 1
ATOM 3332 O O . ARG A 1 413 ? -40.211 15.889 -8.906 1.00 25.45 413 ARG A O 1
ATOM 3339 N N . SER A 1 414 ? -40.575 17.333 -7.225 1.00 28.86 414 SER A N 1
ATOM 3340 C CA . SER A 1 414 ? -40.673 16.441 -6.043 1.00 28.86 414 SER A CA 1
ATOM 3341 C C . SER A 1 414 ? -42.095 16.647 -5.445 1.00 28.86 414 SER A C 1
ATOM 3343 O O . SER A 1 414 ? -42.698 17.644 -5.872 1.00 28.86 414 SER A O 1
ATOM 3345 N N . PRO A 1 415 ? -42.682 15.868 -4.492 1.00 43.31 415 PRO A N 1
ATOM 3346 C CA . PRO A 1 415 ? -42.151 14.783 -3.633 1.00 43.31 415 PRO A CA 1
ATOM 3347 C C . PRO A 1 415 ? -43.111 13.567 -3.384 1.00 43.31 415 PRO A C 1
ATOM 3349 O O . PRO A 1 415 ? -44.206 13.510 -3.936 1.00 43.31 415 PRO A O 1
ATOM 3352 N N . CYS A 1 416 ? -42.701 12.679 -2.454 1.00 23.72 416 CYS A N 1
ATOM 3353 C CA . CYS A 1 416 ? -43.474 11.756 -1.579 1.00 23.72 416 CYS A CA 1
ATOM 3354 C C . CYS A 1 416 ? -43.540 10.231 -1.874 1.00 23.72 416 CYS A C 1
ATOM 3356 O O . CYS A 1 416 ? -44.106 9.766 -2.857 1.00 23.72 416 CYS A O 1
ATOM 3358 N N . GLU A 1 417 ? -43.015 9.485 -0.891 1.00 25.69 417 GLU A N 1
ATOM 3359 C CA . GLU A 1 417 ? -43.357 8.135 -0.377 1.00 25.69 417 GLU A CA 1
ATOM 3360 C C . GLU A 1 417 ? -44.839 8.069 0.145 1.00 25.69 417 GLU A C 1
ATOM 3362 O O . GLU A 1 417 ? -45.436 9.150 0.192 1.00 25.69 417 GLU A O 1
ATOM 3367 N N . PRO A 1 418 ? -45.465 6.946 0.630 1.00 40.41 418 PRO A N 1
ATOM 3368 C CA . PRO A 1 418 ? -44.906 5.627 1.017 1.00 40.41 418 PRO A CA 1
ATOM 3369 C C . PRO A 1 418 ? -45.815 4.341 0.881 1.00 40.41 418 PRO A C 1
ATOM 3371 O O . PRO A 1 418 ? -46.972 4.396 0.471 1.00 40.41 418 PRO A O 1
ATOM 3374 N N . VAL A 1 419 ? -45.259 3.203 1.359 1.00 30.84 419 VAL A N 1
ATOM 3375 C CA . VAL A 1 419 ? -45.829 1.963 1.993 1.00 30.84 419 VAL A CA 1
ATOM 3376 C C . VAL A 1 419 ? -46.652 0.887 1.204 1.00 30.84 419 VAL A C 1
ATOM 3378 O O . VAL A 1 419 ? -47.040 1.126 0.066 1.00 30.84 419 VAL A O 1
ATOM 3381 N N . PRO A 1 420 ? -46.853 -0.361 1.735 1.00 51.44 420 PRO A N 1
ATOM 3382 C CA . PRO A 1 420 ? -46.363 -1.609 1.123 1.00 51.44 420 PRO A CA 1
ATOM 3383 C C . PRO A 1 420 ? -47.485 -2.677 0.978 1.00 51.44 420 PRO A C 1
ATOM 3385 O O . PRO A 1 420 ? -48.664 -2.379 1.182 1.00 51.44 420 PRO A O 1
ATOM 3388 N N . LYS A 1 421 ? -47.149 -3.951 0.709 1.00 31.61 421 LYS A N 1
ATOM 3389 C CA . LYS A 1 421 ? -47.953 -5.075 1.229 1.00 31.61 421 LYS A CA 1
ATOM 3390 C C . LYS A 1 421 ? -47.215 -6.414 1.262 1.00 31.61 421 LYS A C 1
ATOM 3392 O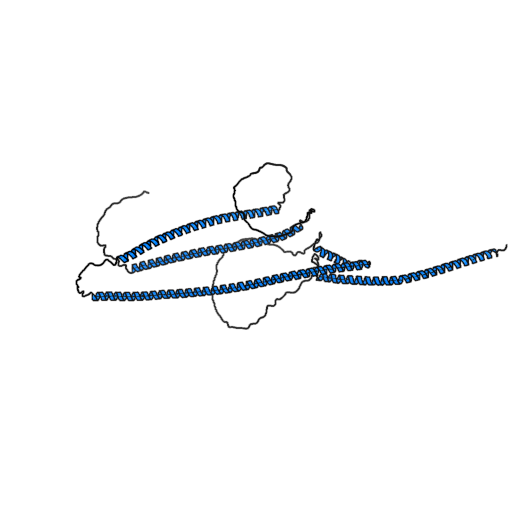 O . LYS A 1 421 ? -46.699 -6.882 0.252 1.00 31.61 421 LYS A O 1
ATOM 3397 N N . ASP A 1 422 ? -47.253 -6.988 2.458 1.00 26.30 422 ASP A N 1
ATOM 3398 C CA . ASP A 1 422 ? -46.846 -8.322 2.889 1.00 26.30 422 ASP A CA 1
ATOM 3399 C C . ASP A 1 422 ? -47.651 -9.473 2.271 1.00 26.30 422 ASP A C 1
ATOM 3401 O O . ASP A 1 422 ? -48.812 -9.288 1.891 1.00 26.30 422 ASP A O 1
ATOM 3405 N N . SER A 1 423 ? -47.061 -10.679 2.324 1.00 27.92 423 SER A N 1
ATOM 3406 C CA . SER A 1 423 ? -47.595 -11.964 2.864 1.00 27.92 423 SER A CA 1
ATOM 3407 C C . SER A 1 423 ? -46.938 -13.139 2.106 1.00 27.92 423 SER A C 1
ATOM 3409 O O . SER A 1 423 ? -47.030 -13.185 0.883 1.00 27.92 423 SER A O 1
ATOM 3411 N N . ILE A 1 424 ? -46.090 -13.983 2.728 1.00 31.58 424 ILE A N 1
ATOM 3412 C CA . ILE A 1 424 ? -46.425 -15.161 3.584 1.00 31.58 424 ILE A CA 1
ATOM 3413 C C . ILE A 1 424 ? -47.206 -16.198 2.738 1.00 31.58 424 ILE A C 1
ATOM 3415 O O . ILE A 1 424 ? -48.208 -15.833 2.141 1.00 31.58 424 ILE A O 1
ATOM 3419 N N . ASP A 1 425 ? -46.863 -17.480 2.559 1.00 26.64 425 ASP A N 1
ATOM 3420 C CA . ASP A 1 425 ? -46.150 -18.494 3.355 1.00 26.64 425 ASP A CA 1
ATOM 3421 C C . ASP A 1 425 ? -45.772 -19.666 2.399 1.00 26.64 425 ASP A C 1
ATOM 3423 O O . ASP A 1 425 ? -46.512 -19.952 1.461 1.00 26.64 425 ASP A O 1
ATOM 3427 N N . SER A 1 426 ? -44.578 -20.256 2.483 1.00 29.48 426 SER A N 1
ATOM 3428 C CA . SER A 1 426 ? -44.246 -21.518 3.183 1.00 29.48 426 SER A CA 1
ATOM 3429 C C . SER A 1 426 ? -44.329 -22.847 2.402 1.00 29.48 426 SER A C 1
ATOM 3431 O O . SER A 1 426 ? -45.378 -23.308 1.965 1.00 29.48 426 SER A O 1
ATOM 3433 N N . SER A 1 427 ? -43.158 -23.503 2.406 1.00 25.62 427 SER A N 1
ATOM 3434 C CA . SER A 1 427 ? -42.924 -24.939 2.647 1.00 25.62 427 SER A CA 1
ATOM 3435 C C . SER A 1 427 ? -43.192 -25.964 1.537 1.00 25.62 427 SER A C 1
ATOM 3437 O O . SER A 1 427 ? -44.327 -26.367 1.295 1.00 25.62 427 SER A O 1
ATOM 3439 N N . LYS A 1 428 ? -42.107 -26.592 1.052 1.00 29.56 428 LYS A N 1
ATOM 3440 C CA . LYS A 1 428 ? -41.780 -27.992 1.407 1.00 29.56 428 LYS A CA 1
ATOM 3441 C C . LYS A 1 428 ? -40.388 -28.422 0.925 1.00 29.56 428 LYS A C 1
ATOM 3443 O O . LYS A 1 428 ? -40.015 -28.211 -0.223 1.00 29.56 428 LYS A O 1
ATOM 3448 N N . GLU A 1 429 ? -39.661 -29.035 1.855 1.00 27.80 429 GLU A N 1
ATOM 3449 C CA . GLU A 1 429 ? -38.387 -29.738 1.698 1.00 27.80 429 GLU A CA 1
ATOM 3450 C C . GLU A 1 429 ? -38.464 -30.932 0.732 1.00 27.80 429 GLU A C 1
ATOM 3452 O O . GLU A 1 429 ? -39.496 -31.598 0.656 1.00 27.80 429 GLU A O 1
ATOM 3457 N N . ALA A 1 430 ? -37.326 -31.276 0.116 1.00 30.05 430 ALA A N 1
ATOM 3458 C CA . ALA A 1 430 ? -36.675 -32.584 0.292 1.00 30.05 430 ALA A CA 1
ATOM 3459 C C . ALA A 1 430 ? -35.313 -32.614 -0.437 1.00 30.05 430 ALA A C 1
ATOM 3461 O O . ALA A 1 430 ? -35.236 -32.446 -1.651 1.00 30.05 430 ALA A O 1
ATOM 3462 N N . SER A 1 431 ? -34.238 -32.855 0.318 1.00 29.14 431 SER A N 1
ATOM 3463 C CA . SER A 1 431 ? -32.922 -33.309 -0.170 1.00 29.14 431 SER A CA 1
ATOM 3464 C C . SER A 1 431 ? -32.842 -34.842 -0.015 1.00 29.14 431 SER A C 1
ATOM 3466 O O . SER A 1 431 ? -33.657 -35.388 0.736 1.00 29.14 431 SER A O 1
ATOM 3468 N N . PRO A 1 432 ? -31.903 -35.567 -0.668 1.00 44.34 432 PRO A N 1
ATOM 3469 C CA . PRO A 1 432 ? -30.609 -35.802 0.004 1.00 44.34 432 PRO A CA 1
ATOM 3470 C C . PRO A 1 432 ? -29.347 -35.974 -0.896 1.00 44.34 432 PRO A C 1
ATOM 3472 O O . PRO A 1 432 ? -29.358 -36.710 -1.874 1.00 44.34 432 PRO A O 1
ATOM 3475 N N . GLN A 1 433 ? -28.245 -35.333 -0.461 1.00 30.19 433 GLN A N 1
ATOM 3476 C CA . GLN A 1 433 ? -26.837 -35.808 -0.288 1.00 30.19 433 GLN A CA 1
ATOM 3477 C C . GLN A 1 433 ? -26.138 -36.653 -1.395 1.00 30.19 433 GLN A C 1
ATOM 3479 O O . GLN A 1 433 ? -26.564 -37.765 -1.671 1.00 30.19 433 GLN A O 1
ATOM 3484 N N . LYS A 1 434 ? -25.025 -36.211 -2.033 1.00 31.98 434 LYS A N 1
ATOM 3485 C CA . LYS A 1 434 ? -23.561 -36.224 -1.655 1.00 31.98 434 LYS A CA 1
ATOM 3486 C C . LYS A 1 434 ? -22.763 -37.042 -2.737 1.00 31.98 434 LYS A C 1
ATOM 3488 O O . LYS A 1 434 ? -23.414 -37.736 -3.507 1.00 31.98 434 LYS A O 1
ATOM 3493 N N . PRO A 1 435 ? -21.409 -37.136 -2.763 1.00 39.53 435 PRO A N 1
ATOM 3494 C CA . PRO A 1 435 ? -20.372 -36.096 -2.953 1.00 39.53 435 PRO A CA 1
ATOM 3495 C C . PRO A 1 435 ? -19.242 -36.533 -3.943 1.00 39.53 435 PRO A C 1
ATOM 3497 O O . PRO A 1 435 ? -18.851 -37.689 -3.907 1.00 39.53 435 PRO A O 1
ATOM 3500 N N . VAL A 1 436 ? -18.592 -35.655 -4.723 1.00 31.27 436 VAL A N 1
ATOM 3501 C CA . VAL A 1 436 ? -17.204 -35.917 -5.201 1.00 31.27 436 VAL A CA 1
ATOM 3502 C C . VAL A 1 436 ? -16.472 -34.591 -5.448 1.00 31.27 436 VAL A C 1
ATOM 3504 O O . VAL A 1 436 ? -16.983 -33.709 -6.134 1.00 31.27 436 VAL A O 1
ATOM 3507 N N . SER A 1 437 ? -15.298 -34.456 -4.838 1.00 30.47 437 SER A N 1
ATOM 3508 C CA . SER A 1 437 ? -14.266 -33.446 -5.086 1.00 30.47 437 SER A CA 1
ATOM 3509 C C . SER A 1 437 ? -13.642 -33.622 -6.470 1.00 30.47 437 SER A C 1
ATOM 3511 O O . SER A 1 437 ? -13.386 -34.759 -6.830 1.00 30.47 437 SER A O 1
ATOM 3513 N N . ASP A 1 438 ? -13.303 -32.546 -7.182 1.00 28.97 438 ASP A N 1
ATOM 3514 C CA . ASP A 1 438 ? -11.978 -32.449 -7.809 1.00 28.97 438 ASP A CA 1
ATOM 3515 C C . ASP A 1 438 ? -11.667 -31.046 -8.351 1.00 28.97 438 ASP A C 1
ATOM 3517 O O . ASP A 1 438 ? -12.462 -30.358 -8.988 1.00 28.97 438 ASP A O 1
ATOM 3521 N N . THR A 1 439 ? -10.442 -30.667 -8.024 1.00 32.47 439 THR A N 1
ATOM 3522 C CA . THR A 1 439 ? -9.614 -29.527 -8.392 1.00 32.47 439 THR A CA 1
ATOM 3523 C C . THR A 1 439 ? -9.423 -29.380 -9.905 1.00 32.47 439 THR A C 1
ATOM 3525 O O . THR A 1 439 ? -8.793 -30.257 -10.477 1.00 32.47 439 THR A O 1
ATOM 3528 N N . VAL A 1 440 ? -9.804 -28.253 -10.532 1.00 32.06 440 VAL A N 1
ATOM 3529 C CA . VAL A 1 440 ? -9.084 -27.682 -11.701 1.00 32.06 440 VAL A CA 1
ATOM 3530 C C . VAL A 1 440 ? -9.304 -26.158 -11.794 1.00 32.06 440 VAL A C 1
ATOM 3532 O O . VAL A 1 440 ? -10.425 -25.661 -11.742 1.00 32.06 440 VAL A O 1
ATOM 3535 N N . SER A 1 441 ? -8.195 -25.438 -11.941 1.00 31.30 441 SER A N 1
ATOM 3536 C CA . SER A 1 441 ? -7.999 -23.996 -12.139 1.00 31.30 441 SER A CA 1
ATOM 3537 C C . SER A 1 441 ? -8.859 -23.330 -13.233 1.00 31.30 441 SER A C 1
ATOM 3539 O O . SER A 1 441 ? -9.132 -23.958 -14.257 1.00 31.30 441 SER A O 1
ATOM 3541 N N . PRO A 1 442 ? -9.177 -22.021 -13.128 1.00 35.47 442 PRO A N 1
ATOM 3542 C CA . PRO A 1 442 ? -9.714 -21.264 -14.252 1.00 35.47 442 PRO A CA 1
ATOM 3543 C C . PRO A 1 442 ? -8.585 -20.835 -15.202 1.00 35.47 442 PRO A C 1
ATOM 3545 O O . PRO A 1 442 ? -7.673 -20.090 -14.844 1.00 35.47 442 PRO A O 1
ATOM 3548 N N . VAL A 1 443 ? -8.669 -21.326 -16.438 1.00 29.36 443 VAL A N 1
ATOM 3549 C CA . VAL A 1 443 ? -7.871 -20.902 -17.593 1.00 29.36 443 VAL A CA 1
ATOM 3550 C C . VAL A 1 443 ? -8.206 -19.447 -17.930 1.00 29.36 443 VAL A C 1
ATOM 3552 O O . VAL A 1 443 ? -9.333 -19.117 -18.299 1.00 29.36 443 VAL A O 1
ATOM 3555 N N . ILE A 1 444 ? -7.205 -18.573 -17.822 1.00 34.22 444 ILE A N 1
ATOM 3556 C CA . ILE A 1 444 ? -7.242 -17.204 -18.338 1.00 34.22 444 ILE A CA 1
ATOM 3557 C C . ILE A 1 444 ? -7.259 -17.292 -19.866 1.00 34.22 444 ILE A C 1
ATOM 3559 O O . ILE A 1 444 ? -6.298 -17.734 -20.492 1.00 34.22 444 ILE A O 1
ATOM 3563 N N . THR A 1 445 ? -8.371 -16.879 -20.468 1.00 33.12 445 THR A N 1
ATOM 3564 C CA . THR A 1 445 ? -8.488 -16.734 -21.920 1.00 33.12 445 THR A CA 1
ATOM 3565 C C . THR A 1 445 ? -7.881 -15.385 -22.303 1.00 33.12 445 THR A C 1
ATOM 3567 O O . THR A 1 445 ? -8.453 -14.336 -22.013 1.00 33.12 445 THR A O 1
ATOM 3570 N N . ALA A 1 446 ? -6.695 -15.407 -22.909 1.00 37.25 446 ALA A N 1
ATOM 3571 C CA . ALA A 1 446 ? -6.084 -14.241 -23.538 1.00 37.25 446 ALA A CA 1
ATOM 3572 C C . ALA A 1 446 ? -6.843 -13.861 -24.827 1.00 37.25 446 ALA A C 1
ATOM 3574 O O . ALA A 1 446 ? -7.207 -14.762 -25.589 1.00 37.25 446 ALA A O 1
ATOM 3575 N N . PRO A 1 447 ? -7.048 -12.568 -25.135 1.00 37.66 447 PRO A N 1
ATOM 3576 C CA . PRO A 1 447 ? -7.379 -12.140 -26.486 1.00 37.66 447 PRO A CA 1
ATOM 3577 C C . PRO A 1 447 ? -6.098 -11.924 -27.326 1.00 37.66 447 PRO A C 1
ATOM 3579 O O . PRO A 1 447 ? -5.032 -11.648 -26.769 1.00 37.66 447 PRO A O 1
ATOM 3582 N N . PRO A 1 448 ? -6.180 -12.068 -28.662 1.00 38.19 448 PRO A N 1
ATOM 3583 C CA . PRO A 1 448 ? -5.022 -12.112 -29.543 1.00 38.19 448 PRO A CA 1
ATOM 3584 C C . PRO A 1 448 ? -4.518 -10.729 -29.984 1.00 38.19 448 PRO A C 1
ATOM 3586 O O . PRO A 1 448 ? -5.252 -9.748 -30.051 1.00 38.19 448 PRO A O 1
ATOM 3589 N N . SER A 1 449 ? -3.229 -10.737 -30.316 1.00 29.92 449 SER A N 1
ATOM 3590 C CA . SER A 1 449 ? -2.431 -9.895 -31.212 1.00 29.92 449 SER A CA 1
ATOM 3591 C C . SER A 1 449 ? -3.086 -8.713 -31.952 1.00 29.92 449 SER A C 1
ATOM 3593 O O . SER A 1 449 ? -3.985 -8.894 -32.764 1.00 29.92 449 SER A O 1
ATOM 3595 N N . SER A 1 450 ? -2.475 -7.536 -31.742 1.00 34.56 450 SER A N 1
ATOM 3596 C CA . SER A 1 450 ? -2.000 -6.527 -32.718 1.00 34.56 450 SER A CA 1
ATOM 3597 C C . SER A 1 450 ? -2.816 -6.240 -33.994 1.00 34.56 450 SER A C 1
ATOM 3599 O O . SER A 1 450 ? -3.038 -7.137 -34.805 1.00 34.56 450 SER A O 1
ATOM 3601 N N . PRO A 1 451 ? -3.041 -4.949 -34.310 1.00 38.72 451 PRO A N 1
ATOM 3602 C CA . PRO A 1 451 ? -3.028 -4.468 -35.677 1.00 38.72 451 PRO A CA 1
ATOM 3603 C C . PRO A 1 451 ? -1.731 -3.713 -35.994 1.00 38.72 451 PRO A C 1
ATOM 3605 O O . PRO A 1 451 ? -1.098 -3.069 -35.156 1.00 38.72 451 PRO A O 1
ATOM 3608 N N . VAL A 1 452 ? -1.363 -3.854 -37.257 1.00 35.12 452 VAL A N 1
ATOM 3609 C CA . VAL A 1 452 ? -0.154 -3.400 -37.927 1.00 35.12 452 VAL A CA 1
ATOM 3610 C C . VAL A 1 452 ? -0.365 -1.957 -38.407 1.00 35.12 452 VAL A C 1
ATOM 3612 O O . VAL A 1 452 ? -1.395 -1.669 -39.004 1.00 35.12 452 VAL A O 1
ATOM 3615 N N . SER A 1 453 ? 0.640 -1.112 -38.165 1.00 35.59 453 SER A N 1
ATOM 3616 C CA . SER A 1 453 ? 1.031 0.105 -38.902 1.00 35.59 453 SER A CA 1
ATOM 3617 C C . SER A 1 453 ? 0.017 1.231 -39.155 1.00 35.59 453 SER A C 1
ATOM 3619 O O . SER A 1 453 ? -0.832 1.127 -40.030 1.00 35.59 453 SER A O 1
ATOM 3621 N N . ASP A 1 454 ? 0.318 2.398 -38.575 1.00 26.16 454 ASP A N 1
ATOM 3622 C CA . ASP A 1 454 ? 0.293 3.661 -39.321 1.00 26.16 454 ASP A CA 1
ATOM 3623 C C . ASP A 1 454 ? 1.682 4.318 -39.251 1.00 26.16 454 ASP A C 1
ATOM 3625 O O . ASP A 1 454 ? 2.292 4.475 -38.194 1.00 26.16 454 ASP A O 1
ATOM 3629 N N . SER A 1 455 ? 2.227 4.605 -40.429 1.00 41.25 455 SER A N 1
ATOM 3630 C CA . SER A 1 455 ? 3.634 4.877 -40.715 1.00 41.25 455 SER A CA 1
ATOM 3631 C C . SER A 1 455 ? 3.954 6.372 -40.803 1.00 41.25 455 SER A C 1
ATOM 3633 O O . SER A 1 455 ? 4.461 6.830 -41.830 1.00 41.25 455 SER A O 1
ATOM 3635 N N . SER A 1 456 ? 3.662 7.163 -39.769 1.00 41.06 456 SER A N 1
ATOM 3636 C CA . SER A 1 456 ? 3.977 8.599 -39.825 1.00 41.06 456 SER A CA 1
ATOM 3637 C C . SER A 1 456 ? 4.068 9.300 -38.469 1.00 41.06 456 SER A C 1
ATOM 3639 O O . SER A 1 456 ? 3.352 10.269 -38.243 1.00 41.06 456 SER A O 1
ATOM 3641 N N . ASP A 1 457 ? 4.991 8.880 -37.601 1.00 35.03 457 ASP A N 1
ATOM 3642 C CA . ASP A 1 457 ? 5.604 9.824 -36.654 1.00 35.03 457 ASP A CA 1
ATOM 3643 C C . ASP A 1 457 ? 7.013 9.368 -36.231 1.00 35.03 457 ASP A C 1
ATOM 3645 O O . ASP A 1 457 ? 7.249 8.815 -35.163 1.00 35.03 457 ASP A O 1
ATOM 3649 N N . ILE A 1 458 ? 7.998 9.590 -37.110 1.00 42.78 458 ILE A N 1
ATOM 3650 C CA . ILE A 1 458 ? 9.437 9.413 -36.818 1.00 42.78 458 ILE A CA 1
ATOM 3651 C C . ILE A 1 458 ? 9.923 10.639 -36.026 1.00 42.78 458 ILE A C 1
ATOM 3653 O O . ILE A 1 458 ? 10.854 11.346 -36.416 1.00 42.78 458 ILE A O 1
ATOM 3657 N N . ARG A 1 459 ? 9.239 10.972 -34.932 1.00 44.16 459 ARG A N 1
ATOM 3658 C CA . ARG A 1 459 ? 9.621 12.081 -34.060 1.00 44.16 459 ARG A CA 1
ATOM 3659 C C . ARG A 1 459 ? 9.850 11.560 -32.647 1.00 44.16 459 ARG A C 1
ATOM 3661 O O . ARG A 1 459 ? 8.927 11.420 -31.862 1.00 44.16 459 ARG A O 1
ATOM 3668 N N . LYS A 1 460 ? 11.145 11.404 -32.347 1.00 47.94 460 LYS A N 1
ATOM 3669 C CA . LYS A 1 460 ? 11.750 11.410 -31.003 1.00 47.94 460 LYS A CA 1
ATOM 3670 C C . LYS A 1 460 ? 11.520 10.174 -30.122 1.00 47.94 460 LYS A C 1
ATOM 3672 O O . LYS A 1 460 ? 11.482 10.314 -28.907 1.00 47.94 460 LYS A O 1
ATOM 3677 N N . GLU A 1 461 ? 11.483 8.971 -30.687 1.00 43.22 461 GLU A N 1
ATOM 3678 C CA . GLU A 1 461 ? 11.797 7.777 -29.887 1.00 43.22 461 GLU A CA 1
ATOM 3679 C C . GLU A 1 461 ? 13.313 7.509 -29.923 1.00 43.22 461 GLU A C 1
ATOM 3681 O O . GLU A 1 461 ? 13.901 7.511 -31.014 1.00 43.22 461 GLU A O 1
ATOM 3686 N N . PRO A 1 462 ? 13.973 7.300 -28.763 1.00 53.88 462 PRO A N 1
ATOM 3687 C CA . PRO A 1 462 ? 15.334 6.775 -28.710 1.00 53.88 462 PRO A CA 1
ATOM 3688 C C . PRO A 1 462 ? 15.420 5.519 -29.578 1.00 53.88 462 PRO A C 1
ATOM 3690 O O . PRO A 1 462 ? 14.528 4.673 -29.539 1.00 53.88 462 PRO A O 1
ATOM 3693 N N . MET A 1 463 ? 16.466 5.406 -30.395 1.00 61.66 463 MET A N 1
ATOM 3694 C CA . MET A 1 463 ? 16.609 4.298 -31.338 1.00 61.66 463 MET A CA 1
ATOM 3695 C C . MET A 1 463 ? 16.521 2.958 -30.587 1.00 61.66 463 MET A C 1
ATOM 3697 O O . MET A 1 463 ? 17.432 2.607 -29.845 1.00 61.66 463 MET A O 1
ATOM 3701 N N . ASN A 1 464 ? 15.425 2.212 -30.764 1.00 77.81 464 ASN A N 1
ATOM 3702 C CA . ASN A 1 464 ? 15.247 0.912 -30.115 1.00 77.81 464 ASN A CA 1
ATOM 3703 C C . ASN A 1 464 ? 16.433 -0.010 -30.468 1.00 77.81 464 ASN A C 1
ATOM 3705 O O . ASN A 1 464 ? 16.894 -0.007 -31.610 1.00 77.81 464 ASN A O 1
ATOM 3709 N N . ILE A 1 465 ? 16.921 -0.814 -29.519 1.00 84.75 465 ILE A N 1
ATOM 3710 C CA . ILE A 1 465 ? 18.037 -1.763 -29.695 1.00 84.75 465 ILE A CA 1
ATOM 3711 C C . ILE A 1 465 ? 17.882 -2.631 -30.952 1.00 84.75 465 ILE A C 1
ATOM 3713 O O . ILE A 1 465 ? 18.873 -2.916 -31.629 1.00 84.75 465 ILE A O 1
ATOM 3717 N N . TYR A 1 466 ? 16.658 -3.023 -31.316 1.00 85.94 466 TYR A N 1
ATOM 3718 C CA . TYR A 1 466 ? 16.406 -3.755 -32.562 1.00 85.94 466 TYR A CA 1
ATOM 3719 C C . TYR A 1 466 ? 16.713 -2.916 -33.810 1.00 85.94 466 TYR A C 1
ATOM 3721 O O . TYR A 1 466 ? 17.344 -3.409 -34.748 1.00 85.94 466 TYR A O 1
ATOM 3729 N N . ASN A 1 467 ? 16.336 -1.637 -33.798 1.00 85.62 467 ASN A N 1
ATOM 3730 C CA . ASN A 1 467 ? 16.627 -0.695 -34.876 1.00 85.62 467 ASN A CA 1
ATOM 3731 C C . ASN A 1 467 ? 18.127 -0.379 -34.941 1.00 85.62 467 ASN A C 1
ATOM 3733 O O . ASN A 1 467 ? 18.695 -0.416 -36.030 1.00 85.62 467 ASN A O 1
ATOM 3737 N N . LEU A 1 468 ? 18.793 -0.155 -33.799 1.00 87.94 468 LEU A N 1
ATOM 3738 C CA . LEU A 1 468 ? 20.252 0.027 -33.740 1.00 87.94 468 LEU A CA 1
ATOM 3739 C C . LEU A 1 468 ? 20.990 -1.176 -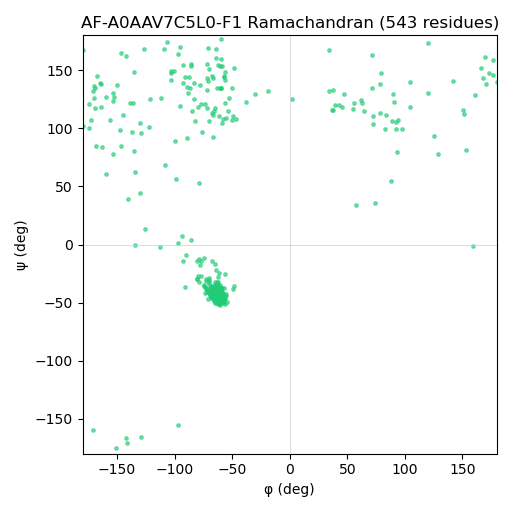34.326 1.00 87.94 468 LEU A C 1
ATOM 3741 O O . LEU A 1 468 ? 21.860 -1.015 -35.178 1.00 87.94 468 LEU A O 1
ATOM 3745 N N . ASN A 1 469 ? 20.598 -2.391 -33.942 1.00 90.62 469 ASN A N 1
ATOM 3746 C CA . ASN A 1 469 ? 21.178 -3.610 -34.497 1.00 90.62 469 ASN A CA 1
ATOM 3747 C C . ASN A 1 469 ? 20.955 -3.731 -36.010 1.00 90.62 469 ASN A C 1
ATOM 3749 O O . ASN A 1 469 ? 21.856 -4.166 -36.728 1.00 90.62 469 ASN A O 1
ATOM 3753 N N . ALA A 1 470 ? 19.775 -3.364 -36.516 1.00 89.62 470 ALA A N 1
ATOM 3754 C CA . ALA A 1 470 ? 19.505 -3.373 -37.951 1.00 89.62 470 ALA A CA 1
ATOM 3755 C C . ALA A 1 470 ? 20.400 -2.372 -38.703 1.00 89.62 470 ALA A C 1
ATOM 3757 O O . ALA A 1 470 ? 20.986 -2.733 -39.725 1.00 89.62 470 ALA A O 1
ATOM 3758 N N . ILE A 1 471 ? 20.563 -1.162 -38.158 1.00 87.62 471 ILE A N 1
ATOM 3759 C CA . ILE A 1 471 ? 21.440 -0.119 -38.705 1.00 87.62 471 ILE A CA 1
ATOM 3760 C C . ILE A 1 471 ? 22.892 -0.591 -38.713 1.00 87.62 471 ILE A C 1
ATOM 3762 O O . ILE A 1 471 ? 23.524 -0.572 -39.762 1.00 87.62 471 ILE A O 1
ATOM 3766 N N . ILE A 1 472 ? 23.408 -1.095 -37.590 1.00 91.19 472 ILE A N 1
ATOM 3767 C CA . ILE A 1 472 ? 24.784 -1.603 -37.482 1.00 91.19 472 ILE A CA 1
ATOM 3768 C C . ILE A 1 472 ? 25.038 -2.721 -38.500 1.00 91.19 472 ILE A C 1
ATOM 3770 O O . ILE A 1 472 ? 26.061 -2.726 -39.184 1.00 91.19 472 ILE A O 1
ATOM 3774 N N . ARG A 1 473 ? 24.092 -3.655 -38.670 1.00 93.44 473 ARG A N 1
ATOM 3775 C CA . ARG A 1 473 ? 24.209 -4.717 -39.685 1.00 93.44 473 ARG A CA 1
ATOM 3776 C C . ARG A 1 473 ? 24.288 -4.154 -41.102 1.00 93.44 473 ARG A C 1
ATOM 3778 O O . ARG A 1 473 ? 25.025 -4.702 -41.920 1.00 93.44 473 ARG A O 1
ATOM 3785 N N . ASP A 1 474 ? 23.538 -3.103 -41.410 1.00 90.81 474 ASP A N 1
ATOM 3786 C CA . ASP A 1 474 ? 23.590 -2.451 -42.719 1.00 90.81 474 ASP A CA 1
ATOM 3787 C C . ASP A 1 474 ? 24.888 -1.652 -42.920 1.00 90.81 474 ASP A C 1
ATOM 3789 O O . ASP A 1 474 ? 25.550 -1.774 -43.955 1.00 90.81 474 ASP A O 1
ATOM 3793 N N . GLN A 1 475 ? 25.334 -0.942 -41.882 1.00 91.50 475 GLN A N 1
ATOM 3794 C CA . GLN A 1 475 ? 26.612 -0.236 -41.855 1.00 91.50 475 GLN A CA 1
ATOM 3795 C C . GLN A 1 475 ? 27.794 -1.171 -42.117 1.00 91.50 475 GLN A C 1
ATOM 3797 O O . GLN A 1 475 ? 28.654 -0.860 -42.944 1.00 91.50 475 GLN A O 1
ATOM 3802 N N . ILE A 1 476 ? 27.801 -2.350 -41.489 1.00 94.38 476 ILE A N 1
ATOM 3803 C CA . ILE A 1 476 ? 28.810 -3.386 -41.730 1.00 94.38 476 ILE A CA 1
ATOM 3804 C C . ILE A 1 476 ? 28.791 -3.834 -43.196 1.00 94.38 476 ILE A C 1
ATOM 3806 O O . ILE A 1 476 ? 29.852 -3.924 -43.810 1.00 94.38 476 ILE A O 1
ATOM 3810 N N . LYS A 1 477 ? 27.616 -4.063 -43.802 1.00 93.56 477 LYS A N 1
ATOM 3811 C CA . LYS A 1 477 ? 27.522 -4.453 -45.224 1.00 93.56 477 LYS A CA 1
ATOM 3812 C C . LYS A 1 477 ? 28.082 -3.379 -46.153 1.00 93.56 477 LYS A C 1
ATOM 3814 O O . LYS A 1 477 ? 28.748 -3.693 -47.140 1.00 93.56 477 LYS A O 1
ATOM 3819 N N . HIS A 1 478 ? 27.799 -2.110 -45.870 1.00 90.38 478 HIS A N 1
ATOM 3820 C CA . HIS A 1 478 ? 28.333 -0.996 -46.648 1.00 90.38 478 HIS A CA 1
ATOM 3821 C C . HIS A 1 478 ? 29.846 -0.858 -46.492 1.00 90.38 478 HIS A C 1
ATOM 3823 O O . HIS A 1 478 ? 30.542 -0.666 -47.492 1.00 90.38 478 HIS A O 1
ATOM 3829 N N . LEU A 1 479 ? 30.356 -1.023 -45.272 1.00 92.25 479 LEU A N 1
ATOM 3830 C CA . LEU A 1 479 ? 31.785 -1.030 -44.991 1.00 92.25 479 LEU A CA 1
ATOM 3831 C C . LEU A 1 479 ? 32.508 -2.177 -45.695 1.00 92.25 479 LEU A C 1
ATOM 3833 O O . LEU A 1 479 ? 33.516 -1.928 -46.350 1.00 92.25 479 LEU A O 1
ATOM 3837 N N . GLN A 1 480 ? 31.962 -3.393 -45.654 1.00 94.38 480 GLN A N 1
ATOM 3838 C CA . GLN A 1 480 ? 32.504 -4.547 -46.378 1.00 94.38 480 GLN A CA 1
ATOM 3839 C C . GLN A 1 480 ? 32.658 -4.248 -47.873 1.00 94.38 480 GLN A C 1
ATOM 3841 O O . GLN A 1 480 ? 33.751 -4.377 -48.416 1.00 94.38 480 GLN A O 1
ATOM 3846 N N . LYS A 1 481 ? 31.607 -3.724 -48.519 1.00 91.94 481 LYS A N 1
ATOM 3847 C CA . LYS A 1 481 ? 31.662 -3.342 -49.941 1.00 91.94 481 LYS A CA 1
ATOM 3848 C C . LYS A 1 481 ? 32.724 -2.276 -50.229 1.00 91.94 481 LYS A C 1
ATOM 3850 O O . LYS A 1 481 ? 33.382 -2.340 -51.265 1.00 91.94 481 LYS A O 1
ATOM 3855 N N . ALA A 1 482 ? 32.881 -1.290 -49.343 1.00 91.44 482 ALA A N 1
ATOM 3856 C CA . ALA A 1 482 ? 33.885 -0.237 -49.504 1.00 91.44 482 ALA A CA 1
ATOM 3857 C C . ALA A 1 482 ? 35.309 -0.796 -49.393 1.00 91.44 482 ALA A C 1
ATOM 3859 O O . ALA A 1 482 ? 36.181 -0.448 -50.187 1.00 91.44 482 ALA A O 1
ATOM 3860 N N . VAL A 1 483 ? 35.532 -1.698 -48.436 1.00 93.50 483 VAL A N 1
ATOM 3861 C CA . VAL A 1 483 ? 36.815 -2.379 -48.239 1.00 93.50 483 VAL A CA 1
ATOM 3862 C C . VAL A 1 483 ? 37.139 -3.292 -49.425 1.00 93.50 483 VAL A C 1
ATOM 3864 O O . VAL A 1 483 ? 38.250 -3.225 -49.950 1.00 93.50 483 VAL A O 1
ATOM 3867 N N . ASP A 1 484 ? 36.178 -4.071 -49.925 1.00 94.06 484 ASP A N 1
ATOM 3868 C CA . ASP A 1 484 ? 36.365 -4.924 -51.108 1.00 94.06 484 ASP A CA 1
ATOM 3869 C C . ASP A 1 484 ? 36.746 -4.101 -52.344 1.00 94.06 484 ASP A C 1
ATOM 3871 O O . ASP A 1 484 ? 37.660 -4.447 -53.100 1.00 94.06 484 ASP A O 1
ATOM 3875 N N . ARG A 1 485 ? 36.088 -2.953 -52.521 1.00 89.69 485 ARG A N 1
ATOM 3876 C CA . ARG A 1 485 ? 36.394 -2.009 -53.595 1.00 89.69 485 ARG A CA 1
ATOM 3877 C C . ARG A 1 485 ? 37.768 -1.364 -53.421 1.00 89.69 485 ARG A C 1
ATOM 3879 O O . ARG A 1 485 ? 38.524 -1.281 -54.388 1.00 89.69 485 ARG A O 1
ATOM 3886 N N . SER A 1 486 ? 38.140 -1.003 -52.192 1.00 92.00 486 SER A N 1
ATOM 3887 C CA . SER A 1 486 ? 39.490 -0.545 -51.840 1.00 92.00 486 SER A CA 1
ATOM 3888 C C . SER A 1 486 ? 40.556 -1.567 -52.237 1.00 92.00 486 SER A C 1
ATOM 3890 O O . SER A 1 486 ? 41.589 -1.208 -52.808 1.00 92.00 486 SER A O 1
ATOM 3892 N N . LEU A 1 487 ? 40.302 -2.849 -51.965 1.00 92.81 487 LEU A N 1
ATOM 3893 C CA . LEU A 1 487 ? 41.200 -3.945 -52.309 1.00 92.81 487 LEU A CA 1
ATOM 3894 C C . LEU A 1 487 ? 41.306 -4.118 -53.829 1.00 92.81 487 LEU A C 1
ATOM 3896 O O . LEU A 1 487 ? 42.407 -4.293 -54.357 1.00 92.81 487 LEU A O 1
ATOM 3900 N N . GLN A 1 488 ? 40.186 -4.020 -54.548 1.00 92.06 488 GLN A N 1
ATOM 3901 C CA . GLN A 1 488 ? 40.171 -4.074 -56.008 1.00 92.06 488 GLN A CA 1
ATOM 3902 C C . GLN A 1 488 ? 40.957 -2.913 -56.632 1.00 92.06 488 GLN A C 1
ATOM 3904 O O . GLN A 1 488 ? 41.791 -3.148 -57.509 1.00 92.06 488 GLN A O 1
ATOM 3909 N N . LEU A 1 489 ? 40.761 -1.681 -56.152 1.00 89.38 489 LEU A N 1
ATOM 3910 C CA . LEU A 1 489 ? 41.522 -0.506 -56.590 1.00 89.38 489 LEU A CA 1
ATOM 3911 C C . LEU A 1 489 ? 43.013 -0.648 -56.276 1.00 89.38 489 LEU A C 1
ATOM 3913 O O . LEU A 1 489 ? 43.852 -0.279 -57.094 1.00 89.38 489 LEU A O 1
ATOM 3917 N N . SER A 1 490 ? 43.363 -1.215 -55.120 1.00 90.25 490 SER A N 1
ATOM 3918 C CA . SER A 1 490 ? 44.754 -1.509 -54.768 1.00 90.25 490 SER A CA 1
ATOM 3919 C C . SER A 1 490 ? 45.398 -2.482 -55.765 1.00 90.25 490 SER A C 1
ATOM 3921 O O . SER A 1 490 ? 46.474 -2.196 -56.294 1.00 90.25 490 SER A O 1
ATOM 3923 N N . ARG A 1 491 ? 44.703 -3.574 -56.120 1.00 91.25 491 ARG A N 1
ATOM 3924 C CA . ARG A 1 491 ? 45.158 -4.534 -57.144 1.00 91.25 491 ARG A CA 1
ATOM 3925 C C . ARG A 1 491 ? 45.299 -3.888 -58.522 1.00 91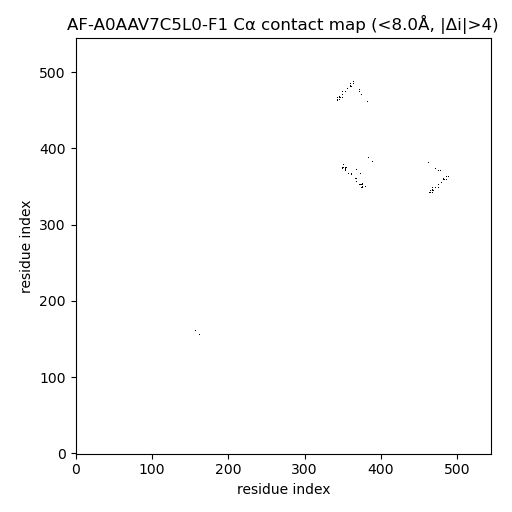.25 491 ARG A C 1
ATOM 3927 O O . ARG A 1 491 ? 46.300 -4.113 -59.193 1.00 91.25 491 ARG A O 1
ATOM 3934 N N . GLN A 1 492 ? 44.346 -3.046 -58.925 1.00 89.06 492 GLN A N 1
ATOM 3935 C CA . GLN A 1 492 ? 44.431 -2.298 -60.185 1.00 89.06 492 GLN A CA 1
ATOM 3936 C C . GLN A 1 492 ? 45.616 -1.328 -60.197 1.00 89.06 492 GLN A C 1
ATOM 3938 O O . GLN A 1 492 ? 46.336 -1.261 -61.187 1.00 89.06 492 GLN A O 1
ATOM 3943 N N . ARG A 1 493 ? 45.866 -0.607 -59.096 1.00 87.00 493 ARG A N 1
ATOM 3944 C CA . ARG A 1 493 ? 47.035 0.276 -58.959 1.00 87.00 493 ARG A CA 1
ATOM 3945 C C . ARG A 1 493 ? 48.347 -0.510 -58.996 1.00 87.00 493 ARG A C 1
ATOM 3947 O O . ARG A 1 493 ? 49.321 -0.002 -59.539 1.00 87.00 493 ARG A O 1
ATOM 3954 N N . ALA A 1 494 ? 48.397 -1.714 -58.426 1.00 86.56 494 ALA A N 1
ATOM 3955 C CA . ALA A 1 494 ? 49.563 -2.593 -58.524 1.00 86.56 494 ALA A CA 1
ATOM 3956 C C . ALA A 1 494 ? 49.801 -3.049 -59.975 1.00 86.56 494 ALA A C 1
ATOM 3958 O O . ALA A 1 494 ? 50.883 -2.820 -60.503 1.00 86.56 494 ALA A O 1
ATOM 3959 N N . ALA A 1 495 ? 48.767 -3.555 -60.657 1.00 85.31 495 ALA A N 1
ATOM 3960 C CA . ALA A 1 495 ? 48.853 -3.961 -62.062 1.00 85.31 495 ALA A CA 1
ATOM 3961 C C . ALA A 1 495 ? 49.216 -2.791 -63.000 1.00 85.31 495 ALA A C 1
ATOM 3963 O O . ALA A 1 495 ? 50.037 -2.936 -63.899 1.00 85.31 495 ALA A O 1
ATOM 3964 N N . ALA A 1 496 ? 48.660 -1.596 -62.770 1.00 79.88 496 ALA A N 1
ATOM 3965 C CA . ALA A 1 496 ? 49.009 -0.400 -63.535 1.00 79.88 496 ALA A CA 1
ATOM 3966 C C . ALA A 1 496 ? 50.482 -0.004 -63.343 1.00 79.88 496 ALA A C 1
ATOM 3968 O O . ALA A 1 496 ? 51.139 0.370 -64.310 1.00 79.88 496 ALA A O 1
ATOM 3969 N N . ARG A 1 497 ? 51.026 -0.124 -62.121 1.00 80.56 497 ARG A N 1
ATOM 3970 C CA . ARG A 1 497 ? 52.456 0.113 -61.860 1.00 80.56 497 ARG A CA 1
ATOM 3971 C C . ARG A 1 497 ? 53.360 -0.899 -62.564 1.00 80.56 497 ARG A C 1
ATOM 3973 O O . ARG A 1 497 ? 54.451 -0.515 -62.962 1.00 80.56 497 ARG A O 1
ATOM 3980 N N . GLU A 1 498 ? 52.920 -2.141 -62.752 1.00 78.19 498 GLU A N 1
ATOM 3981 C CA . GLU A 1 498 ? 53.665 -3.148 -63.526 1.00 78.19 498 GLU A CA 1
ATOM 3982 C C . GLU A 1 498 ? 53.638 -2.874 -65.040 1.00 78.19 498 GLU A C 1
ATOM 3984 O O . GLU A 1 498 ? 54.619 -3.141 -65.732 1.00 78.19 498 GLU A O 1
ATOM 3989 N N . LEU A 1 499 ? 52.553 -2.285 -65.554 1.00 75.06 499 LEU A N 1
ATOM 3990 C CA . LEU A 1 499 ? 52.416 -1.929 -66.973 1.00 75.06 499 LEU A CA 1
ATOM 3991 C C . LEU A 1 499 ? 53.200 -0.665 -67.371 1.00 75.06 499 LEU A C 1
ATOM 3993 O O . LEU A 1 499 ? 53.601 -0.541 -68.528 1.00 75.06 499 LEU A O 1
ATOM 3997 N N . VAL A 1 500 ? 53.451 0.267 -66.443 1.00 75.12 500 VAL A N 1
ATOM 3998 C CA . VAL A 1 500 ? 54.181 1.523 -66.723 1.00 75.12 500 VAL A CA 1
ATOM 3999 C C . VAL A 1 500 ? 55.594 1.275 -67.291 1.00 75.12 500 VAL A C 1
ATOM 4001 O O . VAL A 1 500 ? 55.882 1.805 -68.364 1.00 75.12 500 VAL A O 1
ATOM 4004 N N . PRO A 1 501 ? 56.448 0.415 -66.694 1.00 75.62 501 PRO A N 1
ATOM 4005 C CA . PRO A 1 501 ? 57.760 0.092 -67.258 1.00 75.62 501 PRO A CA 1
ATOM 4006 C C . PRO A 1 501 ? 57.714 -0.577 -68.635 1.00 75.62 501 PRO A C 1
ATOM 4008 O O . PRO A 1 501 ? 58.674 -0.460 -69.393 1.00 75.62 501 PRO A O 1
ATOM 4011 N N . MET A 1 502 ? 56.640 -1.306 -68.963 1.00 74.06 502 MET A N 1
ATOM 4012 C CA . MET A 1 502 ? 56.478 -1.904 -70.294 1.00 74.06 502 MET A CA 1
ATOM 4013 C C . MET A 1 502 ? 56.191 -0.825 -71.340 1.00 74.06 502 MET A C 1
ATOM 4015 O O . MET A 1 502 ? 56.866 -0.770 -72.362 1.00 74.06 502 MET A O 1
ATOM 4019 N N . ILE A 1 503 ? 55.266 0.090 -71.041 1.00 75.06 503 ILE A N 1
ATOM 4020 C CA . ILE A 1 503 ? 54.921 1.207 -71.930 1.00 75.06 503 ILE A CA 1
ATOM 4021 C C . ILE A 1 503 ? 56.120 2.142 -72.137 1.00 75.06 503 ILE A C 1
ATOM 4023 O O . ILE A 1 503 ? 56.331 2.630 -73.247 1.00 75.06 503 ILE A O 1
ATOM 4027 N N . ASP A 1 504 ? 56.907 2.403 -71.092 1.00 79.38 504 ASP A N 1
ATOM 4028 C CA . ASP A 1 504 ? 58.095 3.252 -71.207 1.00 79.38 504 ASP A CA 1
ATOM 4029 C C . ASP A 1 504 ? 59.190 2.593 -72.059 1.00 79.38 504 ASP A C 1
ATOM 4031 O O . ASP A 1 504 ? 59.773 3.268 -72.908 1.00 79.38 504 ASP A O 1
ATOM 4035 N N . LYS A 1 505 ? 59.394 1.273 -71.938 1.00 81.00 505 LYS A N 1
ATOM 4036 C CA . LYS A 1 505 ? 60.292 0.516 -72.831 1.00 81.00 505 LYS A CA 1
ATOM 4037 C C . LYS A 1 505 ? 59.827 0.544 -74.286 1.00 81.00 505 LYS A C 1
ATOM 4039 O O . LYS A 1 505 ? 60.647 0.756 -75.175 1.00 81.00 505 LYS A O 1
ATOM 4044 N N . ASP A 1 506 ? 58.530 0.377 -74.537 1.00 85.44 506 ASP A N 1
ATOM 4045 C CA . ASP A 1 506 ? 57.977 0.426 -75.895 1.00 85.44 506 ASP A CA 1
ATOM 4046 C C . ASP A 1 506 ? 58.121 1.826 -76.512 1.00 85.44 506 ASP A C 1
ATOM 4048 O O . ASP A 1 506 ? 58.479 1.968 -77.683 1.00 85.44 506 ASP A O 1
ATOM 4052 N N . LYS A 1 507 ? 57.905 2.886 -75.720 1.00 85.31 507 LYS A N 1
ATOM 4053 C CA . LYS A 1 507 ? 58.157 4.271 -76.147 1.00 85.31 507 LYS A CA 1
ATOM 4054 C C . LYS A 1 507 ? 59.629 4.516 -76.461 1.00 85.31 507 LYS A C 1
ATOM 4056 O O . LYS A 1 507 ? 59.925 5.194 -77.443 1.00 85.31 507 LYS A O 1
ATOM 4061 N N . GLU A 1 508 ? 60.536 3.990 -75.642 1.00 86.56 508 GLU A N 1
ATOM 4062 C CA . GLU A 1 508 ? 61.977 4.125 -75.851 1.00 86.56 508 GLU A CA 1
ATOM 4063 C C . GLU A 1 508 ? 62.426 3.388 -77.123 1.00 86.56 508 GLU A C 1
ATOM 4065 O O . GLU A 1 508 ? 63.128 3.973 -77.949 1.00 86.56 508 GLU A O 1
ATOM 4070 N N . ALA A 1 509 ? 61.917 2.175 -77.362 1.00 86.94 509 ALA A N 1
ATOM 4071 C CA . ALA A 1 509 ? 62.165 1.414 -78.588 1.00 86.94 509 ALA A CA 1
ATOM 4072 C C . ALA A 1 509 ? 61.639 2.132 -79.847 1.00 86.94 509 ALA A C 1
ATOM 4074 O O . ALA A 1 509 ? 62.360 2.266 -80.839 1.00 86.94 509 ALA A O 1
ATOM 4075 N N . LEU A 1 510 ? 60.411 2.664 -79.801 1.00 89.31 510 LEU A N 1
ATOM 4076 C CA . LEU A 1 510 ? 59.845 3.463 -80.895 1.00 89.31 510 LEU A CA 1
ATOM 4077 C C . LEU A 1 510 ? 60.652 4.743 -81.144 1.00 89.31 510 LEU A C 1
ATOM 4079 O O . LEU A 1 510 ? 60.871 5.135 -82.292 1.00 89.31 510 LEU A O 1
ATOM 4083 N N . MET A 1 511 ? 61.116 5.407 -80.085 1.00 91.25 511 MET A N 1
ATOM 4084 C CA . MET A 1 511 ? 61.968 6.589 -80.204 1.00 91.25 511 MET A CA 1
ATOM 4085 C C . MET A 1 511 ? 63.314 6.246 -80.859 1.00 91.25 511 MET A C 1
ATOM 4087 O O . MET A 1 511 ? 63.782 7.000 -81.718 1.00 91.25 511 MET A O 1
ATOM 4091 N N . GLU A 1 512 ? 63.911 5.102 -80.517 1.00 90.75 512 GLU A N 1
ATOM 4092 C CA . GLU A 1 512 ? 65.139 4.608 -81.147 1.00 90.75 512 GLU A CA 1
ATOM 4093 C C . GLU A 1 512 ? 64.933 4.332 -82.646 1.00 90.75 512 GLU A C 1
ATOM 4095 O O . GLU A 1 512 ? 65.758 4.724 -83.477 1.00 90.75 512 GLU A O 1
ATOM 4100 N N . GLU A 1 513 ? 63.806 3.726 -83.023 1.00 91.75 513 GLU A N 1
ATOM 4101 C CA . GLU A 1 513 ? 63.452 3.487 -84.424 1.00 91.75 513 GLU A CA 1
ATOM 4102 C C . GLU A 1 513 ? 63.241 4.797 -85.199 1.00 91.75 513 GLU A C 1
ATOM 4104 O O . GLU A 1 513 ? 63.768 4.963 -86.302 1.00 91.75 513 GLU A O 1
ATOM 4109 N N . ILE A 1 514 ? 62.568 5.785 -84.598 1.00 91.94 514 ILE A N 1
ATOM 4110 C CA . ILE A 1 514 ? 62.421 7.127 -85.179 1.00 91.94 514 ILE A CA 1
ATOM 4111 C C . ILE A 1 514 ? 63.791 7.770 -85.425 1.00 91.94 514 ILE A C 1
ATOM 4113 O O . ILE A 1 514 ? 63.999 8.384 -86.475 1.00 91.94 514 ILE A O 1
ATOM 4117 N N . LEU A 1 515 ? 64.736 7.649 -84.489 1.00 92.25 515 LEU A N 1
ATOM 4118 C CA . LEU A 1 515 ? 66.088 8.187 -84.657 1.00 92.25 515 LEU A CA 1
ATOM 4119 C C . LEU A 1 515 ? 66.857 7.462 -85.768 1.00 92.25 515 LEU A C 1
ATOM 4121 O O . LEU A 1 515 ? 67.483 8.126 -86.600 1.00 92.25 515 LEU A O 1
ATOM 4125 N N . LYS A 1 516 ? 66.751 6.129 -85.850 1.00 93.88 516 LYS A N 1
ATOM 4126 C CA . LYS A 1 516 ? 67.326 5.332 -86.949 1.00 93.88 516 LYS A CA 1
ATOM 4127 C C . LYS A 1 516 ? 66.770 5.768 -88.304 1.00 93.88 516 LYS A C 1
ATOM 4129 O O . LYS A 1 516 ? 67.542 6.029 -89.227 1.00 93.88 516 LYS A O 1
ATOM 4134 N N . LEU A 1 517 ? 65.451 5.926 -88.418 1.00 94.56 517 LEU A N 1
ATOM 4135 C CA . LEU A 1 517 ? 64.795 6.382 -89.645 1.00 94.56 517 LEU A CA 1
ATOM 4136 C C . LEU A 1 517 ? 65.177 7.821 -90.008 1.00 94.56 517 LEU A C 1
ATOM 4138 O O . LEU A 1 517 ? 65.435 8.104 -91.177 1.00 94.56 517 LEU A O 1
ATOM 4142 N N . LYS A 1 518 ? 65.274 8.732 -89.030 1.00 93.38 518 LYS A N 1
ATOM 4143 C CA . LYS A 1 518 ? 65.760 10.105 -89.254 1.00 93.38 518 LYS A CA 1
ATOM 4144 C C . LYS A 1 518 ? 67.202 10.122 -89.762 1.00 93.38 518 LYS A C 1
ATOM 4146 O O . LYS A 1 518 ? 67.490 10.866 -90.699 1.00 93.38 518 LYS A O 1
ATOM 4151 N N . SER A 1 519 ? 68.079 9.295 -89.188 1.00 93.75 519 SER A N 1
ATOM 4152 C CA . SER A 1 519 ? 69.467 9.139 -89.638 1.00 93.75 519 SER A CA 1
ATOM 4153 C C . SER A 1 519 ? 69.526 8.622 -91.077 1.00 93.75 519 SER A C 1
ATOM 4155 O O . SER A 1 519 ? 70.107 9.274 -91.943 1.00 93.75 519 SER A O 1
ATOM 4157 N N . LEU A 1 520 ? 68.808 7.533 -91.378 1.00 94.56 520 LEU A N 1
ATOM 4158 C CA . LEU A 1 520 ? 68.740 6.962 -92.725 1.00 94.56 520 LEU A CA 1
ATOM 4159 C C . LEU A 1 520 ? 68.176 7.960 -93.745 1.00 94.56 520 LEU A C 1
ATOM 4161 O O . LEU A 1 520 ? 68.702 8.082 -94.852 1.00 94.56 520 LEU A O 1
ATOM 4165 N N . LEU A 1 521 ? 67.131 8.705 -93.377 1.00 94.44 521 LEU A N 1
ATOM 4166 C CA . LEU A 1 521 ? 66.565 9.762 -94.210 1.00 94.44 521 LEU A CA 1
ATOM 4167 C C . LEU A 1 521 ? 67.581 10.882 -94.459 1.00 94.44 521 LEU A C 1
ATOM 4169 O O . LEU A 1 521 ? 67.654 11.383 -95.579 1.00 94.44 521 LEU A O 1
ATOM 4173 N N . SER A 1 522 ? 68.374 11.260 -93.453 1.00 93.44 522 SER A N 1
ATOM 4174 C CA . SER A 1 522 ? 69.463 12.228 -93.607 1.00 93.44 522 SER A CA 1
ATOM 4175 C C . SER A 1 522 ? 70.516 11.720 -94.593 1.00 93.44 522 SER A C 1
ATOM 4177 O O . SER A 1 522 ? 70.820 12.417 -95.558 1.00 93.44 522 SER A O 1
ATOM 4179 N N . THR A 1 523 ? 70.979 10.474 -94.442 1.00 93.38 523 THR A N 1
ATOM 4180 C CA . THR A 1 523 ? 71.926 9.847 -95.378 1.00 93.38 523 THR A CA 1
ATOM 4181 C C . THR A 1 523 ? 71.353 9.780 -96.793 1.00 93.38 523 THR A C 1
ATOM 4183 O O . THR A 1 523 ? 72.048 10.068 -97.763 1.00 93.38 523 THR A O 1
ATOM 4186 N N . LYS A 1 524 ? 70.065 9.447 -96.948 1.00 95.38 524 LYS A N 1
ATOM 4187 C CA . LYS A 1 524 ? 69.397 9.431 -98.259 1.00 95.38 524 LYS A CA 1
ATOM 4188 C C . LYS A 1 524 ? 69.277 10.830 -98.862 1.00 95.38 524 LYS A C 1
ATOM 4190 O O . LYS A 1 524 ? 69.511 10.988 -100.057 1.00 95.38 524 LYS A O 1
ATOM 4195 N N . ARG A 1 525 ? 68.952 11.852 -98.063 1.00 95.38 525 ARG A N 1
ATOM 4196 C CA . ARG A 1 525 ? 68.926 13.258 -98.504 1.00 95.38 525 ARG A CA 1
ATOM 4197 C C . ARG A 1 525 ? 70.306 13.727 -98.959 1.00 95.38 525 ARG A C 1
ATOM 4199 O O . ARG A 1 525 ? 70.396 14.384 -99.993 1.00 95.38 525 ARG A O 1
ATOM 4206 N N . GLU A 1 526 ? 71.355 13.352 -98.235 1.00 93.38 526 GLU A N 1
ATOM 4207 C CA . GLU A 1 526 ? 72.743 13.649 -98.588 1.00 93.38 526 GLU A CA 1
ATOM 4208 C C . GLU A 1 526 ? 73.159 12.939 -99.882 1.00 93.38 526 GLU A C 1
ATOM 4210 O O . GLU A 1 526 ? 73.603 13.600 -100.814 1.00 93.38 526 GLU A O 1
ATOM 4215 N N . GLN A 1 527 ? 72.887 11.635 -100.016 1.00 93.12 527 GLN A N 1
ATOM 4216 C CA . GLN A 1 527 ? 73.114 10.886 -101.262 1.00 93.12 527 GLN A CA 1
ATOM 4217 C C . GLN A 1 527 ? 72.404 11.535 -102.461 1.00 93.12 527 GLN A C 1
ATOM 4219 O O . GLN A 1 527 ? 72.994 11.667 -103.533 1.00 93.12 527 GLN A O 1
ATOM 4224 N N . ILE A 1 528 ? 71.152 11.982 -102.292 1.00 92.69 528 ILE A N 1
ATOM 4225 C CA . ILE A 1 528 ? 70.412 12.721 -103.327 1.00 92.69 528 ILE A CA 1
ATOM 4226 C C . ILE A 1 528 ? 71.095 14.057 -103.642 1.00 92.69 528 ILE A C 1
ATOM 4228 O O . ILE A 1 528 ? 71.179 14.426 -104.812 1.00 92.69 528 ILE A O 1
ATOM 4232 N N . ALA A 1 529 ? 71.577 14.795 -102.639 1.00 91.69 529 ALA A N 1
ATOM 4233 C CA . ALA A 1 529 ? 72.304 16.045 -102.849 1.00 91.69 529 ALA A CA 1
ATOM 4234 C C . ALA A 1 529 ? 73.607 15.813 -103.632 1.00 91.69 529 ALA A C 1
ATOM 4236 O O . ALA A 1 529 ? 73.858 16.525 -104.606 1.00 91.69 529 ALA A O 1
ATOM 4237 N N . THR A 1 530 ? 74.375 14.775 -103.289 1.00 91.25 530 THR A N 1
ATOM 4238 C CA . THR A 1 530 ? 75.584 14.366 -104.015 1.00 91.25 530 THR A CA 1
ATOM 4239 C C . THR A 1 530 ? 75.260 13.964 -105.450 1.00 91.25 530 THR A C 1
ATOM 4241 O O . THR A 1 530 ? 75.890 14.465 -106.376 1.00 91.25 530 THR A O 1
ATOM 4244 N N . LEU A 1 531 ? 74.233 13.135 -105.672 1.00 91.81 531 LEU A N 1
ATOM 4245 C CA . LEU A 1 531 ? 73.784 12.768 -107.020 1.00 91.81 531 LEU A CA 1
ATOM 4246 C C . LEU A 1 531 ? 73.338 13.992 -107.824 1.00 91.81 531 LEU A C 1
ATOM 4248 O O . LEU A 1 531 ? 73.708 14.124 -108.986 1.00 91.81 531 LEU A O 1
ATOM 4252 N N . ARG A 1 532 ? 72.591 14.925 -107.220 1.00 90.88 532 ARG A N 1
ATOM 4253 C CA . ARG A 1 532 ? 72.216 16.195 -107.864 1.00 90.88 532 ARG A CA 1
ATOM 4254 C C . ARG A 1 532 ? 73.444 17.030 -108.224 1.00 90.88 532 ARG A C 1
ATOM 4256 O O . ARG A 1 532 ? 73.454 17.619 -109.300 1.00 90.88 532 ARG A O 1
ATOM 4263 N N . ALA A 1 533 ? 74.466 17.075 -107.370 1.00 86.94 533 ALA A N 1
ATOM 4264 C CA . ALA A 1 533 ? 75.717 17.778 -107.647 1.00 86.94 533 ALA A CA 1
ATOM 4265 C C . ALA A 1 533 ? 76.498 17.122 -108.797 1.00 86.94 533 ALA A C 1
ATOM 4267 O O . ALA A 1 533 ? 76.901 17.821 -109.724 1.00 86.94 533 ALA A O 1
ATOM 4268 N N . VAL A 1 534 ? 76.630 15.790 -108.794 1.00 89.25 534 VAL A N 1
ATOM 4269 C CA . VAL A 1 534 ? 77.270 15.020 -109.876 1.00 89.25 534 VAL A CA 1
ATOM 4270 C C . VAL A 1 534 ? 76.511 15.185 -111.192 1.00 89.25 534 VAL A C 1
ATOM 4272 O O . VAL A 1 534 ? 77.121 15.459 -112.220 1.00 89.25 534 VAL A O 1
ATOM 4275 N N . LEU A 1 535 ? 75.179 15.092 -111.182 1.00 87.31 535 LEU A N 1
ATOM 4276 C CA . LEU A 1 535 ? 74.353 15.327 -112.370 1.00 87.31 535 LEU A CA 1
ATOM 4277 C C . LEU A 1 535 ? 74.463 16.773 -112.868 1.00 87.31 535 LEU A C 1
ATOM 4279 O O . LEU A 1 535 ? 74.499 16.999 -114.075 1.00 87.31 535 LEU A O 1
ATOM 4283 N N . LYS A 1 536 ? 74.551 17.758 -111.965 1.00 84.75 536 LYS A N 1
ATOM 4284 C CA . LYS A 1 536 ? 74.772 19.167 -112.322 1.00 84.75 536 LYS A CA 1
ATOM 4285 C C . LYS A 1 536 ? 76.154 19.380 -112.946 1.00 84.75 536 LYS A C 1
ATOM 4287 O O . LYS A 1 536 ? 76.245 20.097 -113.937 1.00 84.75 536 LYS A O 1
ATOM 4292 N N . ALA A 1 537 ? 77.190 18.729 -112.418 1.00 79.69 537 ALA A N 1
ATOM 4293 C CA . ALA A 1 537 ? 78.529 18.732 -113.000 1.00 79.69 537 ALA A CA 1
ATOM 4294 C C . ALA A 1 537 ? 78.543 18.049 -114.380 1.00 79.69 537 ALA A C 1
ATOM 4296 O O . ALA A 1 537 ? 79.025 18.631 -115.344 1.00 79.69 537 ALA A O 1
ATOM 4297 N N . ASN A 1 538 ? 77.909 16.882 -114.530 1.00 76.81 538 ASN A N 1
ATOM 4298 C CA . ASN A 1 538 ? 77.778 16.206 -115.828 1.00 76.81 538 ASN A CA 1
ATOM 4299 C C . ASN A 1 538 ? 76.986 17.035 -116.849 1.00 76.81 538 ASN A C 1
ATOM 4301 O O . ASN A 1 538 ? 77.347 17.068 -118.021 1.00 76.81 538 ASN A O 1
ATOM 4305 N N . LYS A 1 539 ? 75.952 17.768 -116.419 1.00 79.94 539 LYS A N 1
ATOM 4306 C CA . LYS A 1 539 ? 75.232 18.717 -117.281 1.00 79.94 539 LYS A CA 1
ATOM 4307 C C . LYS A 1 539 ? 76.132 19.862 -117.766 1.00 79.94 539 LYS A C 1
ATOM 4309 O O . LYS A 1 539 ? 75.959 20.313 -118.891 1.00 79.94 539 LYS A O 1
ATOM 4314 N N . GLN A 1 540 ? 77.081 20.322 -116.946 1.00 68.50 540 GLN A N 1
ATOM 4315 C CA . GLN A 1 540 ? 78.070 21.334 -117.346 1.00 68.50 540 GLN A CA 1
ATOM 4316 C C . GLN A 1 540 ? 79.127 20.776 -118.314 1.00 68.50 540 GLN A C 1
ATOM 4318 O O . GLN A 1 540 ? 79.608 21.521 -119.157 1.00 68.50 540 GLN A O 1
ATOM 4323 N N . VAL A 1 541 ? 79.449 19.479 -118.240 1.00 67.12 541 VAL A N 1
ATOM 4324 C CA . VAL A 1 541 ? 80.408 18.810 -119.144 1.00 67.12 541 VAL A CA 1
ATOM 4325 C C . VAL A 1 541 ? 79.781 18.431 -120.500 1.00 67.12 541 VAL A C 1
ATOM 4327 O O . VAL A 1 541 ? 80.476 18.420 -121.509 1.00 67.12 541 VAL A O 1
ATOM 4330 N N . ILE A 1 542 ? 78.470 18.155 -120.553 1.00 59.81 542 ILE A N 1
ATOM 4331 C CA . ILE A 1 542 ? 77.739 17.714 -121.766 1.00 59.81 542 ILE A CA 1
ATOM 4332 C C . ILE A 1 542 ? 77.100 18.890 -122.540 1.00 59.81 542 ILE A C 1
ATOM 4334 O O . ILE A 1 542 ? 76.391 18.681 -123.519 1.00 59.81 542 ILE A O 1
ATOM 4338 N N . SER A 1 543 ? 77.373 20.140 -122.164 1.00 47.47 543 SER A N 1
ATOM 4339 C CA . SER A 1 543 ? 77.016 21.309 -122.980 1.00 47.47 543 SER A CA 1
ATOM 4340 C C . SER A 1 543 ? 78.250 21.784 -123.765 1.00 47.47 543 SER A C 1
ATOM 4342 O O . SER A 1 543 ? 79.010 22.593 -123.234 1.00 47.47 543 SER A O 1
ATOM 4344 N N . PRO A 1 544 ? 78.512 21.277 -124.988 1.00 52.56 544 PRO A N 1
ATOM 4345 C CA . PRO A 1 544 ? 79.502 21.857 -125.878 1.00 52.56 544 PRO A CA 1
ATOM 4346 C C . PRO A 1 544 ? 78.868 22.959 -126.738 1.00 52.56 544 PRO A C 1
ATOM 4348 O O . PRO A 1 544 ? 77.744 22.804 -127.217 1.00 52.56 544 PRO A O 1
ATOM 4351 N N . MET A 1 545 ? 79.683 23.986 -126.990 1.00 49.31 545 MET A N 1
ATOM 4352 C CA . MET A 1 545 ? 79.483 25.144 -127.877 1.00 49.31 545 MET A CA 1
ATOM 4353 C C . MET A 1 545 ? 78.676 26.311 -127.318 1.00 49.31 545 MET A C 1
ATOM 4355 O O . MET A 1 545 ? 77.443 26.199 -127.155 1.00 49.31 545 MET A O 1
#

Secondary structure (DSSP, 8-state):
--------------------S-------HHHHHHHHHHHHHHHHHHHHHHHHHHHHHHHHHHHHHHHHHHHHHHHHHHHHHHHHHHHHHHHHHHHHHHHHTTTS------------------------------------------------------HHHHHHHHHHHHHHHHHHHHHHHHHHHHHHHHHHHHHHHHHHHHHHHHHHHHHHHHHHHHHHHHHHHHHHTTGGG--------------TTHHHHHHHHHHHHHHHHHHHHHHHHHHHHHHHHHHHHHHHHHHHHHHHHHHHHHHHHHHHHHHHHHHHHHHHHHHHHHHHHHHHHHHHHHHHHHHHHHHHHHHHHHHHHHHHHHHTTPPPPHHHHHHHHHHHHHHHTTS-PPP------PPP----------------------------------------PPP--PPP----------SS----HHHHHHHHHHHHHHHHHHHHHHHHHHHHHHHHHHHHHHHHHHHHHHHHHHHHHHHHHHHHHHHHHHHHHHHHHHHHHS---

Foldseek 3Di:
DDDDDDDDDDDDDDDDDDDPDDCPDPCDPVNVVVVVVVVVVVVVVVVVVVVVVVVVVVVVVVVVVVVVVVVVVVVVVVVVVVVVVVVVVVVVCVVVVVVCVVPPPPDDDDDDDDDDDDDDDDDDDDDDDDDDDDDDDDDDDDDDYDDDDDDDDDPPCPVVNVVCVVVVVVVVVVVVVVVVVVVVVVVVVVVVVVVVVVVVVVVVVVVVVVVVVVVVVVVVVVVVVVVVVVVPPDDDDDDDDDDDDDDPCPVVVVVVVVVVVVVVVVVVVVVVVVVVVVVVVVVVVVVVVVVVVVVVVVVVVVVVVVVVVVVVVVVVVVVVVVVVVVVVVVVVVVVVVVQVVVLLVLLVLLLVLLVLQVVLCVVVVHDRDPLSVVSNVVSVVLVCVVPDDDDDDDDDDDDDDDDDDDDDDDDDDDDDDDDDDDDDDDDDDDDDDDDDDDDDDDDDDDDDDDDDDDPDDPPDDRQPPVNSVVSSVVSVVSSVVSVVVSVVVVVVVVVVVVCVVVVVVVVVVVVVVVVVVVVVVVVVVVVVVVVVVVVVVVVVVPDDD